Protein AF-0000000074579024 (afdb_homodimer)

Structure (mmCIF, N/CA/C/O backbone):
data_AF-0000000074579024-model_v1
#
loop_
_entity.id
_entity.type
_entity.pdbx_description
1 polymer 'Glycosyl transferase, family 2'
#
loop_
_atom_site.group_PDB
_atom_site.id
_atom_site.type_symbol
_atom_site.label_atom_id
_atom_site.label_alt_id
_atom_site.label_comp_id
_atom_site.label_asym_id
_atom_site.label_entity_id
_atom_site.label_seq_id
_atom_site.pdbx_PDB_ins_code
_atom_site.Cartn_x
_atom_site.Cartn_y
_atom_site.Cartn_z
_atom_site.occupancy
_atom_site.B_iso_or_equiv
_atom_site.auth_seq_id
_atom_site.auth_comp_id
_atom_site.auth_asym_id
_atom_site.auth_atom_id
_atom_site.pdbx_PDB_model_num
ATOM 1 N N . MET A 1 1 ? -1.251 11.359 26.109 1 90.12 1 MET A N 1
ATOM 2 C CA . MET A 1 1 ? -1.852 12.156 25.031 1 90.12 1 MET A CA 1
ATOM 3 C C . MET A 1 1 ? -2.359 11.266 23.906 1 90.12 1 MET A C 1
ATOM 5 O O . MET A 1 1 ? -1.653 10.359 23.469 1 90.12 1 MET A O 1
ATOM 9 N N . LYS A 1 2 ? -3.617 11.445 23.562 1 97.19 2 LYS A N 1
ATOM 10 C CA . LYS A 1 2 ? -4.238 10.672 22.5 1 97.19 2 LYS A CA 1
ATOM 11 C C . LYS A 1 2 ? -3.996 11.312 21.141 1 97.19 2 LYS A C 1
ATOM 13 O O . LYS A 1 2 ? -4.281 12.492 20.938 1 97.19 2 LYS A O 1
ATOM 18 N N . THR A 1 3 ? -3.424 10.516 20.203 1 98.62 3 THR A N 1
ATOM 19 C CA . THR A 1 3 ? -3.078 11.016 18.891 1 98.62 3 THR A CA 1
ATOM 20 C C . THR A 1 3 ? -3.979 10.398 17.812 1 98.62 3 THR A C 1
ATOM 22 O O . THR A 1 3 ? -4.215 9.188 17.828 1 98.62 3 THR A O 1
ATOM 25 N N . LEU A 1 4 ? -4.52 11.25 16.984 1 98.88 4 LEU A N 1
ATOM 26 C CA . LEU A 1 4 ? -5.262 10.82 15.797 1 98.88 4 LEU A CA 1
ATOM 27 C C . LEU A 1 4 ? -4.484 11.133 14.523 1 98.88 4 LEU A C 1
ATOM 29 O O . LEU A 1 4 ? -3.994 12.25 14.344 1 98.88 4 LEU A O 1
ATOM 33 N N . ILE A 1 5 ? -4.324 10.156 13.734 1 98.94 5 ILE A N 1
ATOM 34 C CA . ILE A 1 5 ? -3.709 10.336 12.422 1 98.94 5 ILE A CA 1
ATOM 35 C C . ILE A 1 5 ? -4.789 10.352 11.344 1 98.94 5 ILE A C 1
ATOM 37 O O . ILE A 1 5 ? -5.484 9.352 11.141 1 98.94 5 ILE A O 1
ATOM 41 N N . ILE A 1 6 ? -4.914 11.5 10.68 1 98.81 6 ILE A N 1
ATOM 42 C CA . ILE A 1 6 ? -5.887 11.672 9.602 1 98.81 6 ILE A CA 1
ATOM 43 C C . ILE A 1 6 ? -5.207 11.469 8.25 1 98.81 6 ILE A C 1
ATOM 45 O O . ILE A 1 6 ? -4.188 12.102 7.961 1 98.81 6 ILE A O 1
ATOM 49 N N . ILE A 1 7 ? -5.777 10.594 7.465 1 98.81 7 ILE A N 1
ATOM 50 C CA . ILE A 1 7 ? -5.305 10.352 6.105 1 98.81 7 ILE A CA 1
ATOM 51 C C . ILE A 1 7 ? -6.41 10.672 5.105 1 98.81 7 ILE A C 1
ATOM 53 O O . ILE A 1 7 ? -7.305 9.859 4.875 1 98.81 7 ILE A O 1
ATOM 57 N N . PRO A 1 8 ? -6.363 11.859 4.555 1 98.12 8 PRO A N 1
ATOM 58 C CA . PRO A 1 8 ? -7.262 12.102 3.42 1 98.12 8 PRO A CA 1
ATOM 59 C C . PRO A 1 8 ? -6.883 11.281 2.188 1 98.12 8 PRO A C 1
ATOM 61 O O . PRO A 1 8 ? -5.699 11.156 1.866 1 98.12 8 PRO A O 1
ATOM 64 N N . ALA A 1 9 ? -7.887 10.711 1.608 1 98.06 9 ALA A N 1
ATOM 65 C CA . ALA A 1 9 ? -7.566 9.82 0.498 1 98.06 9 ALA A CA 1
ATOM 66 C C . ALA A 1 9 ? -8.57 9.969 -0.637 1 98.06 9 ALA A C 1
ATOM 68 O O . ALA A 1 9 ? -9.773 10.109 -0.394 1 98.06 9 ALA A O 1
ATOM 69 N N . TYR A 1 10 ? -8.102 10.016 -1.863 1 97.44 10 TYR A N 1
ATOM 70 C CA . TYR A 1 10 ? -8.875 9.953 -3.1 1 97.44 10 TYR A CA 1
ATOM 71 C C . TYR A 1 10 ? -8.141 9.141 -4.16 1 97.44 10 TYR A C 1
ATOM 73 O O . TYR A 1 10 ? -7.137 9.594 -4.719 1 97.44 10 TYR A O 1
ATOM 81 N N . ASN A 1 11 ? -8.625 7.961 -4.469 1 96.88 11 ASN A N 1
ATOM 82 C CA . ASN A 1 11 ? -8.078 7.047 -5.465 1 96.88 11 ASN A CA 1
ATOM 83 C C . ASN A 1 11 ? -6.617 6.727 -5.191 1 96.88 11 ASN A C 1
ATOM 85 O O . ASN A 1 11 ? -5.758 6.93 -6.055 1 96.88 11 ASN A O 1
ATOM 89 N N . GLU A 1 12 ? -6.367 6.172 -4.004 1 97.56 12 GLU A N 1
ATOM 90 C CA . GLU A 1 12 ? -5.039 5.789 -3.535 1 97.56 12 GLU A CA 1
ATOM 91 C C . GLU A 1 12 ? -4.984 4.305 -3.174 1 97.56 12 GLU A C 1
ATOM 93 O O . GLU A 1 12 ? -4.406 3.93 -2.152 1 97.56 12 GLU A O 1
ATOM 98 N N . GLU A 1 13 ? -5.621 3.52 -3.959 1 98.06 13 GLU A N 1
ATOM 99 C CA . GLU A 1 13 ? -5.785 2.109 -3.615 1 98.06 13 GLU A CA 1
ATOM 100 C C . GLU A 1 13 ? -4.43 1.412 -3.494 1 98.06 13 GLU A C 1
ATOM 102 O O . GLU A 1 13 ? -4.289 0.45 -2.736 1 98.06 13 GLU A O 1
ATOM 107 N N . LEU A 1 14 ? -3.375 1.891 -4.16 1 97.31 14 LEU A N 1
ATOM 108 C CA . LEU A 1 14 ? -2.09 1.2 -4.176 1 97.31 14 LEU A CA 1
ATOM 109 C C . LEU A 1 14 ? -1.336 1.431 -2.869 1 97.31 14 LEU A C 1
ATOM 111 O O . LEU A 1 14 ? -0.632 0.54 -2.389 1 97.31 14 LEU A O 1
ATOM 115 N N . THR A 1 15 ? -1.55 2.584 -2.26 1 98.12 15 THR A N 1
ATOM 116 C CA . THR A 1 15 ? -0.66 2.971 -1.17 1 98.12 15 THR A CA 1
ATOM 117 C C . THR A 1 15 ? -1.41 2.992 0.159 1 98.12 15 THR A C 1
ATOM 119 O O . THR A 1 15 ? -0.798 2.889 1.225 1 98.12 15 THR A O 1
ATOM 122 N N . ILE A 1 16 ? -2.721 3.066 0.2 1 98.69 16 ILE A N 1
ATOM 123 C CA . ILE A 1 16 ? -3.502 3.387 1.389 1 98.69 16 ILE A CA 1
ATOM 124 C C . ILE A 1 16 ? -3.297 2.307 2.449 1 98.69 16 ILE A C 1
ATOM 126 O O . ILE A 1 16 ? -3.207 2.607 3.641 1 98.69 16 ILE A O 1
ATOM 130 N N . GLY A 1 17 ? -3.213 1.029 2.039 1 98.75 17 GLY A N 1
ATOM 131 C CA . GLY A 1 17 ? -3.01 -0.04 3.004 1 98.75 17 GLY A CA 1
ATOM 132 C C . GLY A 1 17 ? -1.7 0.08 3.762 1 98.75 17 GLY A C 1
ATOM 133 O O . GLY A 1 17 ? -1.673 -0.045 4.988 1 98.75 17 GLY A O 1
ATOM 134 N N . SER A 1 18 ? -0.636 0.311 3.023 1 98.62 18 SER A N 1
ATOM 135 C CA . SER A 1 18 ? 0.674 0.448 3.652 1 98.62 18 SER A CA 1
ATOM 136 C C . SER A 1 18 ? 0.726 1.671 4.562 1 98.62 18 SER A C 1
ATOM 138 O O . SER A 1 18 ? 1.279 1.61 5.66 1 98.62 18 SER A O 1
ATOM 140 N N . MET A 1 19 ? 0.132 2.717 4.07 1 98.62 19 MET A N 1
ATOM 141 C CA . MET A 1 19 ? 0.112 3.947 4.859 1 98.62 19 MET A CA 1
ATOM 142 C C . MET A 1 19 ? -0.593 3.727 6.195 1 98.62 19 MET A C 1
ATOM 144 O O . MET A 1 19 ? -0.098 4.152 7.238 1 98.62 19 MET A O 1
ATOM 148 N N . ILE A 1 20 ? -1.728 3.064 6.176 1 98.88 20 ILE A N 1
ATOM 149 C CA . ILE A 1 20 ? -2.514 2.824 7.383 1 98.88 20 ILE A CA 1
ATOM 150 C C . ILE A 1 20 ? -1.729 1.931 8.336 1 98.88 20 ILE A C 1
ATOM 152 O O . ILE A 1 20 ? -1.612 2.234 9.531 1 98.88 20 ILE A O 1
ATOM 156 N N . LEU A 1 21 ? -1.174 0.851 7.812 1 98.75 21 LEU A N 1
ATOM 157 C CA . LEU A 1 21 ? -0.508 -0.137 8.656 1 98.75 21 LEU A CA 1
ATOM 158 C C . LEU A 1 21 ? 0.717 0.466 9.336 1 98.75 21 LEU A C 1
ATOM 160 O O . LEU A 1 21 ? 1.016 0.139 10.484 1 98.75 21 LEU A O 1
ATOM 164 N N . LEU A 1 22 ? 1.411 1.325 8.672 1 98.62 22 LEU A N 1
ATOM 165 C CA . LEU A 1 22 ? 2.553 1.997 9.281 1 98.62 22 LEU A CA 1
ATOM 166 C C . LEU A 1 22 ? 2.092 3.035 10.297 1 98.62 22 LEU A C 1
ATOM 168 O O . LEU A 1 22 ? 2.65 3.125 11.398 1 98.62 22 LEU A O 1
ATOM 172 N N . ALA A 1 23 ? 1.068 3.789 9.977 1 98.75 23 ALA A N 1
ATOM 173 C CA . ALA A 1 23 ? 0.613 4.906 10.797 1 98.75 23 ALA A CA 1
ATOM 174 C C . ALA A 1 23 ? 0.017 4.41 12.109 1 98.75 23 ALA A C 1
ATOM 176 O O . ALA A 1 23 ? 0.106 5.09 13.141 1 98.75 23 ALA A O 1
ATOM 177 N N . LYS A 1 24 ? -0.515 3.264 12.117 1 98.56 24 LYS A N 1
ATOM 178 C CA . LYS A 1 24 ? -1.208 2.719 13.273 1 98.56 24 LYS A CA 1
ATOM 179 C C . LYS A 1 24 ? -0.253 2.547 14.453 1 98.56 24 LYS A C 1
ATOM 181 O O . LYS A 1 24 ? -0.688 2.441 15.602 1 98.56 24 LYS A O 1
ATOM 186 N N . GLU A 1 25 ? 0.965 2.502 14.195 1 97.81 25 GLU A N 1
ATOM 187 C CA . GLU A 1 25 ? 1.962 2.361 15.25 1 97.81 25 GLU A CA 1
ATOM 188 C C . GLU A 1 25 ? 2.031 3.617 16.125 1 97.81 25 GLU A C 1
ATOM 190 O O . GLU A 1 25 ? 2.531 3.574 17.25 1 97.81 25 GLU A O 1
ATOM 195 N N . TYR A 1 26 ? 1.424 4.691 15.648 1 98.5 26 TYR A N 1
ATOM 196 C CA . TYR A 1 26 ? 1.72 5.965 16.297 1 98.5 26 TYR A CA 1
ATOM 197 C C . TYR A 1 26 ? 0.444 6.633 16.797 1 98.5 26 TYR A C 1
ATOM 199 O O . TYR A 1 26 ? 0.482 7.754 17.297 1 98.5 26 TYR A O 1
ATOM 207 N N . GLY A 1 27 ? -0.722 5.938 16.609 1 98.5 27 GLY A N 1
ATOM 208 C CA . GLY A 1 27 ? -1.993 6.473 17.062 1 98.5 27 GLY A CA 1
ATOM 209 C C . GLY A 1 27 ? -3.189 5.852 16.375 1 98.5 27 GLY A C 1
ATOM 210 O O . GLY A 1 27 ? -3.047 4.883 15.617 1 98.5 27 GLY A O 1
ATOM 211 N N . ASP A 1 28 ? -4.352 6.355 16.703 1 98.75 28 ASP A N 1
ATOM 212 C CA . ASP A 1 28 ? -5.559 5.961 15.984 1 98.75 28 ASP A CA 1
ATOM 213 C C . ASP A 1 28 ? -5.566 6.535 14.57 1 98.75 28 ASP A C 1
ATOM 215 O O . ASP A 1 28 ? -5.176 7.688 14.359 1 98.75 28 ASP A O 1
ATOM 219 N N . VAL A 1 29 ? -5.973 5.723 13.648 1 98.88 29 VAL A N 1
ATOM 220 C CA . VAL A 1 29 ? -5.973 6.168 12.266 1 98.88 29 VAL A CA 1
ATOM 221 C C . VAL A 1 29 ? -7.41 6.375 11.789 1 98.88 29 VAL A C 1
ATOM 223 O O . VAL A 1 29 ? -8.273 5.523 12.016 1 98.88 29 VAL A O 1
ATOM 226 N N . LEU A 1 30 ? -7.652 7.516 11.227 1 98.94 30 LEU A N 1
ATOM 227 C CA . LEU A 1 30 ? -8.906 7.848 10.547 1 98.94 30 LEU A CA 1
ATOM 228 C C . LEU A 1 30 ? -8.656 8.219 9.094 1 98.94 30 LEU A C 1
ATOM 230 O O . LEU A 1 30 ? -7.949 9.188 8.805 1 98.94 30 LEU A O 1
ATOM 234 N N . VAL A 1 31 ? -9.211 7.418 8.227 1 98.94 31 VAL A N 1
ATOM 235 C CA . VAL A 1 31 ? -9.141 7.727 6.805 1 98.94 31 VAL A CA 1
ATOM 236 C C . VAL A 1 31 ? -10.398 8.484 6.379 1 98.94 31 VAL A C 1
ATOM 238 O O . VAL A 1 31 ? -11.516 8.102 6.738 1 98.94 31 VAL A O 1
ATOM 241 N N . ILE A 1 32 ? -10.211 9.594 5.742 1 98.81 32 ILE A N 1
ATOM 242 C CA . ILE A 1 32 ? -11.312 10.273 5.082 1 98.81 32 ILE A CA 1
ATOM 243 C C . ILE A 1 32 ? -11.281 9.984 3.582 1 98.81 32 ILE A C 1
ATOM 245 O O . ILE A 1 32 ? -10.469 10.555 2.852 1 98.81 32 ILE A O 1
ATOM 249 N N . ASP A 1 33 ? -12.148 9.125 3.186 1 98.75 33 ASP A N 1
ATOM 250 C CA . ASP A 1 33 ? -12.258 8.828 1.76 1 98.75 33 ASP A CA 1
ATOM 251 C C . ASP A 1 33 ? -13.133 9.867 1.054 1 98.75 33 ASP A C 1
ATOM 253 O O . ASP A 1 33 ? -14.352 9.891 1.248 1 98.75 33 ASP A O 1
ATOM 257 N N . ASP A 1 34 ? -12.57 10.641 0.251 1 97.19 34 ASP A N 1
ATOM 258 C CA . ASP A 1 34 ? -13.273 11.734 -0.411 1 97.19 34 ASP A CA 1
ATOM 259 C C . ASP A 1 34 ? -13.93 11.266 -1.704 1 97.19 34 ASP A C 1
ATOM 261 O O . ASP A 1 34 ? -13.703 11.836 -2.771 1 97.19 34 ASP A O 1
ATOM 265 N N . CYS A 1 35 ? -14.703 10.211 -1.585 1 98.06 35 CYS A N 1
ATOM 266 C CA . CYS A 1 35 ? -15.516 9.664 -2.666 1 98.06 35 CYS A CA 1
ATOM 267 C C . CYS A 1 35 ? -14.641 9.023 -3.734 1 98.06 35 CYS A C 1
ATOM 269 O O . CYS A 1 35 ? -14.766 9.336 -4.918 1 98.06 35 CYS A O 1
ATOM 271 N N . SER A 1 36 ? -13.734 8.156 -3.322 1 97.94 36 SER A N 1
ATOM 272 C CA . SER A 1 36 ? -12.898 7.414 -4.262 1 97.94 36 SER A CA 1
ATOM 273 C C . SER A 1 36 ? -13.75 6.523 -5.168 1 97.94 36 SER A C 1
ATOM 275 O O . SER A 1 36 ? -14.812 6.055 -4.766 1 97.94 36 SER A O 1
ATOM 277 N N . THR A 1 37 ? -13.258 6.312 -6.363 1 97.25 37 THR A N 1
ATOM 278 C CA . THR A 1 37 ? -13.93 5.441 -7.324 1 97.25 37 THR A CA 1
ATOM 279 C C . THR A 1 37 ? -13.18 4.121 -7.473 1 97.25 37 THR A C 1
ATOM 281 O O . THR A 1 37 ? -13.672 3.197 -8.133 1 97.25 37 THR A O 1
ATOM 284 N N . ASP A 1 38 ? -12.102 4.012 -6.898 1 96.81 38 ASP A N 1
ATOM 285 C CA . ASP A 1 38 ? -11.328 2.771 -6.914 1 96.81 38 ASP A CA 1
ATOM 286 C C . ASP A 1 38 ? -11.469 2.02 -5.594 1 96.81 38 ASP A C 1
ATOM 288 O O . ASP A 1 38 ? -12.477 2.168 -4.895 1 96.81 38 ASP A O 1
ATOM 292 N N . LYS A 1 39 ? -10.453 1.169 -5.211 1 98 39 LYS A N 1
ATOM 293 C CA . LYS A 1 39 ? -10.625 0.297 -4.055 1 98 39 LYS A CA 1
ATOM 294 C C . LYS A 1 39 ? -10.117 0.966 -2.781 1 98 39 LYS A C 1
ATOM 296 O O . LYS A 1 39 ? -9.93 0.306 -1.758 1 98 39 LYS A O 1
ATOM 301 N N . THR A 1 40 ? -9.906 2.207 -2.828 1 98.56 40 THR A N 1
ATOM 302 C CA . THR A 1 40 ? -9.367 2.934 -1.685 1 98.56 40 THR A CA 1
ATOM 303 C C . THR A 1 40 ? -10.234 2.719 -0.448 1 98.56 40 THR A C 1
ATOM 305 O O . THR A 1 40 ? -9.734 2.338 0.611 1 98.56 40 THR A O 1
ATOM 308 N N . PHE A 1 41 ? -11.531 2.867 -0.653 1 98.69 41 PHE A N 1
ATOM 309 C CA . PHE A 1 41 ? -12.438 2.723 0.478 1 98.69 41 PHE A CA 1
ATOM 310 C C . PHE A 1 41 ? -12.422 1.296 1.011 1 98.69 41 PHE A C 1
ATOM 312 O O . PHE A 1 41 ? -12.273 1.079 2.215 1 98.69 41 PHE A O 1
ATOM 319 N N . GLU A 1 42 ? -12.5 0.395 0.145 1 98.31 42 GLU A N 1
ATOM 320 C CA . GLU A 1 42 ? -12.547 -1.019 0.509 1 98.31 42 GLU A CA 1
ATOM 321 C C . GLU A 1 42 ? -11.297 -1.428 1.288 1 98.31 42 GLU A C 1
ATOM 323 O O . GLU A 1 42 ? -11.391 -2.117 2.305 1 98.31 42 GLU A O 1
ATOM 328 N N . ILE A 1 43 ? -10.188 -1.042 0.866 1 98.69 43 ILE A N 1
ATOM 329 C CA . ILE A 1 43 ? -8.914 -1.387 1.491 1 98.69 43 ILE A CA 1
ATOM 330 C C . ILE A 1 43 ? -8.812 -0.709 2.855 1 98.69 43 ILE A C 1
ATOM 332 O O . ILE A 1 43 ? -8.461 -1.351 3.85 1 98.69 43 ILE A O 1
ATOM 336 N N . ALA A 1 44 ? -9.102 0.569 2.893 1 98.81 44 ALA A N 1
ATOM 337 C CA . ALA A 1 44 ? -8.969 1.348 4.121 1 98.81 44 ALA A CA 1
ATOM 338 C C . ALA A 1 44 ? -9.852 0.776 5.23 1 98.81 44 ALA A C 1
ATOM 340 O O . ALA A 1 44 ? -9.43 0.682 6.383 1 98.81 44 ALA A O 1
ATOM 341 N N . GLU A 1 45 ? -10.992 0.374 4.848 1 98.31 45 GLU A N 1
ATOM 342 C CA . GLU A 1 45 ? -11.961 -0.087 5.84 1 98.31 45 GLU A CA 1
ATOM 343 C C . GLU A 1 45 ? -11.5 -1.378 6.508 1 98.31 45 GLU A C 1
ATOM 345 O O . GLU A 1 45 ? -11.945 -1.71 7.605 1 98.31 45 GLU A O 1
ATOM 350 N N . LYS A 1 46 ? -10.672 -2.041 5.906 1 97.5 46 LYS A N 1
ATOM 351 C CA . LYS A 1 46 ? -10.203 -3.318 6.438 1 97.5 46 LYS A CA 1
ATOM 352 C C . LYS A 1 46 ? -9.242 -3.107 7.605 1 97.5 46 LYS A C 1
ATOM 354 O O . LYS A 1 46 ? -8.977 -4.035 8.375 1 97.5 46 LYS A O 1
ATOM 359 N N . SER A 1 47 ? -8.703 -1.897 7.734 1 97.31 47 SER A N 1
ATOM 360 C CA . SER A 1 47 ? -7.645 -1.778 8.734 1 97.31 47 SER A CA 1
ATOM 361 C C . SER A 1 47 ? -7.754 -0.465 9.5 1 97.31 47 SER A C 1
ATOM 363 O O . SER A 1 47 ? -6.949 -0.192 10.391 1 97.31 47 SER A O 1
ATOM 365 N N . ALA A 1 48 ? -8.688 0.357 9.195 1 98.5 48 ALA A N 1
ATOM 366 C CA . ALA A 1 48 ? -8.836 1.633 9.883 1 98.5 48 ALA A CA 1
ATOM 367 C C . ALA A 1 48 ? -10.297 2.082 9.891 1 98.5 48 ALA A C 1
ATOM 369 O O . ALA A 1 48 ? -11.117 1.549 9.148 1 98.5 48 ALA A O 1
ATOM 370 N N . LYS A 1 49 ? -10.594 3.018 10.82 1 98.69 49 LYS A N 1
ATOM 371 C CA . LYS A 1 49 ? -11.859 3.74 10.711 1 98.69 49 LYS A CA 1
ATOM 372 C C . LYS A 1 49 ? -11.875 4.621 9.461 1 98.69 49 LYS A C 1
ATOM 374 O O . LYS A 1 49 ? -10.875 5.273 9.141 1 98.69 49 LYS A O 1
ATOM 379 N N . VAL A 1 50 ? -13.039 4.59 8.781 1 98.88 50 VAL A N 1
ATOM 380 C CA . VAL A 1 50 ? -13.141 5.371 7.555 1 98.88 50 VAL A CA 1
ATOM 381 C C . VAL A 1 50 ? -14.422 6.203 7.574 1 98.88 50 VAL A C 1
ATOM 383 O O . VAL A 1 50 ? -15.484 5.711 7.973 1 98.88 50 VAL A O 1
ATOM 386 N N . ILE A 1 51 ? -14.328 7.434 7.301 1 98.75 51 ILE A N 1
ATOM 387 C CA . ILE A 1 51 ? -15.461 8.266 6.934 1 98.75 51 ILE A CA 1
ATOM 388 C C . ILE A 1 51 ? -15.461 8.516 5.43 1 98.75 51 ILE A C 1
ATOM 390 O O . ILE A 1 51 ? -14.477 9.023 4.879 1 98.75 51 ILE A O 1
ATOM 394 N N . LYS A 1 52 ? -16.484 8.156 4.805 1 98.25 52 LYS A N 1
ATOM 395 C CA . LYS A 1 52 ? -16.578 8.297 3.354 1 98.25 52 LYS A CA 1
ATOM 396 C C . LYS A 1 52 ? -17.484 9.461 2.967 1 98.25 52 LYS A C 1
ATOM 398 O O . LYS A 1 52 ? -18.641 9.523 3.402 1 98.25 52 LYS A O 1
ATOM 403 N N . HIS A 1 53 ? -16.969 10.367 2.215 1 97.56 53 HIS A N 1
ATOM 404 C CA . HIS A 1 53 ? -17.797 11.414 1.629 1 97.56 53 HIS A CA 1
ATOM 405 C C . HIS A 1 53 ? -18.625 10.883 0.468 1 97.56 53 HIS A C 1
ATOM 407 O O . HIS A 1 53 ? -18.188 10 -0.265 1 97.56 53 HIS A O 1
ATOM 413 N N . THR A 1 54 ? -19.766 11.469 0.217 1 97.06 54 THR A N 1
ATOM 414 C CA . THR A 1 54 ? -20.656 11.023 -0.851 1 97.06 54 THR A CA 1
ATOM 415 C C . THR A 1 54 ? -20.297 11.711 -2.166 1 97.06 54 THR A C 1
ATOM 417 O O . THR A 1 54 ? -20.688 11.242 -3.24 1 97.06 54 THR A O 1
ATOM 420 N N . ILE A 1 55 ? -19.688 12.82 -2.072 1 96.56 55 ILE A N 1
ATOM 421 C CA . ILE A 1 55 ? -19.172 13.523 -3.242 1 96.56 55 ILE A CA 1
ATOM 422 C C . ILE A 1 55 ? -17.734 13.961 -2.994 1 96.56 55 ILE A C 1
ATOM 424 O O . ILE A 1 55 ? -17.297 14.078 -1.845 1 96.56 55 ILE A O 1
ATOM 428 N N . ASN A 1 56 ? -17.016 14.117 -4.086 1 94.06 56 ASN A N 1
ATOM 429 C CA . ASN A 1 56 ? -15.672 14.648 -3.965 1 94.06 56 ASN A CA 1
ATOM 430 C C . ASN A 1 56 ? -15.68 16.141 -3.643 1 94.06 56 ASN A C 1
ATOM 432 O O . ASN A 1 56 ? -16.062 16.953 -4.48 1 94.06 56 ASN A O 1
ATOM 436 N N . LYS A 1 57 ? -15.273 16.516 -2.482 1 90.5 57 LYS A N 1
ATOM 437 C CA . LYS A 1 57 ? -15.328 17.906 -2.031 1 90.5 57 LYS A CA 1
ATOM 438 C C . LYS A 1 57 ? -13.93 18.516 -1.981 1 90.5 57 LYS A C 1
ATOM 440 O O . LYS A 1 57 ? -13.789 19.719 -1.763 1 90.5 57 LYS A O 1
ATOM 445 N N . GLY A 1 58 ? -12.891 17.672 -2.111 1 89.81 58 GLY A N 1
ATOM 446 C CA . GLY A 1 58 ? -11.523 18.156 -2.082 1 89.81 58 GLY A CA 1
ATOM 447 C C . GLY A 1 58 ? -10.82 17.891 -0.764 1 89.81 58 GLY A C 1
ATOM 448 O O . GLY A 1 58 ? -11.469 17.609 0.246 1 89.81 58 GLY A O 1
ATOM 449 N N . LYS A 1 59 ? -9.523 18.047 -0.773 1 90.44 59 LYS A N 1
ATOM 450 C CA . LYS A 1 59 ? -8.68 17.734 0.372 1 90.44 59 LYS A CA 1
ATOM 451 C C . LYS A 1 59 ? -9.016 18.609 1.573 1 90.44 59 LYS A C 1
ATOM 453 O O . LYS A 1 59 ? -9 18.141 2.715 1 90.44 59 LYS A O 1
ATOM 458 N N . GLY A 1 60 ? -9.305 19.891 1.339 1 88.94 60 GLY A N 1
ATOM 459 C CA . GLY A 1 60 ? -9.672 20.781 2.424 1 88.94 60 GLY A CA 1
ATOM 460 C C . GLY A 1 60 ? -10.875 20.312 3.211 1 88.94 60 GLY A C 1
ATOM 461 O O . GLY A 1 60 ? -10.867 20.328 4.441 1 88.94 60 GLY A O 1
ATOM 462 N N . HIS A 1 61 ? -11.875 19.891 2.506 1 90.69 61 HIS A N 1
ATOM 463 C CA . HIS A 1 61 ? -13.078 19.391 3.164 1 90.69 61 HIS A CA 1
ATOM 464 C C . HIS A 1 61 ? -12.82 18.078 3.893 1 90.69 61 HIS A C 1
ATOM 466 O O . HIS A 1 61 ? -13.383 17.844 4.961 1 90.69 61 HIS A O 1
ATOM 472 N N . ALA A 1 62 ? -12 17.25 3.287 1 93.88 62 ALA A N 1
ATOM 473 C CA . ALA A 1 62 ? -11.625 16 3.953 1 93.88 62 ALA A CA 1
ATOM 474 C C . ALA A 1 62 ? -10.945 16.281 5.289 1 93.88 62 ALA A C 1
ATOM 476 O O . ALA A 1 62 ? -11.273 15.656 6.301 1 93.88 62 ALA A O 1
ATOM 477 N N . LEU A 1 63 ? -10.039 17.203 5.281 1 93.81 63 LEU A N 1
ATOM 478 C CA . LEU A 1 63 ? -9.336 17.547 6.512 1 93.81 63 LEU A CA 1
ATOM 479 C C . LEU A 1 63 ? -10.297 18.156 7.535 1 93.81 63 LEU A C 1
ATOM 481 O O . LEU A 1 63 ? -10.219 17.828 8.727 1 93.81 63 LEU A O 1
ATOM 485 N N . LYS A 1 64 ? -11.18 18.984 7.082 1 92.31 64 LYS A N 1
ATOM 486 C CA . LYS A 1 64 ? -12.172 19.562 7.988 1 92.31 64 LYS A CA 1
ATOM 487 C C . LYS A 1 64 ? -12.969 18.469 8.688 1 92.31 64 LYS A C 1
ATOM 489 O O . LYS A 1 64 ? -13.156 18.5 9.906 1 92.31 64 LYS A O 1
ATOM 494 N N . THR A 1 65 ? -13.445 17.516 7.895 1 95.19 65 THR A N 1
ATOM 495 C CA . THR A 1 65 ? -14.18 16.391 8.453 1 95.19 65 THR A CA 1
ATOM 496 C C . THR A 1 65 ? -13.344 15.672 9.516 1 95.19 65 THR A C 1
ATOM 498 O O . THR A 1 65 ? -13.844 15.352 10.594 1 95.19 65 THR A O 1
ATOM 501 N N . GLY A 1 66 ? -12.086 15.438 9.211 1 96.88 66 GLY A N 1
ATOM 502 C CA . GLY A 1 66 ? -11.188 14.797 10.164 1 96.88 66 GLY A CA 1
ATOM 503 C C . GLY A 1 66 ? -10.984 15.602 11.43 1 96.88 66 GLY A C 1
ATOM 504 O O . GLY A 1 66 ? -10.992 15.055 12.531 1 96.88 66 GLY A O 1
ATOM 505 N N . PHE A 1 67 ? -10.805 16.906 11.289 1 95.5 67 PHE A N 1
ATOM 506 C CA . PHE A 1 67 ? -10.602 17.797 12.43 1 95.5 67 PHE A CA 1
ATOM 507 C C . PHE A 1 67 ? -11.828 17.812 13.328 1 95.5 67 PHE A C 1
ATOM 509 O O . PHE A 1 67 ? -11.711 17.766 14.555 1 95.5 67 PHE A O 1
ATOM 516 N N . GLU A 1 68 ? -12.969 17.891 12.719 1 95.25 68 GLU A N 1
ATOM 517 C CA . GLU A 1 68 ? -14.203 17.875 13.492 1 95.25 68 GLU A CA 1
ATOM 518 C C . GLU A 1 68 ? -14.328 16.578 14.289 1 95.25 68 GLU A C 1
ATOM 520 O O . GLU A 1 68 ? -14.719 16.594 15.461 1 95.25 68 GLU A O 1
ATOM 525 N N . TYR A 1 69 ? -14.047 15.492 13.664 1 97.69 69 TYR A N 1
ATOM 526 C CA . TYR A 1 69 ? -14.062 14.211 14.359 1 97.69 69 TYR A CA 1
ATOM 527 C C . TYR A 1 69 ? -13.109 14.227 15.547 1 97.69 69 TYR A C 1
ATOM 529 O O . TYR A 1 69 ? -13.453 13.766 16.641 1 97.69 69 TYR A O 1
ATOM 537 N N . ALA A 1 70 ? -11.914 14.727 15.336 1 97.44 70 ALA A N 1
ATOM 538 C CA . ALA A 1 70 ? -10.898 14.766 16.391 1 97.44 70 ALA A CA 1
ATOM 539 C C . ALA A 1 70 ? -11.391 15.57 17.578 1 97.44 70 ALA A C 1
ATOM 541 O O . ALA A 1 70 ? -11.234 15.141 18.734 1 97.44 70 ALA A O 1
ATOM 542 N N . LEU A 1 71 ? -11.93 16.75 17.312 1 95 71 LEU A N 1
ATOM 543 C CA . LEU A 1 71 ? -12.414 17.625 18.375 1 95 71 LEU A CA 1
ATOM 544 C C . LEU A 1 71 ? -13.539 16.969 19.156 1 95 71 LEU A C 1
ATOM 546 O O . LEU A 1 71 ? -13.57 17.031 20.391 1 95 71 LEU A O 1
ATOM 550 N N . ASN A 1 72 ? -14.406 16.266 18.453 1 96.62 72 ASN A N 1
ATOM 551 C CA . ASN A 1 72 ? -15.555 15.625 19.078 1 96.62 72 ASN A CA 1
ATOM 552 C C . ASN A 1 72 ? -15.156 14.367 19.844 1 96.62 72 ASN A C 1
ATOM 554 O O . ASN A 1 72 ? -15.914 13.891 20.703 1 96.62 72 ASN A O 1
ATOM 558 N N . SER A 1 73 ? -14.016 13.812 19.578 1 97.38 73 SER A N 1
ATOM 559 C CA . SER A 1 73 ? -13.586 12.57 20.203 1 97.38 73 SER A CA 1
ATOM 560 C C . SER A 1 73 ? -12.461 12.812 21.203 1 97.38 73 SER A C 1
ATOM 562 O O . SER A 1 73 ? -11.828 11.859 21.672 1 97.38 73 SER A O 1
ATOM 564 N N . ASN A 1 74 ? -12.109 14.031 21.469 1 95 74 ASN A N 1
ATOM 565 C CA . ASN A 1 74 ? -11.211 14.5 22.516 1 95 74 ASN A CA 1
ATOM 566 C C . ASN A 1 74 ? -9.781 14.023 22.281 1 95 74 ASN A C 1
ATOM 568 O O . ASN A 1 74 ? -9.141 13.484 23.188 1 95 74 ASN A O 1
ATOM 572 N N . TYR A 1 75 ? -9.281 14.031 21.094 1 98.12 75 TYR A N 1
ATOM 573 C CA . TYR A 1 75 ? -7.871 13.805 20.797 1 98.12 75 TYR A CA 1
ATOM 574 C C . TYR A 1 75 ? -7.027 15.016 21.172 1 98.12 75 TYR A C 1
ATOM 576 O O . TYR A 1 75 ? -7.465 16.156 21.031 1 98.12 75 TYR A O 1
ATOM 584 N N . ASP A 1 76 ? -5.828 14.781 21.625 1 98 76 ASP A N 1
ATOM 585 C CA . ASP A 1 76 ? -4.922 15.844 22.047 1 98 76 ASP A CA 1
ATOM 586 C C . ASP A 1 76 ? -4.066 16.328 20.875 1 98 76 ASP A C 1
ATOM 588 O O . ASP A 1 76 ? -3.697 17.5 20.812 1 98 76 ASP A O 1
ATOM 592 N N . ILE A 1 77 ? -3.678 15.414 20 1 98.56 77 ILE A N 1
ATOM 593 C CA . ILE A 1 77 ? -2.828 15.688 18.859 1 98.56 77 ILE A CA 1
ATOM 594 C C . ILE A 1 77 ? -3.459 15.102 17.594 1 98.56 77 ILE A C 1
ATOM 596 O O . ILE A 1 77 ? -3.969 13.977 17.609 1 98.56 77 ILE A O 1
ATOM 600 N N . VAL A 1 78 ? -3.428 15.898 16.562 1 98.31 78 VAL A N 1
ATOM 601 C CA . VAL A 1 78 ? -3.906 15.43 15.258 1 98.31 78 VAL A CA 1
ATOM 602 C C . VAL A 1 78 ? -2.789 15.547 14.227 1 98.31 78 VAL A C 1
ATOM 604 O O . VAL A 1 78 ? -2.201 16.625 14.055 1 98.31 78 VAL A O 1
ATOM 607 N N . VAL A 1 79 ? -2.477 14.461 13.617 1 98.75 79 VAL A N 1
ATOM 608 C CA . VAL A 1 79 ? -1.486 14.43 12.547 1 98.75 79 VAL A CA 1
ATOM 609 C C . VAL A 1 79 ? -2.186 14.227 11.203 1 98.75 79 VAL A C 1
ATOM 611 O O . VAL A 1 79 ? -3.102 13.406 11.094 1 98.75 79 VAL A O 1
ATOM 614 N N . CYS A 1 80 ? -1.813 15.031 10.219 1 98.06 80 CYS A N 1
ATOM 615 C CA . CYS A 1 80 ? -2.27 14.844 8.844 1 98.06 80 CYS A CA 1
ATOM 616 C C . CYS A 1 80 ? -1.14 14.336 7.961 1 98.06 80 CYS A C 1
ATOM 618 O O . CYS A 1 80 ? -0.033 14.883 7.984 1 98.06 80 CYS A O 1
ATOM 620 N N . ILE A 1 81 ? -1.43 13.297 7.25 1 98.31 81 ILE A N 1
ATOM 621 C CA . ILE A 1 81 ? -0.454 12.734 6.32 1 98.31 81 ILE A CA 1
ATOM 622 C C . ILE A 1 81 ? -1.165 12.242 5.062 1 98.31 81 ILE A C 1
ATOM 624 O O . ILE A 1 81 ? -2.188 11.555 5.148 1 98.31 81 ILE A O 1
ATOM 628 N N . ASP A 1 82 ? -0.609 12.633 3.906 1 96.31 82 ASP A N 1
ATOM 629 C CA . ASP A 1 82 ? -1.235 12.25 2.645 1 96.31 82 ASP A CA 1
ATOM 630 C C . ASP A 1 82 ? -1.139 10.75 2.414 1 96.31 82 ASP A C 1
ATOM 632 O O . ASP A 1 82 ? -0.195 10.102 2.877 1 96.31 82 ASP A O 1
ATOM 636 N N . ALA A 1 83 ? -2.049 10.25 1.641 1 97.5 83 ALA A N 1
ATOM 637 C CA . ALA A 1 83 ? -2.186 8.805 1.44 1 97.5 83 ALA A CA 1
ATOM 638 C C . ALA A 1 83 ? -1.253 8.32 0.336 1 97.5 83 ALA A C 1
ATOM 640 O O . ALA A 1 83 ? -1.082 7.109 0.151 1 97.5 83 ALA A O 1
ATOM 641 N N . ASP A 1 84 ? -0.544 9.148 -0.351 1 94.44 84 ASP A N 1
ATOM 642 C CA . ASP A 1 84 ? 0.101 8.805 -1.614 1 94.44 84 ASP A CA 1
ATOM 643 C C . ASP A 1 84 ? 1.468 8.164 -1.377 1 94.44 84 ASP A C 1
ATOM 645 O O . ASP A 1 84 ? 2.143 7.762 -2.326 1 94.44 84 ASP A O 1
ATOM 649 N N . GLY A 1 85 ? 1.913 8.078 -0.236 1 95.62 85 GLY A N 1
ATOM 650 C CA . GLY A 1 85 ? 3.156 7.402 0.101 1 95.62 85 GLY A CA 1
ATOM 651 C C . GLY A 1 85 ? 4.367 8.312 0.034 1 95.62 85 GLY A C 1
ATOM 652 O O . GLY A 1 85 ? 5.492 7.879 0.292 1 95.62 85 GLY A O 1
ATOM 653 N N . GLN A 1 86 ? 4.18 9.594 -0.272 1 94.06 86 GLN A N 1
ATOM 654 C CA . GLN A 1 86 ? 5.301 10.516 -0.388 1 94.06 86 GLN A CA 1
ATOM 655 C C . GLN A 1 86 ? 5.969 10.75 0.965 1 94.06 86 GLN A C 1
ATOM 657 O O . GLN A 1 86 ? 7.184 10.945 1.039 1 94.06 86 GLN A O 1
ATOM 662 N N . HIS A 1 87 ? 5.16 10.758 2.008 1 96.56 87 HIS A N 1
ATOM 663 C CA . HIS A 1 87 ? 5.672 10.969 3.357 1 96.56 87 HIS A CA 1
ATOM 664 C C . HIS A 1 87 ? 5.75 9.656 4.129 1 96.56 87 HIS A C 1
ATOM 666 O O . HIS A 1 87 ? 4.98 8.727 3.867 1 96.56 87 HIS A O 1
ATOM 672 N N . ASP A 1 88 ? 6.684 9.609 5.035 1 97.25 88 ASP A N 1
ATOM 673 C CA . ASP A 1 88 ? 6.941 8.398 5.816 1 97.25 88 ASP A CA 1
ATOM 674 C C . ASP A 1 88 ? 6.262 8.477 7.184 1 97.25 88 ASP A C 1
ATOM 676 O O . ASP A 1 88 ? 6.664 9.266 8.039 1 97.25 88 ASP A O 1
ATOM 680 N N . PRO A 1 89 ? 5.277 7.578 7.449 1 98.56 89 PRO A N 1
ATOM 681 C CA . PRO A 1 89 ? 4.605 7.598 8.75 1 98.56 89 PRO A CA 1
ATOM 682 C C . PRO A 1 89 ? 5.574 7.395 9.914 1 98.56 89 PRO A C 1
ATOM 684 O O . PRO A 1 89 ? 5.277 7.801 11.047 1 98.56 89 PRO A O 1
ATOM 687 N N . LYS A 1 90 ? 6.699 6.832 9.703 1 97.94 90 LYS A N 1
ATOM 688 C CA . LYS A 1 90 ? 7.664 6.602 10.773 1 97.94 90 LYS A CA 1
ATOM 689 C C . LYS A 1 90 ? 8.172 7.926 11.344 1 97.94 90 LYS A C 1
ATOM 691 O O . LYS A 1 90 ? 8.766 7.953 12.422 1 97.94 90 LYS A O 1
ATOM 696 N N . GLU A 1 91 ? 7.953 8.969 10.586 1 98.25 91 GLU A N 1
ATOM 697 C CA . GLU A 1 91 ? 8.438 10.273 11.039 1 98.25 91 GLU A CA 1
ATOM 698 C C . GLU A 1 91 ? 7.363 11.016 11.828 1 98.25 91 GLU A C 1
ATOM 700 O O . GLU A 1 91 ? 7.598 12.125 12.305 1 98.25 91 GLU A O 1
ATOM 705 N N . ILE A 1 92 ? 6.223 10.43 12.078 1 98.75 92 ILE A N 1
ATOM 706 C CA . ILE A 1 92 ? 5.113 11.031 12.812 1 98.75 92 ILE A CA 1
ATOM 707 C C . ILE A 1 92 ? 5.59 11.461 14.203 1 98.75 92 ILE A C 1
ATOM 709 O O . ILE A 1 92 ? 5.285 12.57 14.648 1 98.75 92 ILE A O 1
ATOM 713 N N . PRO A 1 93 ? 6.398 10.711 14.906 1 98.75 93 PRO A N 1
ATOM 714 C CA . PRO A 1 93 ? 6.844 11.141 16.234 1 98.75 93 PRO A CA 1
ATOM 715 C C . PRO A 1 93 ? 7.629 12.445 16.203 1 98.75 93 PRO A C 1
ATOM 717 O O . PRO A 1 93 ? 7.566 13.234 17.141 1 98.75 93 PRO A O 1
ATOM 720 N N . LYS A 1 94 ? 8.344 12.656 15.109 1 98.12 94 LYS A N 1
ATOM 721 C CA . LYS A 1 94 ? 9.094 13.898 14.961 1 98.12 94 LYS A CA 1
ATOM 722 C C . LYS A 1 94 ? 8.172 15.117 15 1 98.12 94 LYS A C 1
ATOM 724 O O . LYS A 1 94 ? 8.523 16.156 15.562 1 98.12 94 LYS A O 1
ATOM 729 N N . LEU A 1 95 ? 7.051 14.969 14.422 1 98.56 95 LEU A N 1
ATOM 730 C CA . LEU A 1 95 ? 6.102 16.078 14.375 1 98.56 95 LEU A CA 1
ATOM 731 C C . LEU A 1 95 ? 5.355 16.203 15.703 1 98.56 95 LEU A C 1
ATOM 733 O O . LEU A 1 95 ? 4.992 17.312 16.109 1 98.56 95 LEU A O 1
ATOM 737 N N . CYS A 1 96 ? 5.16 15.094 16.422 1 98.69 96 CYS A N 1
ATOM 738 C CA . CYS A 1 96 ? 4.379 15.078 17.641 1 98.69 96 CYS A CA 1
ATOM 739 C C . CYS A 1 96 ? 5.195 15.609 18.812 1 98.69 96 CYS A C 1
ATOM 741 O O . CYS A 1 96 ? 4.641 16.203 19.75 1 98.69 96 CYS A O 1
ATOM 743 N N . SER A 1 97 ? 6.461 15.453 18.812 1 98.31 97 SER A N 1
ATOM 744 C CA . SER A 1 97 ? 7.32 15.734 19.953 1 98.31 97 SER A CA 1
ATOM 745 C C . SER A 1 97 ? 7.211 17.188 20.391 1 98.31 97 SER A C 1
ATOM 747 O O . SER A 1 97 ? 6.969 17.484 21.562 1 98.31 97 SER A O 1
ATOM 749 N N . PRO A 1 98 ? 7.332 18.188 19.453 1 97.06 98 PRO A N 1
ATOM 750 C CA . PRO A 1 98 ? 7.215 19.578 19.891 1 97.06 98 PRO A CA 1
ATOM 751 C C . PRO A 1 98 ? 5.859 19.891 20.516 1 97.06 98 PRO A C 1
ATOM 753 O O . PRO A 1 98 ? 5.758 20.781 21.375 1 97.06 98 PRO A O 1
ATOM 756 N N . LEU A 1 99 ? 4.809 19.203 20.109 1 97.69 99 LEU A N 1
ATOM 757 C CA . LEU A 1 99 ? 3.486 19.406 20.688 1 97.69 99 LEU A CA 1
ATOM 758 C C . LEU A 1 99 ? 3.414 18.797 22.094 1 97.69 99 LEU A C 1
ATOM 760 O O . LEU A 1 99 ? 2.887 19.422 23.016 1 97.69 99 LEU A O 1
ATOM 764 N N . LYS A 1 100 ? 3.957 17.656 22.234 1 97.5 100 LYS A N 1
ATOM 765 C CA . LYS A 1 100 ? 3.951 16.969 23.516 1 97.5 100 LYS A CA 1
ATOM 766 C C . LYS A 1 100 ? 4.75 17.75 24.562 1 97.5 100 LYS A C 1
ATOM 768 O O . LYS A 1 100 ? 4.395 17.75 25.75 1 97.5 100 LYS A O 1
ATOM 773 N N . ASN A 1 101 ? 5.746 18.406 24.109 1 96.5 101 ASN A N 1
ATOM 774 C CA . ASN A 1 101 ? 6.602 19.188 24.984 1 96.5 101 ASN A CA 1
ATOM 775 C C . ASN A 1 101 ? 6.074 20.609 25.156 1 96.5 101 ASN A C 1
ATOM 777 O O . ASN A 1 101 ? 6.734 21.453 25.766 1 96.5 101 ASN A O 1
ATOM 781 N N . LYS A 1 102 ? 4.988 20.922 24.562 1 94.44 102 LYS A N 1
ATOM 782 C CA . LYS A 1 102 ? 4.324 22.219 24.656 1 94.44 102 LYS A CA 1
ATOM 783 C C . LYS A 1 102 ? 5.203 23.328 24.078 1 94.44 102 LYS A C 1
ATOM 785 O O . LYS A 1 102 ? 5.23 24.438 24.609 1 94.44 102 LYS A O 1
ATOM 790 N N . GLU A 1 103 ? 5.906 22.953 23 1 94.25 103 GLU A N 1
ATOM 791 C CA . GLU A 1 103 ? 6.793 23.906 22.344 1 94.25 103 GLU A CA 1
ATOM 792 C C . GLU A 1 103 ? 6.133 24.5 21.094 1 94.25 103 GLU 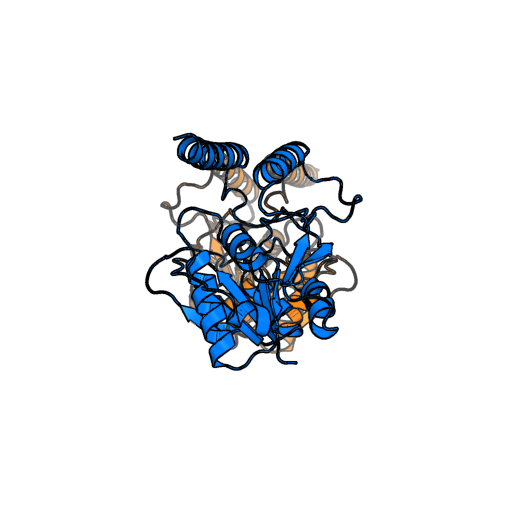A C 1
ATOM 794 O O . GLU A 1 103 ? 6.637 25.469 20.531 1 94.25 103 GLU A O 1
ATOM 799 N N . ALA A 1 104 ? 5.098 23.906 20.703 1 93.44 104 ALA A N 1
ATOM 800 C CA . ALA A 1 104 ? 4.41 24.344 19.484 1 93.44 104 ALA A CA 1
ATOM 801 C C . ALA A 1 104 ? 2.924 24 19.547 1 93.44 104 ALA A C 1
ATOM 803 O O . ALA A 1 104 ? 2.508 23.141 20.328 1 93.44 104 ALA A O 1
ATOM 804 N N . ASP A 1 105 ? 2.189 24.703 18.75 1 93.56 105 ASP A N 1
ATOM 805 C CA . ASP A 1 105 ? 0.771 24.406 18.547 1 93.56 105 ASP A CA 1
ATOM 806 C C . ASP A 1 105 ? 0.521 23.766 17.188 1 93.56 105 ASP A C 1
ATOM 808 O O . ASP A 1 105 ? -0.478 23.078 17 1 93.56 105 ASP A O 1
ATOM 812 N N . LEU A 1 106 ? 1.359 24.078 16.25 1 93.75 106 LEU A N 1
ATOM 813 C CA . LEU A 1 106 ? 1.383 23.531 14.898 1 93.75 106 LEU A CA 1
ATOM 814 C C . LEU A 1 106 ? 2.805 23.172 14.484 1 93.75 106 LEU A C 1
ATOM 816 O O . LEU A 1 106 ? 3.734 23.953 14.688 1 93.75 106 LEU A O 1
ATOM 820 N N . VAL A 1 107 ? 2.98 21.938 14.008 1 95.69 107 VAL A N 1
ATOM 821 C CA . VAL A 1 107 ? 4.273 21.5 13.492 1 95.69 107 VAL A CA 1
ATOM 822 C C . VAL A 1 107 ? 4.133 21.109 12.016 1 95.69 107 VAL A C 1
ATOM 824 O O . VAL A 1 107 ? 3.217 20.375 11.656 1 95.69 107 VAL A O 1
ATOM 827 N N . ILE A 1 108 ? 5 21.656 11.203 1 94.25 108 ILE A N 1
ATOM 828 C CA . ILE A 1 108 ? 5.016 21.359 9.773 1 94.25 108 ILE A CA 1
ATOM 829 C C . ILE A 1 108 ? 6.258 20.547 9.422 1 94.25 108 ILE A C 1
ATOM 831 O O . ILE A 1 108 ? 7.375 20.922 9.781 1 94.25 108 ILE A O 1
ATOM 835 N N . GLY A 1 109 ? 6.043 19.359 8.828 1 95.75 109 GLY A N 1
ATOM 836 C CA . GLY A 1 109 ? 7.18 18.672 8.242 1 95.75 109 GLY A CA 1
ATOM 837 C C . GLY A 1 109 ? 7.715 19.344 6.996 1 95.75 109 GLY A C 1
ATOM 838 O O . GLY A 1 109 ? 7.039 19.391 5.969 1 95.75 109 GLY A O 1
ATOM 839 N N . SER A 1 110 ? 8.93 19.812 7.117 1 92.5 110 SER A N 1
ATOM 840 C CA . SER A 1 110 ? 9.5 20.578 6.008 1 92.5 110 SER A CA 1
ATOM 841 C C . SER A 1 110 ? 10.484 19.734 5.207 1 92.5 110 SER A C 1
ATOM 843 O O . SER A 1 110 ? 11.352 19.078 5.777 1 92.5 110 SER A O 1
ATOM 845 N N . ARG A 1 111 ? 10.359 19.75 3.865 1 89 111 ARG A N 1
ATOM 846 C CA . ARG A 1 111 ? 11.266 19.062 2.955 1 89 111 ARG A CA 1
ATOM 847 C C . ARG A 1 111 ? 12.555 19.844 2.756 1 89 111 ARG A C 1
ATOM 849 O O . ARG A 1 111 ? 13.492 19.359 2.117 1 89 111 ARG A O 1
ATOM 856 N N . TYR A 1 112 ? 12.617 21.016 3.379 1 81.94 112 TYR A N 1
ATOM 857 C CA . TYR A 1 112 ? 13.68 21.938 2.967 1 81.94 112 TYR A CA 1
ATOM 858 C C . TYR A 1 112 ? 14.633 22.219 4.117 1 81.94 112 TYR A C 1
ATOM 860 O O . TYR A 1 112 ? 15.609 22.953 3.955 1 81.94 112 TYR A O 1
ATOM 868 N N . LEU A 1 113 ? 14.359 21.781 5.215 1 80 113 LEU A N 1
ATOM 869 C CA . LEU A 1 113 ? 15.203 22.094 6.359 1 80 113 LEU A CA 1
ATOM 870 C C . LEU A 1 113 ? 16.531 21.344 6.285 1 80 113 LEU A C 1
ATOM 872 O O . LEU A 1 113 ? 17.547 21.828 6.773 1 80 113 LEU A O 1
ATOM 876 N N . ASN A 1 114 ? 16.516 20.078 5.922 1 66.19 114 ASN A N 1
ATOM 877 C CA . ASN A 1 114 ? 17.781 19.359 5.883 1 66.19 114 ASN A CA 1
ATOM 878 C C . ASN A 1 114 ? 18.5 19.578 4.562 1 66.19 114 ASN A C 1
ATOM 880 O O . ASN A 1 114 ? 17.906 19.469 3.49 1 66.19 114 ASN A O 1
ATOM 884 N N . LYS A 1 115 ? 19.516 20.484 4.488 1 55.31 115 LYS A N 1
ATOM 885 C CA . LYS A 1 115 ? 20.422 20.781 3.379 1 55.31 115 LYS A CA 1
ATOM 886 C C . LYS A 1 115 ? 20.859 19.516 2.664 1 55.31 115 LYS A C 1
ATOM 888 O O . LYS A 1 115 ? 21.391 19.562 1.552 1 55.31 115 LYS A O 1
ATOM 893 N N . THR A 1 116 ? 20.891 18.547 3.264 1 45.88 116 THR A N 1
ATOM 894 C CA . THR A 1 116 ? 21.547 17.422 2.602 1 45.88 116 THR A CA 1
ATOM 895 C C . THR A 1 116 ? 20.672 16.859 1.481 1 45.88 116 THR A C 1
ATOM 897 O O . THR A 1 116 ? 21.141 16.078 0.656 1 45.88 116 THR A O 1
ATOM 900 N N . HIS A 1 117 ? 19.453 16.859 1.663 1 47.44 117 HIS A N 1
ATOM 901 C CA . HIS A 1 117 ? 18.734 16.156 0.605 1 47.44 117 HIS A CA 1
ATOM 902 C C . HIS A 1 117 ? 18.562 17.031 -0.626 1 47.44 117 HIS A C 1
ATOM 904 O O . HIS A 1 117 ? 17.609 17.828 -0.707 1 47.44 117 HIS A O 1
ATOM 910 N N . ARG A 1 118 ? 19.578 17.469 -1.178 1 43.12 118 ARG A N 1
ATOM 911 C CA . ARG A 1 118 ? 19.906 18.219 -2.387 1 43.12 118 ARG A CA 1
ATOM 912 C C . ARG A 1 118 ? 19.016 17.781 -3.553 1 43.12 118 ARG A C 1
ATOM 914 O O . ARG A 1 118 ? 19.125 18.328 -4.652 1 43.12 118 ARG A O 1
ATOM 921 N N . LYS A 1 119 ? 18.453 16.703 -3.477 1 47.66 119 LYS A N 1
ATOM 922 C CA . LYS A 1 119 ? 17.922 16.391 -4.801 1 47.66 119 LYS A CA 1
ATOM 923 C C . LYS A 1 119 ? 16.578 17.078 -5.027 1 47.66 119 LYS A C 1
ATOM 925 O O . LYS A 1 119 ? 15.672 16.5 -5.633 1 47.66 119 LYS A O 1
ATOM 930 N N . ILE A 1 120 ? 16.328 18.156 -4.332 1 48 120 ILE A N 1
ATOM 931 C CA . ILE A 1 120 ? 15.125 18.828 -4.781 1 48 120 ILE A CA 1
ATOM 932 C C . ILE A 1 120 ? 15.352 19.453 -6.156 1 48 120 ILE A C 1
ATOM 934 O O . ILE A 1 120 ? 16.312 20.203 -6.348 1 48 120 ILE A O 1
ATOM 938 N N . PRO A 1 121 ? 14.734 19.047 -7.148 1 46.81 121 PRO A N 1
ATOM 939 C CA . PRO A 1 121 ? 15.008 19.703 -8.422 1 46.81 121 PRO A CA 1
ATOM 940 C C . PRO A 1 121 ? 14.984 21.234 -8.305 1 46.81 121 PRO A C 1
ATOM 942 O O . PRO A 1 121 ? 14.203 21.781 -7.527 1 46.81 121 PRO A O 1
ATOM 945 N N . ALA A 1 122 ? 16.016 21.844 -8.758 1 47.66 122 ALA A N 1
ATOM 946 C CA . ALA A 1 122 ? 16.297 23.266 -8.734 1 47.66 122 ALA A CA 1
ATOM 947 C C . ALA A 1 122 ? 15.023 24.078 -9.016 1 47.66 122 ALA A C 1
ATOM 949 O O . ALA A 1 122 ? 14.82 25.141 -8.445 1 47.66 122 ALA A O 1
ATOM 950 N N . TYR A 1 123 ? 14.227 23.562 -9.836 1 44.81 123 TYR A N 1
ATOM 951 C CA . TYR A 1 123 ? 13.07 24.359 -10.242 1 44.81 123 TYR A CA 1
ATOM 952 C C . TYR A 1 123 ? 12.062 24.484 -9.109 1 44.81 123 TYR A C 1
ATOM 954 O O . TYR A 1 123 ? 11.266 25.422 -9.078 1 44.81 123 TYR A O 1
ATOM 962 N N . ARG A 1 124 ? 12.125 23.547 -8.281 1 46.78 124 ARG A N 1
ATOM 963 C CA . ARG A 1 124 ? 11.195 23.656 -7.164 1 46.78 124 ARG A CA 1
ATOM 964 C C . ARG A 1 124 ? 11.711 24.625 -6.109 1 46.78 124 ARG A C 1
ATOM 966 O O . ARG A 1 124 ? 10.93 25.281 -5.418 1 46.78 124 ARG A O 1
ATOM 973 N N . LYS A 1 125 ? 12.992 24.781 -6.141 1 45 125 LYS A N 1
ATOM 974 C CA . LYS A 1 125 ? 13.562 25.766 -5.23 1 45 125 LYS A CA 1
ATOM 975 C C . LYS A 1 125 ? 13.078 27.172 -5.566 1 45 125 LYS A C 1
ATOM 977 O O . LYS A 1 125 ? 12.789 27.969 -4.672 1 45 125 LYS A O 1
ATOM 982 N N . LEU A 1 126 ? 13.094 27.391 -6.82 1 42.56 126 LEU A N 1
ATOM 983 C CA . LEU A 1 126 ? 12.75 28.75 -7.227 1 42.56 126 LEU A CA 1
ATOM 984 C C . LEU A 1 126 ? 11.289 29.062 -6.906 1 42.56 126 LEU A C 1
ATOM 986 O O . LEU A 1 126 ? 10.961 30.172 -6.5 1 42.56 126 LEU A O 1
ATOM 990 N N . GLY A 1 127 ? 10.414 28.062 -7.156 1 41.59 127 GLY A N 1
ATOM 991 C CA . GLY A 1 127 ? 9.016 28.281 -6.852 1 41.59 127 GLY A CA 1
ATOM 992 C C . GLY A 1 127 ? 8.75 28.516 -5.375 1 41.59 127 GLY A C 1
ATOM 993 O O . GLY A 1 127 ? 7.918 29.359 -5.012 1 41.59 127 GLY A O 1
ATOM 994 N N . LEU A 1 128 ? 9.516 27.781 -4.629 1 41.25 128 LEU A N 1
ATOM 995 C CA . LEU A 1 128 ? 9.422 27.969 -3.186 1 41.25 128 LEU A CA 1
ATOM 996 C C . LEU A 1 128 ? 9.898 29.359 -2.789 1 41.25 128 LEU A C 1
ATOM 998 O O . LEU A 1 128 ? 9.32 29.984 -1.895 1 41.25 128 LEU A O 1
ATOM 1002 N N . TYR A 1 129 ? 10.891 29.828 -3.49 1 40.38 129 TYR A N 1
ATOM 1003 C CA . TYR A 1 129 ? 11.383 31.172 -3.203 1 40.38 129 TYR A CA 1
ATOM 1004 C C . TYR A 1 129 ? 10.297 32.219 -3.471 1 40.38 129 TYR A C 1
ATOM 1006 O O . TYR A 1 129 ? 10.109 33.156 -2.68 1 40.38 129 TYR A O 1
ATOM 1014 N N . ILE A 1 130 ? 9.641 32.031 -4.512 1 38.62 130 ILE A N 1
ATOM 1015 C CA . ILE A 1 130 ? 8.68 33.031 -4.898 1 38.62 130 ILE A CA 1
ATOM 1016 C C . ILE A 1 130 ? 7.48 33 -3.953 1 38.62 130 ILE A C 1
ATOM 1018 O O . ILE A 1 130 ? 6.996 34.062 -3.521 1 38.62 130 ILE A O 1
ATOM 1022 N N . LEU A 1 131 ? 7.02 31.797 -3.713 1 39.5 131 LEU A N 1
ATOM 1023 C CA . LEU A 1 131 ? 5.887 31.719 -2.797 1 39.5 131 LEU A CA 1
ATOM 1024 C C . LEU A 1 131 ? 6.277 32.219 -1.41 1 39.5 131 LEU A C 1
ATOM 1026 O O . LEU A 1 131 ? 5.484 32.875 -0.737 1 39.5 131 LEU A O 1
ATOM 1030 N N . ASN A 1 132 ? 7.484 31.969 -1.085 1 38.72 132 ASN A N 1
ATOM 1031 C CA . ASN A 1 132 ? 7.926 32.562 0.176 1 38.72 132 ASN A CA 1
ATOM 1032 C C . ASN A 1 132 ? 7.977 34.094 0.1 1 38.72 132 ASN A C 1
ATOM 1034 O O . ASN A 1 132 ? 7.664 34.781 1.075 1 38.72 132 ASN A O 1
ATOM 1038 N N . LYS A 1 133 ? 8.344 34.625 -0.978 1 39.09 133 LYS A N 1
ATOM 1039 C CA . LYS A 1 133 ? 8.414 36.094 -1.005 1 39.09 133 LYS A CA 1
ATOM 1040 C C . LYS A 1 133 ? 7.02 36.719 -0.997 1 39.09 133 LYS A C 1
ATOM 1042 O O . LYS A 1 133 ? 6.809 37.75 -0.393 1 39.09 133 LYS A O 1
ATOM 1047 N N . SER A 1 134 ? 6.121 36.219 -1.762 1 39.12 134 SER A N 1
ATOM 1048 C CA . SER A 1 134 ? 4.828 36.875 -1.765 1 39.12 134 SER A CA 1
ATOM 1049 C C . SER A 1 134 ? 4.086 36.656 -0.45 1 39.12 134 SER A C 1
ATOM 1051 O O . SER A 1 134 ? 3.166 37.406 -0.118 1 39.12 134 SER A O 1
ATOM 1053 N N . THR A 1 135 ? 3.99 35.406 0.06 1 39.25 135 THR A N 1
ATOM 1054 C CA . THR A 1 135 ? 3.521 35.281 1.434 1 39.25 135 THR A CA 1
ATOM 1055 C C . THR A 1 135 ? 4.398 36.094 2.391 1 39.25 135 THR A C 1
ATOM 1057 O O . THR A 1 135 ? 4.457 35.781 3.586 1 39.25 135 THR A O 1
ATOM 1060 N N . ASN A 1 136 ? 5.047 36.969 1.974 1 36.88 136 ASN A N 1
ATOM 1061 C CA . ASN A 1 136 ? 5.719 37.906 2.885 1 36.88 136 ASN A CA 1
ATOM 1062 C C . ASN A 1 136 ? 4.773 38.406 3.971 1 36.88 136 ASN A C 1
ATOM 1064 O O . ASN A 1 136 ? 5.219 38.844 5.027 1 36.88 136 ASN A O 1
ATOM 1068 N N . LEU A 1 137 ? 3.531 38.75 3.646 1 34.97 137 LEU A N 1
ATOM 1069 C CA . LEU A 1 137 ? 2.748 39.219 4.781 1 34.97 137 LEU A CA 1
ATOM 1070 C C . LEU A 1 137 ? 2.439 38.094 5.742 1 34.97 137 LEU A C 1
ATOM 1072 O O . LEU A 1 137 ? 1.754 38.281 6.75 1 34.97 137 LEU A O 1
ATOM 1076 N N . VAL A 1 138 ? 2.016 36.938 5.305 1 39.22 138 VAL A N 1
ATOM 1077 C CA . VAL A 1 138 ? 2.07 35.938 6.363 1 39.22 138 VAL A CA 1
ATOM 1078 C C . VAL A 1 138 ? 3.369 36.094 7.152 1 39.22 138 VAL A C 1
ATOM 1080 O O . VAL A 1 138 ? 4.457 35.844 6.617 1 39.22 138 VAL A O 1
ATOM 1083 N N . SER A 1 139 ? 3.449 36.938 8.18 1 40 139 SER A N 1
ATOM 1084 C CA . SER A 1 139 ? 4.34 37.875 8.852 1 40 139 SER A CA 1
ATOM 1085 C C . SER A 1 139 ? 5.734 37.281 9.023 1 40 139 SER A C 1
ATOM 1087 O O . SER A 1 139 ? 6.148 36.438 8.25 1 40 139 SER A O 1
ATOM 1089 N N . LYS A 1 140 ? 6.43 37.438 10.32 1 42.09 140 LYS A N 1
ATOM 1090 C CA . LYS A 1 140 ? 7.688 37.188 11.016 1 42.09 140 LYS A CA 1
ATOM 1091 C C . LYS A 1 140 ? 8.062 35.719 10.945 1 42.09 140 LYS A C 1
ATOM 1093 O O . LYS A 1 140 ? 9.094 35.312 11.484 1 42.09 140 LYS A O 1
ATOM 1098 N N . SER A 1 141 ? 7.156 34.75 10.664 1 52.09 141 SER A N 1
ATOM 1099 C CA . SER A 1 141 ? 7.559 33.375 10.891 1 52.09 141 SER A CA 1
ATOM 1100 C C . SER A 1 141 ? 8.227 32.781 9.656 1 52.09 141 SER A C 1
ATOM 1102 O O . SER A 1 141 ? 7.777 33 8.531 1 52.09 141 SER A O 1
ATOM 1104 N N . ASN A 1 142 ? 9.547 32.594 9.477 1 68.88 142 ASN A N 1
ATOM 1105 C CA . ASN A 1 142 ? 10.492 31.906 8.586 1 68.88 142 ASN A CA 1
ATOM 1106 C C . ASN A 1 142 ? 10.086 30.469 8.328 1 68.88 142 ASN A C 1
ATOM 1108 O O . ASN A 1 142 ? 10.766 29.531 8.773 1 68.88 142 ASN A O 1
ATOM 1112 N N . ILE A 1 143 ? 8.766 30.328 7.738 1 79.19 143 ILE A N 1
ATOM 1113 C CA . ILE A 1 143 ? 8.344 28.969 7.43 1 79.19 143 ILE A CA 1
ATOM 1114 C C . ILE A 1 143 ? 8.898 28.547 6.07 1 79.19 143 ILE A C 1
ATOM 1116 O O . ILE A 1 143 ? 8.641 29.203 5.062 1 79.19 143 ILE A O 1
ATOM 1120 N N . SER A 1 144 ? 9.586 27.453 5.945 1 80 144 SER A N 1
ATOM 1121 C CA . SER A 1 144 ? 10.297 27.031 4.746 1 80 144 SER A CA 1
ATOM 1122 C C . SER A 1 144 ? 9.391 26.219 3.824 1 80 144 SER A C 1
ATOM 1124 O O . SER A 1 144 ? 9.586 26.203 2.607 1 80 144 SER A O 1
ATOM 1126 N N . ASP A 1 145 ? 8.367 25.484 4.273 1 84.31 145 ASP A N 1
ATOM 1127 C CA . ASP A 1 145 ? 7.512 24.609 3.477 1 84.31 145 ASP A CA 1
ATOM 1128 C C . ASP A 1 145 ? 6.043 24.766 3.865 1 84.31 145 ASP A C 1
ATOM 1130 O O . ASP A 1 145 ? 5.453 23.859 4.457 1 84.31 145 ASP A O 1
ATOM 1134 N N . SER A 1 146 ? 5.434 25.797 3.436 1 80.75 146 SER A N 1
ATOM 1135 C CA . SER A 1 146 ? 4.062 26.125 3.809 1 80.75 146 SER A CA 1
ATOM 1136 C C . SER A 1 146 ? 3.062 25.188 3.137 1 80.75 146 SER A C 1
ATOM 1138 O O . SER A 1 146 ? 1.895 25.141 3.525 1 80.75 146 SER A O 1
ATOM 1140 N N . GLN A 1 147 ? 3.508 24.391 2.174 1 80.25 147 GLN A N 1
ATOM 1141 C CA . GLN A 1 147 ? 2.584 23.578 1.379 1 80.25 147 GLN A CA 1
ATOM 1142 C C . GLN A 1 147 ? 2.633 22.109 1.792 1 80.25 147 GLN A C 1
ATOM 1144 O O . GLN A 1 147 ? 1.883 21.281 1.265 1 80.25 147 GLN A O 1
ATOM 1149 N N . SER A 1 148 ? 3.5 21.844 2.744 1 90.19 148 SER A N 1
ATOM 1150 C CA . SER A 1 148 ? 3.594 20.453 3.188 1 90.19 148 SER A CA 1
ATOM 1151 C C . SER A 1 148 ? 2.285 19.984 3.812 1 90.19 148 SER A C 1
ATOM 1153 O O . SER A 1 148 ? 1.725 20.656 4.676 1 90.19 148 SER A O 1
ATOM 1155 N N . GLY A 1 149 ? 1.814 18.844 3.336 1 92.38 149 GLY A N 1
ATOM 1156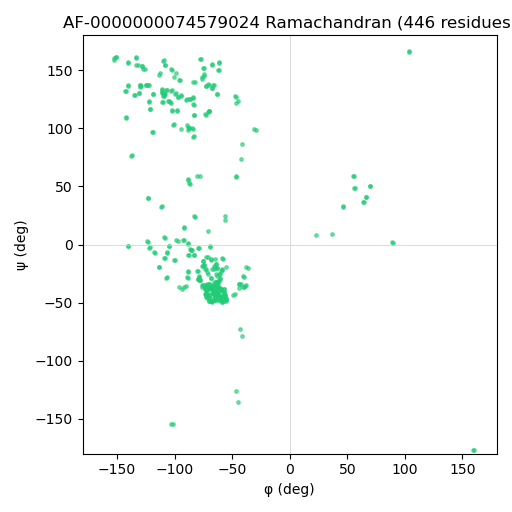 C CA . GLY A 1 149 ? 0.621 18.234 3.908 1 92.38 149 GLY A CA 1
ATOM 1157 C C . GLY A 1 149 ? 0.906 17.406 5.145 1 92.38 149 GLY A C 1
ATOM 1158 O O . GLY A 1 149 ? -0.02 16.969 5.824 1 92.38 149 GLY A O 1
ATOM 1159 N N . PHE A 1 150 ? 2.195 17.203 5.414 1 97.19 150 PHE A N 1
ATOM 1160 C CA . PHE A 1 150 ? 2.58 16.469 6.613 1 97.19 150 PHE A CA 1
ATOM 1161 C C . PHE A 1 150 ? 2.711 17.406 7.805 1 97.19 150 PHE A C 1
ATOM 1163 O O . PHE A 1 150 ? 3.727 18.094 7.953 1 97.19 150 PHE A O 1
ATOM 1170 N N . ARG A 1 151 ? 1.614 17.406 8.672 1 97 151 ARG A N 1
ATOM 1171 C CA . ARG A 1 151 ? 1.484 18.375 9.75 1 97 151 ARG A CA 1
ATOM 1172 C C . ARG A 1 151 ? 0.915 17.734 11.008 1 97 151 ARG A C 1
ATOM 1174 O O . ARG A 1 151 ? 0.225 16.719 10.93 1 97 151 ARG A O 1
ATOM 1181 N N . ALA A 1 152 ? 1.215 18.375 12.109 1 98.06 152 ALA A N 1
ATOM 1182 C CA . ALA A 1 152 ? 0.627 18 13.391 1 98.06 152 ALA A CA 1
ATOM 1183 C C . ALA A 1 152 ? 0.043 19.203 14.109 1 98.06 152 ALA A C 1
ATOM 1185 O O . ALA A 1 152 ? 0.659 20.281 14.133 1 98.06 152 ALA A O 1
ATOM 1186 N N . TYR A 1 153 ? -1.107 19.031 14.672 1 96.25 153 TYR A N 1
ATOM 1187 C CA . TYR A 1 153 ? -1.861 20.094 15.336 1 96.25 153 TYR A CA 1
ATOM 1188 C C . TYR A 1 153 ? -2.148 19.719 16.781 1 96.25 153 TYR A C 1
ATOM 1190 O O . TYR A 1 153 ? -2.512 18.578 17.078 1 96.25 153 TYR A O 1
ATOM 1198 N N . SER A 1 154 ? -1.983 20.703 17.656 1 96.12 154 SER A N 1
ATOM 1199 C CA . SER A 1 154 ? -2.506 20.531 19 1 96.12 154 SER A CA 1
ATOM 1200 C C . SER A 1 154 ? -4.012 20.75 19.047 1 96.12 154 SER A C 1
ATOM 1202 O O . SER A 1 154 ? -4.578 21.391 18.156 1 96.12 154 SER A O 1
ATOM 1204 N N . LYS A 1 155 ? -4.602 20.219 20.078 1 95.25 155 LYS A N 1
ATOM 1205 C CA . LYS A 1 155 ? -6.023 20.469 20.281 1 95.25 155 LYS A CA 1
ATOM 1206 C C . LYS A 1 155 ? -6.32 21.969 20.359 1 95.25 155 LYS A C 1
ATOM 1208 O O . LYS A 1 155 ? -7.297 22.438 19.781 1 95.25 155 LYS A O 1
ATOM 1213 N N . LYS A 1 156 ? -5.512 22.688 21.047 1 91.5 156 LYS A N 1
ATOM 1214 C CA . LYS A 1 156 ? -5.648 24.141 21.172 1 91.5 156 LYS A CA 1
ATOM 1215 C C . LYS A 1 156 ? -5.66 24.812 19.797 1 91.5 156 LYS A C 1
ATOM 1217 O O . LYS A 1 156 ? -6.48 25.688 19.531 1 91.5 156 LYS A O 1
ATOM 1222 N N . CYS A 1 157 ? -4.773 24.359 18.938 1 90.75 157 CYS A N 1
ATOM 1223 C CA . CYS A 1 157 ? -4.68 24.906 17.594 1 90.75 157 CYS A CA 1
ATOM 1224 C C . CYS A 1 157 ? -5.98 24.688 16.812 1 90.75 157 CYS A C 1
ATOM 1226 O O . CYS A 1 157 ? -6.492 25.609 16.188 1 90.75 157 CYS A O 1
ATOM 1228 N N . LEU A 1 158 ? -6.516 23.531 16.906 1 90.5 158 LEU A N 1
ATOM 1229 C CA . LEU A 1 158 ? -7.727 23.188 16.156 1 90.5 158 LEU A CA 1
ATOM 1230 C C . LEU A 1 158 ? -8.93 23.938 16.703 1 90.5 158 LEU A C 1
ATOM 1232 O O . LEU A 1 158 ? -9.805 24.359 15.938 1 90.5 158 LEU A O 1
ATOM 1236 N N . LEU A 1 159 ? -9.008 24.109 17.938 1 88.31 159 LEU A N 1
ATOM 1237 C CA . LEU A 1 159 ? -10.109 24.828 18.578 1 88.31 159 LEU A CA 1
ATOM 1238 C C . LEU A 1 159 ? -10.133 26.281 18.141 1 88.31 159 LEU A C 1
ATOM 1240 O O . LEU A 1 159 ? -11.195 26.906 18.078 1 88.31 159 LEU A O 1
ATOM 1244 N N . ASN A 1 160 ? -9.023 26.781 17.781 1 82.31 160 ASN A N 1
ATOM 1245 C CA . ASN A 1 160 ? -8.906 28.188 17.391 1 82.31 160 ASN A CA 1
ATOM 1246 C C . ASN A 1 160 ? -8.969 28.359 15.875 1 82.31 160 ASN A C 1
ATOM 1248 O O . ASN A 1 160 ? -8.734 29.453 15.359 1 82.31 160 ASN A O 1
ATOM 1252 N N . SER A 1 161 ? -9.172 27.297 15.195 1 79.69 161 SER A N 1
ATOM 1253 C CA . SER A 1 161 ? -9.227 27.375 13.742 1 79.69 161 SER A CA 1
ATOM 1254 C C . SER A 1 161 ? -10.672 27.391 13.242 1 79.69 161 SER A C 1
ATOM 1256 O O . SER A 1 161 ? -11.547 26.75 13.828 1 79.69 161 SER A O 1
ATOM 1258 N N . ASP A 1 162 ? -11.062 28.344 12.367 1 73.69 162 ASP A N 1
ATOM 1259 C CA . ASP A 1 162 ? -12.398 28.391 11.773 1 73.69 162 ASP A CA 1
ATOM 1260 C C . ASP A 1 162 ? -12.609 27.234 10.797 1 73.69 162 ASP A C 1
ATOM 1262 O O . ASP A 1 162 ? -13.742 26.828 10.547 1 73.69 162 ASP A O 1
ATOM 1266 N N . LEU A 1 163 ? -11.703 26.422 10.578 1 70.62 163 LEU A N 1
ATOM 1267 C CA . LEU A 1 163 ? -11.656 25.234 9.734 1 70.62 163 LEU A CA 1
ATOM 1268 C C . LEU A 1 163 ? -12.453 25.453 8.445 1 70.62 163 LEU A C 1
ATOM 1270 O O . LEU A 1 163 ? -12.875 24.5 7.805 1 70.62 163 LEU A O 1
ATOM 1274 N N . ASN A 1 164 ? -12.93 26.656 8.109 1 67.06 164 ASN A N 1
ATOM 1275 C CA . ASN A 1 164 ? -13.617 26.969 6.859 1 67.06 164 ASN A CA 1
ATOM 1276 C C . ASN A 1 164 ? -12.625 27.266 5.738 1 67.06 164 ASN A C 1
ATOM 1278 O O . ASN A 1 164 ? -12.078 28.375 5.668 1 67.06 164 ASN A O 1
ATOM 1282 N N . PHE A 1 165 ? -12.352 26.203 5.055 1 64.19 165 PHE A N 1
ATOM 1283 C CA . PHE A 1 165 ? -11.344 26.328 4.008 1 64.19 165 PHE A CA 1
ATOM 1284 C C . PHE A 1 165 ? -11.984 26.719 2.684 1 64.19 165 PHE A C 1
ATOM 1286 O O . PHE A 1 165 ? -13.102 26.297 2.377 1 64.19 165 PHE A O 1
ATOM 1293 N N . SER A 1 166 ? -11.469 27.844 2.129 1 58.09 166 SER A N 1
ATOM 1294 C CA . SER A 1 166 ? -11.945 28.266 0.817 1 58.09 166 SER A CA 1
ATOM 1295 C C . SER A 1 166 ? -11.344 27.422 -0.292 1 58.09 166 SER A C 1
ATOM 1297 O O . SER A 1 166 ? -10.281 26.812 -0.111 1 58.09 166 SER A O 1
ATOM 1299 N N . SER A 1 167 ? -12.102 27.078 -1.359 1 53.72 167 SER A N 1
ATOM 1300 C CA . SER A 1 167 ? -11.75 26.234 -2.502 1 53.72 167 SER A CA 1
ATOM 1301 C C . SER A 1 167 ? -10.531 26.781 -3.234 1 53.72 167 SER A C 1
ATOM 1303 O O . SER A 1 167 ? -9.898 26.078 -4.016 1 53.72 167 SER A O 1
ATOM 1305 N N . GLY A 1 168 ? -10.164 27.984 -2.924 1 49.28 168 GLY A N 1
ATOM 1306 C CA . GLY A 1 168 ? -9.234 28.594 -3.863 1 49.28 168 GLY A CA 1
ATOM 1307 C C . GLY A 1 168 ? -7.781 28.406 -3.471 1 49.28 168 GLY A C 1
ATOM 1308 O O . GLY A 1 168 ? -6.895 28.406 -4.328 1 49.28 168 GLY A O 1
ATOM 1309 N N . TYR A 1 169 ? -7.473 28.469 -2.203 1 51.53 169 TYR A N 1
ATOM 1310 C CA . TYR A 1 169 ? -6.074 28.328 -1.807 1 51.53 169 TYR A CA 1
ATOM 1311 C C . TYR A 1 169 ? -5.785 26.906 -1.33 1 51.53 169 TYR A C 1
ATOM 1313 O O . TYR A 1 169 ? -6.703 26.156 -0.98 1 51.53 169 TYR A O 1
ATOM 1321 N N . GLY A 1 170 ? -4.535 26.453 -1.592 1 65.31 170 GLY A N 1
ATOM 1322 C CA . GLY A 1 170 ? -4.168 25.188 -0.978 1 65.31 170 GLY A CA 1
ATOM 1323 C C . GLY A 1 170 ? -4.531 25.109 0.493 1 65.31 170 GLY A C 1
ATOM 1324 O O . GLY A 1 170 ? -4.34 26.062 1.238 1 65.31 170 GLY A O 1
ATOM 1325 N N . VAL A 1 171 ? -5.305 24.203 0.948 1 73.88 171 VAL A N 1
ATOM 1326 C CA . VAL A 1 171 ? -5.855 23.984 2.281 1 73.88 171 VAL A CA 1
ATOM 1327 C C . VAL A 1 171 ? -4.773 24.219 3.334 1 73.88 171 VAL A C 1
ATOM 1329 O O . VAL A 1 171 ? -5.031 24.844 4.371 1 73.88 171 VAL A O 1
ATOM 1332 N N . GLU A 1 172 ? -3.605 23.891 2.977 1 76.88 172 GLU A N 1
ATOM 1333 C CA . GLU A 1 172 ? -2.514 24.016 3.936 1 76.88 172 GLU A CA 1
ATOM 1334 C C . GLU A 1 172 ? -2.141 25.484 4.152 1 76.88 172 GLU A C 1
ATOM 1336 O O . GLU A 1 172 ? -1.916 25.906 5.285 1 76.88 172 GLU A O 1
ATOM 1341 N N . SER A 1 173 ? -2.176 26.219 3.09 1 73.12 173 SER A N 1
ATOM 1342 C CA . SER A 1 173 ? -1.839 27.641 3.176 1 73.12 173 SER A CA 1
ATOM 1343 C C . SER A 1 173 ? -2.93 28.422 3.895 1 73.12 173 SER A C 1
ATOM 1345 O O . SER A 1 173 ? -2.637 29.328 4.676 1 73.12 173 SER A O 1
ATOM 1347 N N . GLU A 1 174 ? -4.09 28.109 3.682 1 73.31 174 GLU A N 1
ATOM 1348 C CA . GLU A 1 174 ? -5.215 28.781 4.324 1 73.31 174 GLU A CA 1
ATOM 1349 C C . GLU A 1 174 ? -5.219 28.531 5.832 1 73.31 174 GLU A C 1
ATOM 1351 O O . GLU A 1 174 ? -5.441 29.453 6.617 1 73.31 174 GLU A O 1
ATOM 1356 N N . LEU A 1 175 ? -4.914 27.328 6.125 1 74.81 175 LEU A N 1
ATOM 1357 C CA . LEU A 1 175 ? -4.855 26.984 7.543 1 74.81 175 LEU A CA 1
ATOM 1358 C C . LEU A 1 175 ? -3.715 27.719 8.234 1 74.81 175 LEU A C 1
ATOM 1360 O O . LEU A 1 175 ? -3.879 28.219 9.352 1 74.81 175 LEU A O 1
ATOM 1364 N N . LEU A 1 176 ? -2.686 27.766 7.508 1 75.56 176 LEU A N 1
ATOM 1365 C CA . LEU A 1 176 ? -1.523 28.453 8.062 1 75.56 176 LEU A CA 1
ATOM 1366 C C . LEU A 1 176 ? -1.806 29.938 8.242 1 75.56 176 LEU A C 1
ATOM 1368 O O . LEU A 1 176 ? -1.441 30.516 9.258 1 75.56 176 LEU A O 1
ATOM 1372 N N . HIS A 1 177 ? -2.418 30.547 7.289 1 74.12 177 HIS A N 1
ATOM 1373 C CA . HIS A 1 177 ? -2.756 31.969 7.34 1 74.12 177 HIS A CA 1
ATOM 1374 C C . HIS A 1 177 ? -3.715 32.281 8.484 1 74.12 177 HIS A C 1
ATOM 1376 O O . HIS A 1 177 ? -3.52 33.219 9.234 1 74.12 177 HIS A O 1
ATOM 1382 N N . GLU A 1 178 ? -4.629 31.469 8.617 1 73.56 178 GLU A N 1
ATOM 1383 C CA . GLU A 1 178 ? -5.609 31.641 9.688 1 73.56 178 GLU A CA 1
ATOM 1384 C C . GLU A 1 178 ? -4.957 31.516 11.055 1 73.56 178 GLU A C 1
ATOM 1386 O O . GLU A 1 178 ? -5.242 32.312 11.961 1 73.56 178 GLU A O 1
ATOM 1391 N N . LEU A 1 179 ? -4.062 30.609 11.156 1 75.25 179 LEU A N 1
ATOM 1392 C CA . LEU A 1 179 ? -3.453 30.312 12.445 1 75.25 179 LEU A CA 1
ATOM 1393 C C . LEU A 1 179 ? -2.383 31.328 12.805 1 75.25 179 LEU A C 1
ATOM 1395 O O . LEU A 1 179 ? -2.115 31.578 13.977 1 75.25 179 LEU A O 1
ATOM 1399 N N . SER A 1 180 ? -1.832 31.875 11.828 1 71.5 180 SER A N 1
ATOM 1400 C CA . SER A 1 180 ? -0.798 32.875 12.055 1 71.5 180 SER A CA 1
ATOM 1401 C C . SER A 1 180 ? -1.371 34.125 12.734 1 71.5 180 SER A C 1
ATOM 1403 O O . SER A 1 180 ? -0.643 34.875 13.391 1 71.5 180 SER A O 1
ATOM 1405 N N . LYS A 1 181 ? -2.639 34.25 12.648 1 71 181 LYS A N 1
ATOM 1406 C CA . LYS A 1 181 ? -3.293 35.438 13.227 1 71 181 LYS A CA 1
ATOM 1407 C C . LYS A 1 181 ? -3.643 35.188 14.695 1 71 181 LYS A C 1
ATOM 1409 O O . LYS A 1 181 ? -4.016 36.125 15.406 1 71 181 LYS A O 1
ATOM 1414 N N . LYS A 1 182 ? -3.52 34.031 15.211 1 76.38 182 LYS A N 1
ATOM 1415 C CA . LYS A 1 182 ? -4.027 33.656 16.531 1 76.38 182 LYS A CA 1
ATOM 1416 C C . LYS A 1 182 ? -2.887 33.406 17.5 1 76.38 182 LYS A C 1
ATOM 1418 O O . LYS A 1 182 ? -3.09 32.781 18.547 1 76.38 182 LYS A O 1
ATOM 1423 N N . LYS A 1 183 ? -1.713 34.031 17.516 1 76.38 183 LYS A N 1
ATOM 1424 C CA . LYS A 1 183 ? -0.564 33.875 18.406 1 76.38 183 LYS A CA 1
ATOM 1425 C C . LYS A 1 183 ? -0.221 32.406 18.609 1 76.38 183 LYS A C 1
ATOM 1427 O O . LYS A 1 183 ? -0.014 31.969 19.75 1 76.38 183 LYS A O 1
ATOM 1432 N N . LEU A 1 184 ? -0.384 31.609 17.766 1 83.44 184 LEU A N 1
ATOM 1433 C CA . LEU A 1 184 ? -0.013 30.203 17.859 1 83.44 184 LEU A CA 1
ATOM 1434 C C . LEU A 1 184 ? 1.459 30 17.5 1 83.44 184 LEU A C 1
ATOM 1436 O O . LEU A 1 184 ? 2.002 30.719 16.656 1 83.44 184 LEU A O 1
ATOM 1440 N N . HIS A 1 185 ? 2.109 29.125 18.25 1 87.56 185 HIS A N 1
ATOM 1441 C CA . HIS A 1 185 ? 3.512 28.797 18.016 1 87.56 185 HIS A CA 1
ATOM 1442 C C . HIS A 1 185 ? 3.656 27.734 16.922 1 87.56 185 HIS A C 1
ATOM 1444 O O . HIS A 1 185 ? 3.135 26.625 17.062 1 87.56 185 HIS A O 1
ATOM 1450 N N . ILE A 1 186 ? 4.371 28.109 15.852 1 89.88 186 ILE A N 1
ATOM 1451 C CA . ILE A 1 186 ? 4.574 27.203 14.727 1 89.88 186 ILE A CA 1
ATOM 1452 C C . ILE A 1 186 ? 6.035 26.766 14.672 1 89.88 186 ILE A C 1
ATOM 1454 O O . ILE A 1 186 ? 6.945 27.578 14.844 1 89.88 186 ILE A O 1
ATOM 1458 N N . LYS A 1 187 ? 6.285 25.484 14.5 1 92.31 187 LYS A N 1
ATOM 1459 C CA . LYS A 1 187 ? 7.625 24.938 14.297 1 92.31 187 LYS A CA 1
ATOM 1460 C C . LYS A 1 187 ? 7.676 24.047 13.062 1 92.31 187 LYS A C 1
ATOM 1462 O O . LYS A 1 187 ? 6.648 23.531 12.617 1 92.31 187 LYS A O 1
ATOM 1467 N N . GLU A 1 188 ? 8.828 23.969 12.531 1 94.44 188 GLU A N 1
ATOM 1468 C CA . GLU A 1 188 ? 9.086 23.016 11.461 1 94.44 188 GLU A CA 1
ATOM 1469 C C . GLU A 1 188 ? 10.062 21.938 11.922 1 94.44 188 GLU A C 1
ATOM 1471 O O . GLU A 1 188 ? 10.914 22.172 12.773 1 94.44 188 GLU A O 1
ATOM 1476 N N . VAL A 1 189 ? 9.852 20.797 11.422 1 95.5 189 VAL A N 1
ATOM 1477 C CA . VAL A 1 189 ? 10.82 19.719 11.586 1 95.5 189 VAL A CA 1
ATOM 1478 C C . VAL A 1 189 ? 11.195 19.156 10.219 1 95.5 189 VAL A C 1
ATOM 1480 O O . VAL A 1 189 ? 10.414 19.219 9.266 1 95.5 189 VAL A O 1
ATOM 1483 N N . ASP A 1 190 ? 12.406 18.641 10.109 1 94.5 190 ASP A N 1
ATOM 1484 C CA . ASP A 1 190 ? 12.852 18.047 8.852 1 94.5 190 ASP A CA 1
ATOM 1485 C C . ASP A 1 190 ? 12.164 16.703 8.602 1 94.5 190 ASP A C 1
ATOM 1487 O O . ASP A 1 190 ? 11.984 15.914 9.523 1 94.5 190 ASP A O 1
ATOM 1491 N N . ILE A 1 191 ? 11.742 16.547 7.355 1 95.31 191 ILE A N 1
ATOM 1492 C CA . ILE A 1 191 ? 11.188 15.258 6.965 1 95.31 191 ILE A CA 1
ATOM 1493 C C . ILE A 1 191 ? 11.797 14.82 5.633 1 95.31 191 ILE A C 1
ATOM 1495 O O . ILE A 1 191 ? 12.359 15.633 4.898 1 95.31 191 ILE A O 1
ATOM 1499 N N . ASN A 1 192 ? 11.688 13.531 5.371 1 90.62 192 ASN A N 1
ATOM 1500 C CA . ASN A 1 192 ? 12.062 12.977 4.074 1 90.62 192 ASN A CA 1
ATOM 1501 C C . ASN A 1 192 ? 10.852 12.836 3.156 1 90.62 192 ASN A C 1
ATOM 1503 O O . ASN A 1 192 ? 9.742 12.562 3.619 1 90.62 192 ASN A O 1
ATOM 1507 N N . VAL A 1 193 ? 11.109 13.141 1.876 1 90.38 193 VAL A N 1
ATOM 1508 C CA . VAL A 1 193 ? 10.047 12.945 0.892 1 90.38 193 VAL A CA 1
ATOM 1509 C C . VAL A 1 193 ? 10.547 12.047 -0.234 1 90.38 193 VAL A C 1
ATOM 1511 O O . VAL A 1 193 ? 11.68 12.18 -0.691 1 90.38 193 VAL A O 1
ATOM 1514 N N . ARG A 1 194 ? 9.664 11.148 -0.589 1 88.75 194 ARG A N 1
ATOM 1515 C CA . ARG A 1 194 ? 9.984 10.344 -1.763 1 88.75 194 ARG A CA 1
ATOM 1516 C C . ARG A 1 194 ? 9.109 10.734 -2.947 1 88.75 194 ARG A C 1
ATOM 1518 O O . ARG A 1 194 ? 7.953 11.125 -2.77 1 88.75 194 ARG A O 1
ATOM 1525 N N . TYR A 1 195 ? 9.68 10.469 -4.188 1 82.75 195 TYR A N 1
ATOM 1526 C CA . TYR A 1 195 ? 8.938 10.906 -5.367 1 82.75 195 TYR A CA 1
ATOM 1527 C C . TYR A 1 195 ? 8.625 9.727 -6.281 1 82.75 195 TYR A C 1
ATOM 1529 O O . TYR A 1 195 ? 7.895 9.875 -7.262 1 82.75 195 TYR A O 1
ATOM 1537 N N . ASP A 1 196 ? 9.07 8.594 -5.941 1 82.75 196 ASP A N 1
ATOM 1538 C CA . ASP A 1 196 ? 8.758 7.379 -6.691 1 82.75 196 ASP A CA 1
ATOM 1539 C C . ASP A 1 196 ? 7.469 6.738 -6.191 1 82.75 196 ASP A C 1
ATOM 1541 O O . ASP A 1 196 ? 7.477 5.602 -5.719 1 82.75 196 ASP A O 1
ATOM 1545 N N . VAL A 1 197 ? 6.406 7.477 -6.195 1 89.19 197 VAL A N 1
ATOM 1546 C CA . VAL A 1 197 ? 5.082 7.039 -5.766 1 89.19 197 VAL A CA 1
ATOM 1547 C C . VAL A 1 197 ? 4.16 6.906 -6.973 1 89.19 197 VAL A C 1
ATOM 1549 O O . VAL A 1 197 ? 4.453 7.438 -8.047 1 89.19 197 VAL A O 1
ATOM 1552 N N . PRO A 1 198 ? 3.148 6.137 -6.77 1 81.88 198 PRO A N 1
ATOM 1553 C CA . PRO A 1 198 ? 2.207 6.039 -7.887 1 81.88 198 PRO A CA 1
ATOM 1554 C C . PRO A 1 198 ? 1.566 7.379 -8.234 1 81.88 198 PRO A C 1
ATOM 1556 O O . PRO A 1 198 ? 1.436 8.25 -7.371 1 81.88 198 PRO A O 1
ATOM 1559 N N . HIS A 1 199 ? 1.044 7.594 -9.57 1 64.5 199 HIS A N 1
ATOM 1560 C CA . HIS A 1 199 ? 0.31 8.742 -10.094 1 64.5 199 HIS A CA 1
ATOM 1561 C C . HIS A 1 199 ? 1.098 10.031 -9.898 1 64.5 199 HIS A C 1
ATOM 1563 O O . HIS A 1 199 ? 0.603 10.984 -9.289 1 64.5 199 HIS A O 1
ATOM 1569 N N . LYS A 1 200 ? 2.424 9.961 -10.305 1 57.56 200 LYS A N 1
ATOM 1570 C CA . LYS A 1 200 ? 3.285 11.125 -10.125 1 57.56 200 LYS A CA 1
ATOM 1571 C C . LYS A 1 200 ? 2.568 12.406 -10.539 1 57.56 200 LYS A C 1
ATOM 1573 O O . LYS A 1 200 ? 3.014 13.508 -10.211 1 57.56 200 LYS A O 1
ATOM 1578 N N . HIS A 1 201 ? 1.693 12.266 -11.734 1 44.44 201 HIS A N 1
ATOM 1579 C CA . HIS A 1 201 ? 1.358 13.484 -12.461 1 44.44 201 HIS A CA 1
ATOM 1580 C C . HIS A 1 201 ? 0.432 14.383 -11.641 1 44.44 201 HIS A C 1
ATOM 1582 O O . HIS A 1 201 ? -0.202 15.289 -12.18 1 44.44 201 HIS A O 1
ATOM 1588 N N . LYS A 1 202 ? 0.043 14.016 -10.523 1 42.03 202 LYS A N 1
ATOM 1589 C CA . LYS A 1 202 ? -1.129 14.875 -10.391 1 42.03 202 LYS A CA 1
ATOM 1590 C C . LYS A 1 202 ? -0.819 16.297 -10.852 1 42.03 202 LYS A C 1
ATOM 1592 O O . LYS A 1 202 ? -1.678 16.969 -11.422 1 42.03 202 LYS A O 1
ATOM 1597 N N . LYS A 1 203 ? -0.079 17.141 -10.195 1 39.91 203 LYS A N 1
ATOM 1598 C CA . LYS A 1 203 ? 0.05 18.5 -10.703 1 39.91 203 LYS A CA 1
ATOM 1599 C C . LYS A 1 203 ? 1.29 18.641 -11.578 1 39.91 203 LYS A C 1
ATOM 1601 O O . LYS A 1 203 ? 2.377 18.188 -11.203 1 39.91 203 LYS A O 1
ATOM 1606 N N . ASN A 1 204 ? 1.173 18.594 -12.891 1 36.47 204 ASN A N 1
ATOM 1607 C CA . ASN A 1 204 ? 2.256 18.984 -13.789 1 36.47 204 ASN A CA 1
ATOM 1608 C C . ASN A 1 204 ? 3.129 20.078 -13.18 1 36.47 204 ASN A C 1
ATOM 1610 O O . ASN A 1 204 ? 2.646 21.172 -12.891 1 36.47 204 ASN A O 1
ATOM 1614 N N . PRO A 1 205 ? 4.191 19.734 -12.656 1 39.47 205 PRO A N 1
ATOM 1615 C CA . PRO A 1 205 ? 4.988 20.766 -11.992 1 39.47 205 PRO A CA 1
ATOM 1616 C C . PRO A 1 205 ? 5.012 22.078 -12.773 1 39.47 205 PRO A C 1
ATOM 1618 O O . PRO A 1 205 ? 5.055 23.156 -12.172 1 39.47 205 PRO A O 1
ATOM 1621 N N . VAL A 1 206 ? 5.031 21.891 -14.094 1 39.69 206 VAL A N 1
ATOM 1622 C CA . VAL A 1 206 ? 5.105 23.125 -14.867 1 39.69 206 VAL A CA 1
ATOM 1623 C C . VAL A 1 206 ? 3.805 23.922 -14.719 1 39.69 206 VAL A C 1
ATOM 1625 O O . VAL A 1 206 ? 3.828 25.125 -14.5 1 39.69 206 VAL A O 1
ATOM 1628 N N . LEU A 1 207 ? 2.812 23.234 -14.906 1 39.81 207 LEU A N 1
ATOM 1629 C CA . LEU A 1 207 ? 1.536 23.938 -14.906 1 39.81 207 LEU A CA 1
ATOM 1630 C C . LEU A 1 207 ? 1.156 24.375 -13.492 1 39.81 207 LEU A C 1
ATOM 1632 O O . LEU A 1 207 ? 0.543 25.422 -13.305 1 39.81 207 LEU A O 1
ATOM 1636 N N . HIS A 1 208 ? 1.463 23.625 -12.578 1 42.97 208 HIS A N 1
ATOM 1637 C CA . HIS A 1 208 ? 1.225 23.984 -11.18 1 42.97 208 HIS A CA 1
ATOM 1638 C C . HIS A 1 208 ? 2.053 25.203 -10.773 1 42.97 208 HIS A C 1
ATOM 1640 O O . HIS A 1 208 ? 1.552 26.094 -10.086 1 42.97 208 HIS A O 1
ATOM 1646 N N . GLY A 1 209 ? 3.219 25.219 -11.172 1 40.09 209 GLY A N 1
ATOM 1647 C CA . GLY A 1 209 ? 3.994 26.422 -10.961 1 40.09 209 GLY A CA 1
ATOM 1648 C C . GLY A 1 209 ? 3.348 27.656 -11.57 1 40.09 209 GLY A C 1
ATOM 1649 O O . GLY A 1 209 ? 3.262 28.703 -10.914 1 40.09 209 GLY A O 1
ATOM 1650 N N . LEU A 1 210 ? 2.799 27.406 -12.703 1 45.59 210 LEU A N 1
ATOM 1651 C CA . LEU A 1 210 ? 2.152 28.531 -13.367 1 45.59 210 LEU A CA 1
ATOM 1652 C C . LEU A 1 210 ? 0.833 28.891 -12.695 1 45.59 210 LEU A C 1
ATOM 1654 O O . LEU A 1 210 ? 0.497 30.062 -12.555 1 45.59 210 LEU A O 1
ATOM 1658 N N . GLY A 1 211 ? 0.153 27.938 -12.234 1 42.38 211 GLY A N 1
ATOM 1659 C CA . GLY A 1 211 ? -1.112 28.172 -11.562 1 42.38 211 GLY A CA 1
ATOM 1660 C C . GLY A 1 211 ? -0.951 28.859 -10.219 1 42.38 211 GLY A C 1
ATOM 1661 O O . GLY A 1 211 ? -1.715 29.766 -9.883 1 42.38 211 GLY A O 1
ATOM 1662 N N . VAL A 1 212 ? -0.012 28.391 -9.57 1 45.09 212 VAL A N 1
ATOM 1663 C CA . VAL A 1 212 ? 0.302 29.062 -8.312 1 45.09 212 VAL A CA 1
ATOM 1664 C C . VAL A 1 212 ? 0.713 30.5 -8.586 1 45.09 212 VAL A C 1
ATOM 1666 O O . VAL A 1 212 ? 0.271 31.422 -7.891 1 45.09 212 VAL A O 1
ATOM 1669 N N . LEU A 1 213 ? 1.429 30.703 -9.656 1 44.62 213 LEU A N 1
ATOM 1670 C CA . LEU A 1 213 ? 1.815 32.062 -10.055 1 44.62 213 LEU A CA 1
ATOM 1671 C C . LEU A 1 213 ? 0.592 32.875 -10.445 1 44.62 213 LEU A C 1
ATOM 1673 O O . LEU A 1 213 ? 0.487 34.062 -10.086 1 44.62 213 LEU A O 1
ATOM 1677 N N . TYR A 1 214 ? -0.248 32.281 -11.117 1 46.28 214 TYR A N 1
ATOM 1678 C CA . TYR A 1 214 ? -1.445 32.969 -11.562 1 46.28 214 TYR A CA 1
ATOM 1679 C C . TYR A 1 214 ? -2.322 33.375 -10.383 1 46.28 214 TYR A C 1
ATOM 1681 O O . TYR A 1 214 ? -2.812 34.5 -10.312 1 46.28 214 TYR A O 1
ATOM 1689 N N . ASN A 1 215 ? -2.48 32.5 -9.453 1 42.06 215 ASN A N 1
ATOM 1690 C CA . ASN A 1 215 ? -3.332 32.812 -8.312 1 42.06 215 ASN A CA 1
ATOM 1691 C C . ASN A 1 215 ? -2.707 33.875 -7.41 1 42.06 215 ASN A C 1
ATOM 1693 O O . ASN A 1 215 ? -3.412 34.719 -6.855 1 42.06 215 ASN A O 1
ATOM 1697 N N . ILE A 1 216 ? -1.528 33.875 -7.305 1 43.44 216 ILE A N 1
ATOM 1698 C CA . ILE A 1 216 ? -0.791 34.906 -6.609 1 43.44 216 ILE A CA 1
ATOM 1699 C C . ILE A 1 216 ? -0.979 36.25 -7.332 1 43.44 216 ILE A C 1
ATOM 1701 O O . ILE A 1 216 ? -1.22 37.281 -6.699 1 43.44 216 ILE A O 1
ATOM 1705 N N . PHE A 1 217 ? -0.929 36.188 -8.656 1 45.47 217 PHE A N 1
ATOM 1706 C CA . PHE A 1 217 ? -1.132 37.375 -9.453 1 45.47 217 PHE A CA 1
ATOM 1707 C C . PHE A 1 217 ? -2.533 37.938 -9.242 1 45.47 217 PHE A C 1
ATOM 1709 O O . PHE A 1 217 ? -2.709 39.156 -9.125 1 45.47 217 PHE A O 1
ATOM 1716 N N . LEU A 1 218 ? -3.426 37.062 -9.117 1 45.25 218 LEU A N 1
ATOM 1717 C CA . LEU A 1 218 ? -4.797 37.531 -8.953 1 45.25 218 LEU A CA 1
ATOM 1718 C C . LEU A 1 218 ? -5.008 38.125 -7.559 1 45.25 218 LEU A C 1
ATOM 1720 O O . LEU A 1 218 ? -5.746 39.094 -7.398 1 45.25 218 LEU A O 1
ATOM 1724 N N . MET A 1 219 ? -4.398 37.531 -6.645 1 42.16 219 MET A N 1
ATOM 1725 C CA . MET A 1 219 ? -4.508 38.031 -5.273 1 42.16 219 MET A CA 1
ATOM 1726 C C . MET A 1 219 ? -3.857 39.406 -5.133 1 42.16 219 MET A C 1
ATOM 1728 O O . MET A 1 219 ? -4.379 40.281 -4.438 1 42.16 219 MET A O 1
ATOM 1732 N N . PHE A 1 220 ? -2.797 39.594 -5.805 1 42.56 220 PHE A N 1
ATOM 1733 C CA . PHE A 1 220 ? -2.146 40.906 -5.785 1 42.56 220 PHE A CA 1
ATOM 1734 C C . PHE A 1 220 ? -2.904 41.906 -6.652 1 42.56 220 PHE A C 1
ATOM 1736 O O . PHE A 1 220 ? -2.924 43.094 -6.359 1 42.56 220 PHE A O 1
ATOM 1743 N N . GLY A 1 221 ? -3.473 41.5 -7.793 1 41.22 221 GLY A N 1
ATOM 1744 C CA . GLY A 1 221 ? -4.258 42.406 -8.594 1 41.22 221 GLY A CA 1
ATOM 1745 C C . GLY A 1 221 ? -5.496 42.938 -7.875 1 41.22 221 GLY A C 1
ATOM 1746 O O . GLY A 1 221 ? -6.008 44 -8.195 1 41.22 221 GLY A O 1
ATOM 1747 N N . LYS A 1 222 ? -6.012 42.094 -7.117 1 43.72 222 LYS A N 1
ATOM 1748 C CA . LYS A 1 222 ? -7.172 42.594 -6.395 1 43.72 222 LYS A CA 1
ATOM 1749 C C . LYS A 1 222 ? -6.754 43.594 -5.312 1 43.72 222 LYS A C 1
ATOM 1751 O O . LYS A 1 222 ? -7.57 44.375 -4.836 1 43.72 222 LYS A O 1
ATOM 1756 N N . LYS A 1 223 ? -5.656 43.469 -4.676 1 41.44 223 LYS A N 1
ATOM 1757 C CA . LYS A 1 223 ? -5.336 44.469 -3.658 1 41.44 223 LYS A CA 1
ATOM 1758 C C . LYS A 1 223 ? -4.93 45.781 -4.293 1 41.44 223 LYS A C 1
ATOM 1760 O O . LYS A 1 223 ? -4.746 46.781 -3.596 1 41.44 223 LYS A O 1
ATOM 1765 N N . ALA A 1 224 ? -4.527 45.812 -5.465 1 37.5 224 ALA A N 1
ATOM 1766 C CA . ALA A 1 224 ? -4.191 47.125 -6.031 1 37.5 224 ALA A CA 1
ATOM 1767 C C . ALA A 1 224 ? -5.449 47.906 -6.375 1 37.5 224 ALA A C 1
ATOM 1769 O O . ALA A 1 224 ? -5.387 49.125 -6.602 1 37.5 224 ALA A O 1
ATOM 1770 N N . TYR A 1 225 ? -6.598 47.312 -6.414 1 30.77 225 TYR A N 1
ATOM 1771 C CA . TYR A 1 225 ? -7.676 48.281 -6.574 1 30.77 225 TYR A CA 1
ATOM 1772 C C . TYR A 1 225 ? -8.312 48.594 -5.23 1 30.77 225 TYR A C 1
ATOM 1774 O O . TYR A 1 225 ? -8.398 47.75 -4.348 1 30.77 225 TYR A O 1
ATOM 1782 N N . MET B 1 1 ? -12.164 -26.172 0.653 1 90 1 MET B N 1
ATOM 1783 C CA . MET B 1 1 ? -10.797 -26.109 0.14 1 90 1 MET B CA 1
ATOM 1784 C C . MET B 1 1 ? -10.039 -24.938 0.745 1 90 1 MET B C 1
ATOM 1786 O O . MET B 1 1 ? -10.562 -23.812 0.811 1 90 1 MET B O 1
ATOM 1790 N N . LYS B 1 2 ? -8.891 -25.234 1.306 1 97.12 2 LYS B N 1
ATOM 1791 C CA . LYS B 1 2 ? -8.047 -24.203 1.921 1 97.12 2 LYS B CA 1
ATOM 1792 C C . LYS B 1 2 ? -7.125 -23.562 0.892 1 97.12 2 LYS B C 1
ATOM 1794 O O . LYS B 1 2 ? -6.398 -24.25 0.178 1 97.12 2 LYS B O 1
ATOM 1799 N N . THR B 1 3 ? -7.203 -22.203 0.809 1 98.62 3 THR B N 1
ATOM 1800 C CA . THR B 1 3 ? -6.426 -21.469 -0.179 1 98.62 3 THR B CA 1
ATOM 1801 C C . THR B 1 3 ? -5.336 -20.641 0.5 1 98.62 3 THR B C 1
ATOM 1803 O O . THR B 1 3 ? -5.594 -19.969 1.502 1 98.62 3 THR B O 1
ATOM 1806 N N . LEU B 1 4 ? -4.137 -20.766 -0.021 1 98.88 4 LEU B N 1
ATOM 1807 C CA . LEU B 1 4 ? -3.02 -19.922 0.389 1 98.88 4 LEU B CA 1
ATOM 1808 C C . LEU B 1 4 ? -2.633 -18.953 -0.724 1 98.88 4 LEU B C 1
ATOM 1810 O O . LEU B 1 4 ? -2.475 -19.359 -1.878 1 98.88 4 LEU B O 1
ATOM 1814 N N . ILE B 1 5 ? -2.568 -17.734 -0.379 1 98.94 5 ILE B N 1
ATOM 1815 C CA . ILE B 1 5 ? -2.094 -16.703 -1.307 1 98.94 5 ILE B CA 1
ATOM 1816 C C . ILE B 1 5 ? -0.655 -16.328 -0.966 1 98.94 5 ILE B C 1
ATOM 1818 O O . ILE B 1 5 ? -0.386 -15.797 0.115 1 98.94 5 ILE B O 1
ATOM 1822 N N . ILE B 1 6 ? 0.248 -16.625 -1.903 1 98.81 6 ILE B N 1
ATOM 1823 C CA . ILE B 1 6 ? 1.664 -16.312 -1.74 1 98.81 6 ILE B CA 1
ATOM 1824 C C . ILE B 1 6 ? 1.989 -14.992 -2.453 1 98.81 6 ILE B C 1
ATOM 1826 O O . ILE B 1 6 ? 1.689 -14.836 -3.639 1 98.81 6 ILE B O 1
ATOM 1830 N N . ILE B 1 7 ? 2.588 -14.094 -1.714 1 98.81 7 ILE B N 1
ATOM 1831 C CA . ILE B 1 7 ? 3.041 -12.828 -2.266 1 98.81 7 ILE B CA 1
ATOM 1832 C C . ILE B 1 7 ? 4.555 -12.703 -2.102 1 98.81 7 ILE B C 1
ATOM 1834 O O . ILE B 1 7 ? 5.039 -12.328 -1.03 1 98.81 7 ILE B O 1
ATOM 1838 N N . PRO B 1 8 ? 5.285 -13.039 -3.131 1 98.06 8 PRO B N 1
ATOM 1839 C CA . PRO B 1 8 ? 6.707 -12.695 -3.08 1 98.06 8 PRO B CA 1
ATOM 1840 C C . PRO B 1 8 ? 6.953 -11.188 -3.127 1 98.06 8 PRO B C 1
ATOM 1842 O O . PRO B 1 8 ? 6.293 -10.477 -3.889 1 98.06 8 PRO B O 1
ATOM 1845 N N . ALA B 1 9 ? 7.82 -10.773 -2.27 1 98.12 9 ALA B N 1
ATOM 1846 C CA . ALA B 1 9 ? 8 -9.328 -2.191 1 98.12 9 ALA B CA 1
ATOM 1847 C C . ALA B 1 9 ? 9.469 -8.969 -2.004 1 98.12 9 ALA B C 1
ATOM 1849 O O . ALA B 1 9 ? 10.195 -9.633 -1.258 1 98.12 9 ALA B O 1
ATOM 1850 N N . TYR B 1 10 ? 9.945 -7.965 -2.711 1 97.44 10 TYR B N 1
ATOM 1851 C CA . TYR B 1 10 ? 11.242 -7.32 -2.557 1 97.44 10 TYR B CA 1
ATOM 1852 C C . TYR B 1 10 ? 11.133 -5.816 -2.779 1 97.44 10 TYR B C 1
ATOM 1854 O O . TYR B 1 10 ? 10.953 -5.359 -3.912 1 97.44 10 TYR B O 1
ATOM 1862 N N . ASN B 1 11 ? 11.273 -5.039 -1.739 1 96.88 11 ASN B N 1
ATOM 1863 C CA . ASN B 1 11 ? 11.219 -3.582 -1.755 1 96.88 11 ASN B CA 1
ATOM 1864 C C . ASN B 1 11 ? 9.922 -3.074 -2.381 1 96.88 11 ASN B C 1
ATOM 1866 O O . ASN B 1 11 ? 9.953 -2.293 -3.334 1 96.88 11 ASN B O 1
ATOM 1870 N N . GLU B 1 12 ? 8.805 -3.48 -1.781 1 97.56 12 GLU B N 1
ATOM 1871 C CA . GLU B 1 12 ? 7.461 -3.119 -2.217 1 97.56 12 GLU B CA 1
ATOM 1872 C C . GLU B 1 12 ? 6.684 -2.432 -1.098 1 97.56 12 GLU B C 1
ATOM 1874 O O . GLU B 1 12 ? 5.504 -2.715 -0.89 1 97.56 12 GLU B O 1
ATOM 1879 N N . GLU B 1 13 ? 7.352 -1.601 -0.377 1 98.06 13 GLU B N 1
ATOM 1880 C CA . GLU B 1 13 ? 6.762 -1.021 0.824 1 98.06 13 GLU B CA 1
ATOM 1881 C C . GLU B 1 13 ? 5.516 -0.206 0.487 1 98.06 13 GLU B C 1
ATOM 1883 O O . GLU B 1 13 ? 4.602 -0.094 1.306 1 98.06 13 GLU B O 1
ATOM 1888 N N . LEU B 1 14 ? 5.375 0.331 -0.738 1 97.31 14 LEU B N 1
ATOM 1889 C CA . LEU B 1 14 ? 4.262 1.21 -1.079 1 97.31 14 LEU B CA 1
ATOM 1890 C C . LEU B 1 14 ? 2.99 0.406 -1.32 1 97.31 14 LEU B C 1
ATOM 1892 O O . LEU B 1 14 ? 1.892 0.862 -0.995 1 97.31 14 LEU B O 1
ATOM 1896 N N . THR B 1 15 ? 3.143 -0.814 -1.803 1 98.19 15 THR B N 1
ATOM 1897 C CA . THR B 1 15 ? 1.968 -1.519 -2.307 1 98.19 15 THR B CA 1
ATOM 1898 C C . THR B 1 15 ? 1.641 -2.723 -1.428 1 98.19 15 THR B C 1
ATOM 1900 O O . THR B 1 15 ? 0.503 -3.195 -1.413 1 98.19 15 THR B O 1
ATOM 1903 N N . ILE B 1 16 ? 2.539 -3.244 -0.625 1 98.69 16 ILE B N 1
ATOM 1904 C CA . ILE B 1 16 ? 2.426 -4.547 0.017 1 98.69 16 ILE B CA 1
ATOM 1905 C C . ILE B 1 16 ? 1.236 -4.551 0.976 1 98.69 16 ILE B C 1
ATOM 1907 O O . ILE B 1 16 ? 0.514 -5.543 1.077 1 98.69 16 ILE B O 1
ATOM 1911 N N . GLY B 1 17 ? 1.01 -3.443 1.692 1 98.81 17 GLY B N 1
ATOM 1912 C CA . GLY B 1 17 ? -0.113 -3.385 2.615 1 98.81 17 GLY B CA 1
ATOM 1913 C C . GLY B 1 17 ? -1.457 -3.543 1.931 1 98.81 17 GLY B C 1
ATOM 1914 O O . GLY B 1 17 ? -2.303 -4.316 2.383 1 98.81 17 GLY B O 1
ATOM 1915 N N . SER B 1 18 ? -1.642 -2.797 0.859 1 98.69 18 SER B N 1
ATOM 1916 C CA . SER B 1 18 ? -2.898 -2.875 0.122 1 98.69 18 SER B CA 1
ATOM 1917 C C . SER B 1 18 ? -3.096 -4.258 -0.488 1 98.69 18 SER B C 1
ATOM 1919 O O . SER B 1 18 ? -4.199 -4.805 -0.457 1 98.69 18 SER B O 1
ATOM 1921 N N . MET B 1 19 ? -2.018 -4.773 -1 1 98.62 19 MET B N 1
ATOM 1922 C CA . MET B 1 19 ? -2.088 -6.102 -1.607 1 98.62 19 MET B CA 1
ATOM 1923 C C . MET B 1 19 ? -2.529 -7.145 -0.587 1 98.62 19 MET B C 1
ATOM 1925 O O . MET B 1 19 ? -3.393 -7.977 -0.876 1 98.62 19 MET B O 1
ATOM 1929 N N . ILE B 1 20 ? -1.956 -7.105 0.596 1 98.88 20 ILE B N 1
ATOM 1930 C CA . ILE B 1 20 ? -2.268 -8.078 1.642 1 98.88 20 ILE B CA 1
A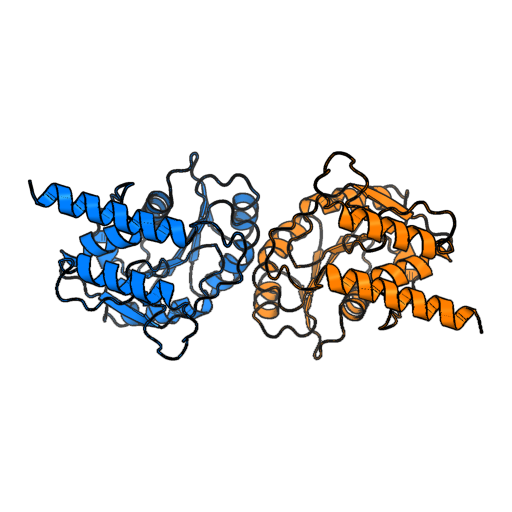TOM 1931 C C . ILE B 1 20 ? -3.725 -7.922 2.068 1 98.88 20 ILE B C 1
ATOM 1933 O O . ILE B 1 20 ? -4.461 -8.914 2.15 1 98.88 20 ILE B O 1
ATOM 1937 N N . LEU B 1 21 ? -4.148 -6.691 2.314 1 98.75 21 LEU B N 1
ATOM 1938 C CA . LEU B 1 21 ? -5.484 -6.441 2.844 1 98.75 21 LEU B CA 1
ATOM 1939 C C . LEU B 1 21 ? -6.555 -6.879 1.848 1 98.75 21 LEU B C 1
ATOM 1941 O O . LEU B 1 21 ? -7.605 -7.387 2.242 1 98.75 21 LEU B O 1
ATOM 1945 N N . LEU B 1 22 ? -6.312 -6.695 0.595 1 98.62 22 LEU B N 1
ATOM 1946 C CA . LEU B 1 22 ? -7.258 -7.152 -0.419 1 98.62 22 LEU B CA 1
ATOM 1947 C C . LEU B 1 22 ? -7.234 -8.672 -0.541 1 98.62 22 LEU B C 1
ATOM 1949 O O . LEU B 1 22 ? -8.289 -9.305 -0.62 1 98.62 22 LEU B O 1
ATOM 1953 N N . ALA B 1 23 ? -6.066 -9.266 -0.522 1 98.75 23 ALA B N 1
ATOM 1954 C CA . ALA B 1 23 ? -5.898 -10.695 -0.761 1 98.75 23 ALA B CA 1
ATOM 1955 C C . ALA B 1 23 ? -6.496 -11.516 0.377 1 98.75 23 ALA B C 1
ATOM 1957 O O . ALA B 1 23 ? -6.98 -12.633 0.16 1 98.75 23 ALA B O 1
ATOM 1958 N N . LYS B 1 24 ? -6.516 -10.992 1.525 1 98.56 24 LYS B N 1
ATOM 1959 C CA . LYS B 1 24 ? -6.965 -11.711 2.715 1 98.56 24 LYS B CA 1
ATOM 1960 C C . LYS B 1 24 ? -8.438 -12.102 2.592 1 98.56 24 LYS B C 1
ATOM 1962 O O . LYS B 1 24 ? -8.906 -12.992 3.305 1 98.56 24 LYS B O 1
ATOM 1967 N N . GLU B 1 25 ? -9.133 -11.477 1.763 1 97.81 25 GLU B N 1
ATOM 1968 C CA . GLU B 1 25 ? -10.539 -11.797 1.553 1 97.81 25 GLU B CA 1
ATOM 1969 C C . GLU B 1 25 ? -10.711 -13.156 0.892 1 97.81 25 GLU B C 1
ATOM 1971 O O . GLU B 1 25 ? -11.789 -13.75 0.949 1 97.81 25 GLU B O 1
ATOM 1976 N N . TYR B 1 26 ? -9.625 -13.703 0.38 1 98.5 26 TYR B N 1
ATOM 1977 C CA . TYR B 1 26 ? -9.805 -14.852 -0.505 1 98.5 26 TYR B CA 1
ATOM 1978 C C . TYR B 1 26 ? -9.008 -16.047 -0.007 1 98.5 26 TYR B C 1
ATOM 1980 O O . TYR B 1 26 ? -8.969 -17.094 -0.666 1 98.5 26 TYR B O 1
ATOM 1988 N N . GLY B 1 27 ? -8.328 -15.898 1.163 1 98.5 27 GLY B N 1
ATOM 1989 C CA . GLY B 1 27 ? -7.559 -16.984 1.743 1 98.5 27 GLY B CA 1
ATOM 1990 C C . GLY B 1 27 ? -6.508 -16.531 2.73 1 98.5 27 GLY B C 1
ATOM 1991 O O . GLY B 1 27 ? -6.465 -15.344 3.088 1 98.5 27 GLY B O 1
ATOM 1992 N N . ASP B 1 28 ? -5.75 -17.469 3.221 1 98.75 28 ASP B N 1
ATOM 1993 C CA . ASP B 1 28 ? -4.594 -17.141 4.047 1 98.75 28 ASP B CA 1
ATOM 1994 C C . ASP B 1 28 ? -3.486 -16.5 3.211 1 98.75 28 ASP B C 1
ATOM 1996 O O . ASP B 1 28 ? -3.227 -16.938 2.086 1 98.75 28 ASP B O 1
ATOM 2000 N N . VAL B 1 29 ? -2.902 -15.477 3.762 1 98.88 29 VAL B N 1
ATOM 2001 C CA . VAL B 1 29 ? -1.859 -14.781 3.018 1 98.88 29 VAL B CA 1
ATOM 2002 C C . VAL B 1 29 ? -0.497 -15.062 3.645 1 98.88 29 VAL B C 1
ATOM 20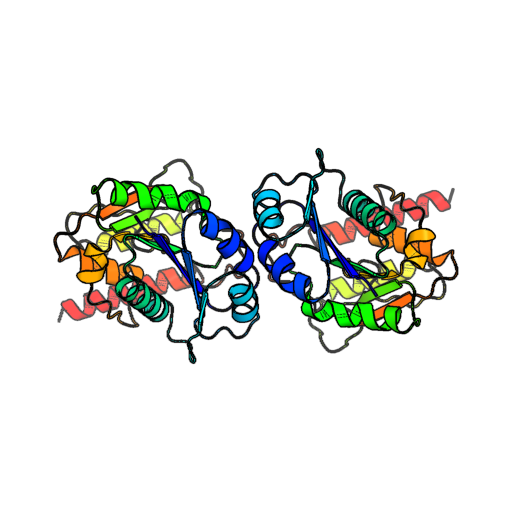04 O O . VAL B 1 29 ? -0.341 -15 4.867 1 98.88 29 VAL B O 1
ATOM 2007 N N . LEU B 1 30 ? 0.418 -15.453 2.814 1 98.94 30 LEU B N 1
ATOM 2008 C CA . LEU B 1 30 ? 1.823 -15.617 3.172 1 98.94 30 LEU B CA 1
ATOM 2009 C C . LEU B 1 30 ? 2.711 -14.734 2.301 1 98.94 30 LEU B C 1
ATOM 2011 O O . LEU B 1 30 ? 2.742 -14.898 1.078 1 98.94 30 LEU B O 1
ATOM 2015 N N . VAL B 1 31 ? 3.367 -13.828 2.957 1 98.94 31 VAL B N 1
ATOM 2016 C CA . VAL B 1 31 ? 4.336 -12.992 2.252 1 98.94 31 VAL B CA 1
ATOM 2017 C C . VAL B 1 31 ? 5.734 -13.594 2.391 1 98.94 31 VAL B C 1
ATOM 2019 O O . VAL B 1 31 ? 6.137 -13.992 3.486 1 98.94 31 VAL B O 1
ATOM 2022 N N . ILE B 1 32 ? 6.395 -13.766 1.294 1 98.81 32 ILE B N 1
ATOM 2023 C CA . ILE B 1 32 ? 7.812 -14.109 1.312 1 98.81 32 ILE B CA 1
ATOM 2024 C C . ILE B 1 32 ? 8.648 -12.867 1.03 1 98.81 32 ILE B C 1
ATOM 2026 O O . ILE B 1 32 ? 8.75 -12.43 -0.118 1 98.81 32 ILE B O 1
ATOM 2030 N N . ASP B 1 33 ? 9.203 -12.352 2.055 1 98.75 33 ASP B N 1
ATOM 2031 C CA . ASP B 1 33 ? 10.094 -11.203 1.892 1 98.75 33 ASP B CA 1
ATOM 2032 C C . ASP B 1 33 ? 11.5 -11.648 1.508 1 98.75 33 ASP B C 1
ATOM 2034 O O . ASP B 1 33 ? 12.219 -12.227 2.328 1 98.75 33 ASP B O 1
ATOM 2038 N N . ASP B 1 34 ? 11.891 -11.375 0.358 1 97.12 34 ASP B N 1
ATOM 2039 C CA . ASP B 1 34 ? 13.18 -11.828 -0.165 1 97.12 34 ASP B CA 1
ATOM 2040 C C . ASP B 1 34 ? 14.297 -10.852 0.19 1 97.12 34 ASP B C 1
ATOM 2042 O O . ASP B 1 34 ? 15.016 -10.383 -0.691 1 97.12 34 ASP B O 1
ATOM 2046 N N . CYS B 1 35 ? 14.375 -10.555 1.459 1 98 35 CYS B N 1
ATOM 2047 C CA . CYS B 1 35 ? 15.43 -9.727 2.031 1 98 35 CYS B CA 1
ATOM 2048 C C . CYS B 1 35 ? 15.297 -8.273 1.586 1 98 35 CYS B C 1
ATOM 2050 O O . CYS B 1 35 ? 16.25 -7.684 1.081 1 98 35 CYS B O 1
ATOM 2052 N N . SER B 1 36 ? 14.125 -7.719 1.735 1 97.94 36 SER B N 1
ATOM 2053 C CA . SER B 1 36 ? 13.898 -6.309 1.431 1 97.94 36 SER B CA 1
ATOM 2054 C C . SER B 1 36 ? 14.75 -5.406 2.318 1 97.94 36 SER B C 1
ATOM 2056 O O . SER B 1 36 ? 15.055 -5.762 3.459 1 97.94 36 SER B O 1
ATOM 2058 N N . THR B 1 37 ? 15.102 -4.262 1.795 1 97.25 37 THR B N 1
ATOM 2059 C CA . THR B 1 37 ? 15.883 -3.277 2.543 1 97.25 37 THR B CA 1
ATOM 2060 C C . THR B 1 37 ? 15.008 -2.096 2.951 1 97.25 37 THR B C 1
ATOM 2062 O O . THR B 1 37 ? 15.445 -1.231 3.715 1 97.25 37 THR B O 1
ATOM 2065 N N . ASP B 1 38 ? 13.859 -2.055 2.498 1 96.75 38 ASP B N 1
ATOM 2066 C CA . ASP B 1 38 ? 12.914 -1.012 2.877 1 96.75 38 ASP B CA 1
ATOM 2067 C C . ASP B 1 38 ? 11.914 -1.527 3.906 1 96.75 38 ASP B C 1
ATOM 2069 O O . ASP B 1 38 ? 12.211 -2.457 4.66 1 96.75 38 ASP B O 1
ATOM 2073 N N . LYS B 1 39 ? 10.68 -0.915 3.979 1 98 39 LYS B N 1
ATOM 2074 C CA . LYS B 1 39 ? 9.758 -1.25 5.059 1 98 39 LYS B CA 1
ATOM 2075 C C . LYS B 1 39 ? 8.82 -2.385 4.652 1 98 39 LYS B C 1
ATOM 2077 O O . LYS B 1 39 ? 7.805 -2.625 5.312 1 98 39 LYS B O 1
ATOM 2082 N N . THR B 1 40 ? 9.133 -3.051 3.639 1 98.56 40 THR B N 1
ATOM 2083 C CA . THR B 1 40 ? 8.281 -4.121 3.135 1 98.56 40 THR B CA 1
ATOM 2084 C C . THR B 1 40 ? 8.008 -5.156 4.223 1 98.56 40 THR B C 1
ATOM 2086 O O . THR B 1 40 ? 6.855 -5.488 4.496 1 98.56 40 THR B O 1
ATOM 2089 N N . PHE B 1 41 ? 9.086 -5.551 4.871 1 98.69 41 PHE B N 1
ATOM 2090 C CA . PHE B 1 41 ? 8.938 -6.57 5.906 1 98.69 41 PHE B CA 1
ATOM 2091 C C . PHE B 1 41 ? 8.094 -6.047 7.062 1 98.69 41 PHE B C 1
ATOM 2093 O O . PHE B 1 41 ? 7.148 -6.711 7.496 1 98.69 41 PHE B O 1
ATOM 2100 N N . GLU B 1 42 ? 8.398 -4.902 7.488 1 98.38 42 GLU B N 1
ATOM 2101 C CA . GLU B 1 42 ? 7.715 -4.297 8.625 1 98.38 42 GLU B CA 1
ATOM 2102 C C . GLU B 1 42 ? 6.219 -4.156 8.359 1 98.38 42 GLU B C 1
ATOM 2104 O O . GLU B 1 42 ? 5.395 -4.477 9.219 1 98.38 42 GLU B O 1
ATOM 2109 N N . ILE B 1 43 ? 5.848 -3.717 7.242 1 98.69 43 ILE B N 1
ATOM 2110 C CA . ILE B 1 43 ? 4.457 -3.504 6.867 1 98.69 43 ILE B CA 1
ATOM 2111 C C . ILE B 1 43 ? 3.742 -4.848 6.746 1 98.69 43 ILE B C 1
ATOM 2113 O O . ILE B 1 43 ? 2.646 -5.027 7.285 1 98.69 43 ILE B O 1
ATOM 2117 N N . ALA B 1 44 ? 4.352 -5.766 6.047 1 98.81 44 ALA B N 1
ATOM 2118 C CA . ALA B 1 44 ? 3.74 -7.07 5.801 1 98.81 44 ALA B CA 1
ATOM 2119 C C . ALA B 1 44 ? 3.445 -7.797 7.109 1 98.81 44 ALA B C 1
ATOM 2121 O O . ALA B 1 44 ? 2.383 -8.406 7.266 1 98.81 44 ALA B O 1
ATOM 2122 N N . GLU B 1 45 ? 4.348 -7.676 8 1 98.31 45 GLU B N 1
ATOM 2123 C CA . GLU B 1 45 ? 4.227 -8.414 9.25 1 98.31 45 GLU B CA 1
ATOM 2124 C C . GLU B 1 45 ? 3.035 -7.926 10.07 1 98.31 45 GLU B C 1
ATOM 2126 O O . GLU B 1 45 ? 2.527 -8.641 10.93 1 98.31 45 GLU B O 1
ATOM 2131 N N . LYS B 1 46 ? 2.615 -6.801 9.82 1 97.5 46 LYS B N 1
ATOM 2132 C CA . LYS B 1 46 ? 1.513 -6.223 10.578 1 97.5 46 LYS B CA 1
ATOM 2133 C C . LYS B 1 46 ? 0.179 -6.848 10.18 1 97.5 46 LYS B C 1
ATOM 2135 O O . LYS B 1 46 ? -0.811 -6.723 10.906 1 97.5 46 LYS B O 1
ATOM 2140 N N . SER B 1 47 ? 0.143 -7.5 9.031 1 97.31 47 SER B N 1
ATOM 2141 C CA . SER B 1 47 ? -1.182 -7.918 8.586 1 97.31 47 SER B CA 1
ATOM 2142 C C . SER B 1 47 ? -1.143 -9.312 7.969 1 97.31 47 SER B C 1
ATOM 2144 O O . SER B 1 47 ? -2.174 -9.836 7.543 1 97.31 47 SER B O 1
ATOM 2146 N N . ALA B 1 48 ? -0.024 -9.922 7.887 1 98.5 48 ALA B N 1
ATOM 2147 C CA . ALA B 1 48 ? 0.076 -11.258 7.301 1 98.5 48 ALA B CA 1
ATOM 2148 C C . ALA B 1 48 ? 1.23 -12.047 7.918 1 98.5 48 ALA B C 1
ATOM 2150 O O . ALA B 1 48 ? 2.092 -11.469 8.586 1 98.5 48 ALA B O 1
ATOM 2151 N N . LYS B 1 49 ? 1.157 -13.383 7.734 1 98.69 49 LYS B N 1
ATOM 2152 C CA . LYS B 1 49 ? 2.348 -14.188 8 1 98.69 49 LYS B CA 1
ATOM 2153 C C . LYS B 1 49 ? 3.459 -13.867 7.004 1 98.69 49 LYS B C 1
ATOM 2155 O O . LYS B 1 49 ? 3.201 -13.703 5.809 1 98.69 49 LYS B O 1
ATOM 2160 N N . VAL B 1 50 ? 4.68 -13.773 7.562 1 98.88 50 VAL B N 1
ATOM 2161 C CA . VAL B 1 50 ? 5.805 -13.43 6.699 1 98.88 50 VAL B CA 1
ATOM 2162 C C . VAL B 1 50 ? 6.957 -14.398 6.941 1 98.88 50 VAL B C 1
ATOM 2164 O O . VAL B 1 50 ? 7.266 -14.734 8.086 1 98.88 50 VAL B O 1
ATOM 2167 N N . ILE B 1 51 ? 7.484 -14.93 5.93 1 98.75 51 ILE B N 1
ATOM 2168 C CA . ILE B 1 51 ? 8.789 -15.578 5.957 1 98.75 51 ILE B CA 1
ATOM 2169 C C . ILE B 1 51 ? 9.828 -14.672 5.312 1 98.75 51 ILE B C 1
ATOM 2171 O O . ILE B 1 51 ? 9.68 -14.266 4.156 1 98.75 51 ILE B O 1
ATOM 2175 N N . LYS B 1 52 ? 10.812 -14.367 6.027 1 98.25 52 LYS B N 1
ATOM 2176 C CA . LYS B 1 52 ? 11.844 -13.461 5.539 1 98.25 52 LYS B CA 1
ATOM 2177 C C . LYS B 1 52 ? 13.117 -14.219 5.184 1 98.25 52 LYS B C 1
ATOM 2179 O O . LYS B 1 52 ? 13.656 -14.961 6.012 1 98.25 52 LYS B O 1
ATOM 2184 N N . HIS B 1 53 ? 13.562 -14.086 3.99 1 97.56 53 HIS B N 1
ATOM 2185 C CA . HIS B 1 53 ? 14.867 -14.617 3.594 1 97.56 53 HIS B CA 1
ATOM 2186 C C . HIS B 1 53 ? 16 -13.758 4.141 1 97.56 53 HIS B C 1
ATOM 2188 O O . HIS B 1 53 ? 15.859 -12.531 4.25 1 97.56 53 HIS B O 1
ATOM 2194 N N . THR B 1 54 ? 17.141 -14.336 4.379 1 97.06 54 THR B N 1
ATOM 2195 C CA . THR B 1 54 ? 18.281 -13.617 4.926 1 97.06 54 THR B CA 1
ATOM 2196 C C . THR B 1 54 ? 19.109 -13 3.811 1 97.06 54 THR B C 1
ATOM 2198 O O . THR B 1 54 ? 19.906 -12.086 4.055 1 97.06 54 THR B O 1
ATOM 2201 N N . ILE B 1 55 ? 19 -13.523 2.66 1 96.5 55 ILE B N 1
ATOM 2202 C CA . ILE B 1 55 ? 19.641 -12.969 1.474 1 96.5 55 ILE B CA 1
ATOM 2203 C C . ILE B 1 55 ? 18.641 -12.922 0.321 1 96.5 55 ILE B C 1
ATOM 2205 O O . ILE B 1 55 ? 17.656 -13.656 0.32 1 96.5 55 ILE B O 1
ATOM 2209 N N . ASN B 1 56 ? 18.906 -12.008 -0.58 1 94.06 56 ASN B N 1
ATOM 2210 C CA . ASN B 1 56 ? 18.078 -11.961 -1.784 1 94.06 56 ASN B CA 1
ATOM 2211 C C . ASN B 1 56 ? 18.406 -13.117 -2.727 1 94.06 56 ASN B C 1
ATOM 2213 O O . ASN B 1 56 ? 19.484 -13.172 -3.311 1 94.06 56 ASN B O 1
ATOM 2217 N N . LYS B 1 57 ? 17.5 -14.016 -2.895 1 90.38 57 LYS B N 1
ATOM 2218 C CA . LYS B 1 57 ? 17.734 -15.211 -3.697 1 90.38 57 LYS B CA 1
ATOM 2219 C C . LYS B 1 57 ? 16.953 -15.156 -5.008 1 90.38 57 LYS B C 1
ATOM 2221 O O . LYS B 1 57 ? 17.125 -16 -5.879 1 90.38 57 LYS B O 1
ATOM 2226 N N . GLY B 1 58 ? 16.031 -14.195 -5.121 1 89.69 58 GLY B N 1
ATOM 2227 C CA . GLY B 1 58 ? 15.242 -14.055 -6.332 1 89.69 58 GLY B CA 1
ATOM 2228 C C . GLY B 1 58 ? 13.82 -14.578 -6.18 1 89.69 58 GLY B C 1
ATOM 2229 O O . GLY B 1 58 ? 13.531 -15.336 -5.258 1 89.69 58 GLY B O 1
ATOM 2230 N N . LYS B 1 59 ? 12.992 -14.219 -7.121 1 90.19 59 LYS B N 1
ATOM 2231 C CA . LYS B 1 59 ? 11.562 -14.531 -7.078 1 90.19 59 LYS B CA 1
ATOM 2232 C C . LYS B 1 59 ? 11.336 -16.047 -7.102 1 90.19 59 LYS B C 1
ATOM 2234 O O . LYS B 1 59 ? 10.438 -16.547 -6.426 1 90.19 59 LYS B O 1
ATOM 2239 N N . GLY B 1 60 ? 12.125 -16.781 -7.891 1 88.88 60 GLY B N 1
ATOM 2240 C CA . GLY B 1 60 ? 11.992 -18.219 -7.949 1 88.88 60 GLY B CA 1
ATOM 2241 C C . GLY B 1 60 ? 12.156 -18.891 -6.598 1 88.88 60 GLY B C 1
ATOM 2242 O O . GLY B 1 60 ? 11.367 -19.766 -6.23 1 88.88 60 GLY B O 1
ATOM 2243 N N . HIS B 1 61 ? 13.141 -18.469 -5.883 1 90.69 61 HIS B N 1
ATOM 2244 C CA . HIS B 1 61 ? 13.383 -19.047 -4.562 1 90.69 61 HIS B CA 1
ATOM 2245 C C . HIS B 1 61 ? 12.289 -18.656 -3.582 1 90.69 61 HIS B C 1
ATOM 2247 O O . HIS B 1 61 ? 11.906 -19.438 -2.719 1 90.69 61 HIS B O 1
ATOM 2253 N N . ALA B 1 62 ? 11.828 -17.422 -3.707 1 93.81 62 ALA B N 1
ATOM 2254 C CA . ALA B 1 62 ? 10.719 -16.984 -2.861 1 93.81 62 ALA B CA 1
ATOM 2255 C C . ALA B 1 62 ? 9.492 -17.859 -3.078 1 93.81 62 ALA B C 1
ATOM 2257 O O . ALA B 1 62 ? 8.852 -18.297 -2.115 1 93.81 62 ALA B O 1
ATOM 2258 N N . LEU B 1 63 ? 9.188 -18.125 -4.305 1 93.81 63 LEU B N 1
ATOM 2259 C CA . LEU B 1 63 ? 8.039 -18.969 -4.625 1 93.81 63 LEU B CA 1
ATOM 2260 C C . LEU B 1 63 ? 8.25 -20.391 -4.109 1 93.81 63 LEU B C 1
ATOM 2262 O O . LEU B 1 63 ? 7.332 -21 -3.561 1 93.81 63 LEU B O 1
ATOM 2266 N N . LYS B 1 64 ? 9.438 -20.906 -4.277 1 92.25 64 LYS B N 1
ATOM 2267 C CA . LYS B 1 64 ? 9.742 -22.234 -3.758 1 92.25 64 LYS B CA 1
ATOM 2268 C C . LYS B 1 64 ? 9.461 -22.312 -2.258 1 92.25 64 LYS B C 1
ATOM 2270 O O . LYS B 1 64 ? 8.828 -23.266 -1.79 1 92.25 64 LYS B O 1
ATOM 2275 N N . THR B 1 65 ? 9.969 -21.328 -1.532 1 95.19 65 THR B N 1
ATOM 2276 C CA . THR B 1 65 ? 9.727 -21.266 -0.095 1 95.19 65 THR B CA 1
ATOM 2277 C C . THR B 1 65 ? 8.227 -21.281 0.203 1 95.19 65 THR B C 1
ATOM 2279 O O . THR B 1 65 ? 7.777 -22.016 1.086 1 95.19 65 THR B O 1
ATOM 2282 N N . GLY B 1 66 ? 7.48 -20.484 -0.525 1 96.88 66 GLY B N 1
ATOM 2283 C CA . GLY B 1 66 ? 6.035 -20.453 -0.355 1 96.88 66 GLY B CA 1
ATOM 2284 C C . GLY B 1 66 ? 5.363 -21.781 -0.662 1 96.88 66 GLY B C 1
ATOM 2285 O O . GLY B 1 66 ? 4.473 -22.219 0.071 1 96.88 66 GLY B O 1
ATOM 2286 N N . PHE B 1 67 ? 5.781 -22.438 -1.734 1 95.44 67 PHE B N 1
ATOM 2287 C CA . PHE B 1 67 ? 5.215 -23.719 -2.133 1 95.44 67 PHE B CA 1
ATOM 2288 C C . PHE B 1 67 ? 5.492 -24.781 -1.078 1 95.44 67 PHE B C 1
ATOM 2290 O O . PHE B 1 67 ? 4.609 -25.578 -0.748 1 95.44 67 PHE B O 1
ATOM 2297 N N . GLU B 1 68 ? 6.695 -24.797 -0.609 1 95.12 68 GLU B N 1
ATOM 2298 C CA . GLU B 1 68 ? 7.039 -25.75 0.44 1 95.12 68 GLU B CA 1
ATOM 2299 C C . GLU B 1 68 ? 6.172 -25.547 1.68 1 95.12 68 GLU B C 1
ATOM 2301 O O . GLU B 1 68 ? 5.699 -26.516 2.281 1 95.12 68 GLU B O 1
ATOM 2306 N N . TYR B 1 69 ? 6.012 -24.344 2.068 1 97.69 69 TYR B N 1
ATOM 2307 C CA . TYR B 1 69 ? 5.137 -24.031 3.193 1 97.69 69 TYR B CA 1
ATOM 2308 C C . TYR B 1 69 ? 3.725 -24.547 2.943 1 97.69 69 TYR B C 1
ATOM 2310 O O . TYR B 1 69 ? 3.111 -25.156 3.828 1 97.69 69 TYR B O 1
ATOM 2318 N N . ALA B 1 70 ? 3.211 -24.297 1.765 1 97.38 70 ALA B N 1
ATOM 2319 C CA . ALA B 1 70 ? 1.856 -24.719 1.414 1 97.38 70 ALA B CA 1
ATOM 2320 C C . ALA B 1 70 ? 1.699 -26.219 1.53 1 97.38 70 ALA B C 1
ATOM 2322 O O . ALA B 1 70 ? 0.714 -26.719 2.09 1 97.38 70 ALA B O 1
ATOM 2323 N N . LEU B 1 71 ? 2.639 -26.969 0.966 1 94.88 71 LEU B N 1
ATOM 2324 C CA . LEU B 1 71 ? 2.596 -28.422 0.987 1 94.88 71 LEU B CA 1
ATOM 2325 C C . LEU B 1 71 ? 2.648 -28.953 2.418 1 94.88 71 LEU B C 1
ATOM 2327 O O . LEU B 1 71 ? 1.912 -29.875 2.773 1 94.88 71 LEU B O 1
ATOM 2331 N N . ASN B 1 72 ? 3.449 -28.297 3.244 1 96.62 72 ASN B N 1
ATOM 2332 C CA . ASN B 1 72 ? 3.627 -28.734 4.625 1 96.62 72 ASN B CA 1
ATOM 2333 C C . ASN B 1 72 ? 2.426 -28.359 5.488 1 96.62 72 ASN B C 1
ATOM 2335 O O . ASN B 1 72 ? 2.238 -28.922 6.574 1 96.62 72 ASN B O 1
ATOM 2339 N N . SER B 1 73 ? 1.625 -27.438 5.059 1 97.31 73 SER B N 1
ATOM 2340 C CA . SER B 1 73 ? 0.5 -26.953 5.855 1 97.31 73 SER B CA 1
ATOM 2341 C C . SER B 1 73 ? -0.83 -27.422 5.27 1 97.31 73 SER B C 1
ATOM 2343 O O . SER B 1 73 ? -1.893 -26.953 5.684 1 97.31 73 SER B O 1
ATOM 2345 N N . ASN B 1 74 ? -0.818 -28.266 4.262 1 94.75 74 ASN B N 1
ATOM 2346 C CA . ASN B 1 74 ? -1.948 -28.984 3.686 1 94.75 74 ASN B CA 1
ATOM 2347 C C . ASN B 1 74 ? -2.943 -28.031 3.027 1 94.75 74 ASN B C 1
ATOM 2349 O O . ASN B 1 74 ? -4.148 -28.125 3.275 1 94.75 74 ASN B O 1
ATOM 2353 N N . TYR B 1 75 ? -2.525 -27.047 2.342 1 98.06 75 TYR B N 1
ATOM 2354 C CA . TYR B 1 75 ? -3.381 -26.203 1.51 1 98.06 75 TYR B CA 1
ATOM 2355 C C . TYR B 1 75 ? -3.787 -26.938 0.235 1 98.06 75 TYR B C 1
ATOM 2357 O O . TYR B 1 75 ? -2.996 -27.688 -0.334 1 98.06 75 TYR B O 1
ATOM 2365 N N . ASP B 1 76 ? -4.973 -26.672 -0.237 1 97.94 76 ASP B N 1
ATOM 2366 C CA . ASP B 1 76 ? -5.504 -27.328 -1.434 1 97.94 76 ASP B CA 1
ATOM 2367 C C . ASP B 1 76 ? -5.176 -26.516 -2.686 1 97.94 76 ASP B C 1
ATOM 2369 O O . ASP B 1 76 ? -4.984 -27.078 -3.764 1 97.94 76 ASP B O 1
ATOM 2373 N N . ILE B 1 77 ? -5.211 -25.203 -2.543 1 98.5 77 ILE B N 1
ATOM 2374 C CA . ILE B 1 77 ? -4.965 -24.266 -3.641 1 98.5 77 ILE B CA 1
ATOM 2375 C C . ILE B 1 77 ? -3.926 -23.234 -3.215 1 98.5 77 ILE B C 1
ATOM 2377 O O . ILE B 1 77 ? -3.973 -22.719 -2.094 1 98.5 77 ILE B O 1
ATOM 2381 N N . VAL B 1 78 ? -3.018 -22.984 -4.109 1 98.31 78 VAL B N 1
ATOM 2382 C CA . VAL B 1 78 ? -2.018 -21.953 -3.883 1 98.31 78 VAL B CA 1
ATOM 2383 C C . VAL B 1 78 ? -2.088 -20.906 -5 1 98.31 78 VAL B C 1
ATOM 2385 O O . VAL B 1 78 ? -2.016 -21.25 -6.18 1 98.31 78 VAL B O 1
ATOM 2388 N N . VAL B 1 79 ? -2.291 -19.703 -4.625 1 98.81 79 VAL B N 1
ATOM 2389 C CA . VAL B 1 79 ? -2.297 -18.578 -5.57 1 98.81 79 VAL B CA 1
ATOM 2390 C C . VAL B 1 79 ? -1.027 -17.75 -5.398 1 98.81 79 VAL B C 1
ATOM 2392 O O . VAL B 1 79 ? -0.605 -17.484 -4.273 1 98.81 79 VAL B O 1
ATOM 2395 N N . CYS B 1 80 ? -0.384 -17.422 -6.508 1 98.06 80 CYS B N 1
ATOM 2396 C CA . CYS B 1 80 ? 0.745 -16.5 -6.512 1 98.06 80 CYS B CA 1
ATOM 2397 C C . CYS B 1 80 ? 0.36 -15.18 -7.152 1 98.06 80 CYS B C 1
ATOM 2399 O O . CYS B 1 80 ? -0.234 -15.156 -8.234 1 98.06 80 CYS B O 1
ATOM 2401 N N . ILE B 1 81 ? 0.65 -14.125 -6.457 1 98.31 81 ILE B N 1
ATOM 2402 C CA . ILE B 1 81 ? 0.379 -12.789 -6.977 1 98.31 81 ILE B CA 1
ATOM 2403 C C . ILE B 1 81 ? 1.502 -11.844 -6.566 1 98.31 81 ILE B C 1
ATOM 2405 O O . ILE B 1 81 ? 1.916 -11.828 -5.406 1 98.31 81 ILE B O 1
ATOM 2409 N N . ASP B 1 82 ? 1.992 -11.086 -7.551 1 96.31 82 ASP B N 1
ATOM 2410 C CA . ASP B 1 82 ? 3.1 -10.172 -7.277 1 96.31 82 ASP B CA 1
ATOM 2411 C C . ASP B 1 82 ? 2.666 -9.039 -6.348 1 96.31 82 ASP B C 1
ATOM 2413 O O . ASP B 1 82 ? 1.501 -8.641 -6.355 1 96.31 82 ASP B O 1
ATOM 2417 N N . ALA B 1 83 ? 3.617 -8.508 -5.66 1 97.5 83 ALA B N 1
ATOM 2418 C CA . ALA B 1 83 ? 3.346 -7.516 -4.621 1 97.5 83 ALA B CA 1
ATOM 2419 C C . ALA B 1 83 ? 3.244 -6.113 -5.211 1 97.5 83 ALA B C 1
ATOM 2421 O O . ALA B 1 83 ? 2.842 -5.172 -4.523 1 97.5 83 ALA B O 1
ATOM 2422 N N . ASP B 1 84 ? 3.473 -5.898 -6.465 1 94.44 84 ASP B N 1
ATOM 2423 C CA . ASP B 1 84 ? 3.723 -4.574 -7.023 1 94.44 84 ASP B CA 1
ATOM 2424 C C . ASP B 1 84 ? 2.412 -3.873 -7.375 1 94.44 84 ASP B C 1
ATOM 2426 O O . ASP B 1 84 ? 2.418 -2.719 -7.809 1 94.44 84 ASP B O 1
ATOM 2430 N N . GLY B 1 85 ? 1.348 -4.469 -7.246 1 95.75 85 GLY B N 1
ATOM 2431 C CA . GLY B 1 85 ? 0.046 -3.857 -7.457 1 95.75 85 GLY B CA 1
ATOM 2432 C C . GLY B 1 85 ? -0.434 -3.963 -8.891 1 95.75 85 GLY B C 1
ATOM 2433 O O . GLY B 1 85 ? -1.525 -3.496 -9.227 1 95.75 85 GLY B O 1
ATOM 2434 N N . GLN B 1 86 ? 0.325 -4.605 -9.781 1 94.19 86 GLN B N 1
ATOM 2435 C CA . GLN B 1 86 ? -0.057 -4.711 -11.18 1 94.19 86 GLN B CA 1
ATOM 2436 C C . GLN B 1 86 ? -1.302 -5.578 -11.352 1 94.19 86 GLN B C 1
ATOM 2438 O O . GLN B 1 86 ? -2.117 -5.34 -12.242 1 94.19 86 GLN B O 1
ATOM 2443 N N . HIS B 1 87 ? -1.398 -6.598 -10.516 1 96.56 87 HIS B N 1
ATOM 2444 C CA . HIS B 1 87 ? -2.539 -7.508 -10.57 1 96.56 87 HIS B CA 1
ATOM 2445 C C . HIS B 1 87 ? -3.539 -7.203 -9.461 1 96.56 87 HIS B C 1
ATOM 2447 O O . HIS B 1 87 ? -3.162 -6.711 -8.398 1 96.56 87 HIS B O 1
ATOM 2453 N N . ASP B 1 88 ? -4.785 -7.484 -9.734 1 97.31 88 ASP B N 1
ATOM 2454 C CA . ASP B 1 88 ? -5.875 -7.199 -8.805 1 97.31 88 ASP B CA 1
ATOM 2455 C C . ASP B 1 88 ? -6.25 -8.438 -7.996 1 97.31 88 ASP B C 1
ATOM 2457 O O . ASP B 1 88 ? -6.805 -9.398 -8.539 1 97.31 88 ASP B O 1
ATOM 2461 N N . PRO B 1 89 ? -6.047 -8.414 -6.656 1 98.56 89 PRO B N 1
ATOM 2462 C CA . PRO B 1 89 ? -6.406 -9.578 -5.84 1 98.56 89 PRO B CA 1
ATOM 2463 C C . PRO B 1 89 ? -7.887 -9.938 -5.949 1 98.56 89 PRO B C 1
ATOM 2465 O O . PRO B 1 89 ? -8.266 -11.086 -5.695 1 98.56 89 PRO B O 1
ATOM 2468 N N . LYS B 1 90 ? -8.719 -9.047 -6.336 1 98 90 LYS B N 1
ATOM 2469 C CA . LYS B 1 90 ? -10.148 -9.328 -6.457 1 98 90 LYS B CA 1
ATOM 2470 C C . LYS B 1 90 ? -10.406 -10.375 -7.535 1 98 90 LYS B C 1
ATOM 2472 O O . LYS B 1 90 ? -11.5 -10.953 -7.602 1 98 90 LYS B O 1
ATOM 2477 N N . GLU B 1 91 ? -9.414 -10.57 -8.367 1 98.31 91 GLU B N 1
ATOM 2478 C CA . GLU B 1 91 ? -9.586 -11.531 -9.453 1 98.31 91 GLU B CA 1
ATOM 2479 C C . GLU B 1 91 ? -9.102 -12.914 -9.039 1 98.31 91 GLU B C 1
ATOM 2481 O O . GLU B 1 91 ? -9.18 -13.867 -9.828 1 98.31 91 GLU B O 1
ATOM 2486 N N . ILE B 1 92 ? -8.68 -13.125 -7.828 1 98.75 92 ILE B N 1
ATOM 2487 C CA . ILE B 1 92 ? -8.18 -14.391 -7.312 1 98.75 92 ILE B CA 1
ATOM 2488 C C . ILE B 1 92 ? -9.242 -15.477 -7.488 1 98.75 92 ILE B C 1
ATOM 2490 O O . ILE B 1 92 ? -8.938 -16.594 -7.934 1 98.75 92 ILE B O 1
ATOM 2494 N N . PRO B 1 93 ? -10.5 -15.227 -7.266 1 98.75 93 PRO B N 1
ATOM 2495 C CA . PRO B 1 93 ? -11.5 -16.281 -7.438 1 98.75 93 PRO B CA 1
ATOM 2496 C C . PRO B 1 93 ? -11.57 -16.797 -8.875 1 98.75 93 PRO B C 1
ATOM 2498 O O . PRO B 1 93 ? -11.852 -17.984 -9.094 1 98.75 93 PRO B O 1
ATOM 2501 N N . LYS B 1 94 ? -11.297 -15.914 -9.812 1 98.12 94 LYS B N 1
ATOM 2502 C CA . LYS B 1 94 ? -11.289 -16.328 -11.219 1 98.12 94 LYS B CA 1
ATOM 2503 C C . LYS B 1 94 ? -10.266 -17.422 -11.461 1 98.12 94 LYS B C 1
ATOM 2505 O O . LYS B 1 94 ? -10.516 -18.344 -12.242 1 98.12 94 LYS B O 1
ATOM 2510 N N . LEU B 1 95 ? -9.172 -17.328 -10.828 1 98.56 95 LEU B N 1
ATOM 2511 C CA . LEU B 1 95 ? -8.109 -18.312 -11.008 1 98.56 95 LEU B CA 1
ATOM 2512 C C . LEU B 1 95 ? -8.398 -19.578 -10.211 1 98.56 95 LEU B C 1
ATOM 2514 O O . LEU B 1 95 ? -8.023 -20.672 -10.625 1 98.56 95 LEU B O 1
ATOM 2518 N N . CYS B 1 96 ? -9.109 -19.453 -9.078 1 98.69 96 CYS B N 1
ATOM 2519 C CA . CYS B 1 96 ? -9.359 -20.578 -8.188 1 98.69 96 CYS B CA 1
ATOM 2520 C C . CYS B 1 96 ? -10.484 -21.453 -8.727 1 98.69 96 CYS B C 1
ATOM 2522 O O . CYS B 1 96 ? -10.5 -22.656 -8.492 1 98.69 96 CYS B O 1
ATOM 2524 N N . SER B 1 97 ? -11.414 -20.906 -9.43 1 98.31 97 SER B N 1
ATOM 2525 C CA . SER B 1 97 ? -12.641 -21.594 -9.82 1 98.31 97 SER B CA 1
ATOM 2526 C C . SER B 1 97 ? -12.336 -22.844 -10.641 1 98.31 97 SER B C 1
ATOM 2528 O O . SER B 1 97 ? -12.82 -23.938 -10.328 1 98.31 97 SER B O 1
ATOM 2530 N N . PRO B 1 98 ? -11.469 -22.766 -11.711 1 97.06 98 PRO B N 1
ATOM 2531 C CA . PRO B 1 98 ? -11.195 -23.984 -12.484 1 97.06 98 PRO B CA 1
ATOM 2532 C C . PRO B 1 98 ? -10.562 -25.078 -11.633 1 97.06 98 PRO B C 1
ATOM 2534 O O . PRO B 1 98 ? -10.734 -26.266 -11.93 1 97.06 98 PRO B O 1
ATOM 2537 N N . LEU B 1 99 ? -9.812 -24.734 -10.609 1 97.69 99 LEU B N 1
ATOM 2538 C CA . LEU B 1 99 ? -9.203 -25.719 -9.719 1 97.69 99 LEU B CA 1
ATOM 2539 C C . LEU B 1 99 ? -10.258 -26.359 -8.82 1 97.69 99 LEU B C 1
ATOM 2541 O O . LEU B 1 99 ? -10.273 -27.578 -8.641 1 97.69 99 LEU B O 1
ATOM 2545 N N . LYS B 1 100 ? -11.109 -25.547 -8.312 1 97.5 100 LYS B N 1
ATOM 2546 C CA . LYS B 1 100 ? -12.164 -26.031 -7.422 1 97.5 100 LYS B CA 1
ATOM 2547 C C . LYS B 1 100 ? -13.109 -26.969 -8.156 1 97.5 100 LYS B C 1
ATOM 2549 O O . LYS B 1 100 ? -13.617 -27.922 -7.566 1 97.5 100 LYS B O 1
ATOM 2554 N N . ASN B 1 101 ? -13.281 -26.719 -9.398 1 96.5 101 ASN B N 1
ATOM 2555 C CA . ASN B 1 101 ? -14.164 -27.531 -10.227 1 96.5 101 ASN B CA 1
ATOM 2556 C C . ASN B 1 101 ? -13.43 -28.719 -10.836 1 96.5 101 ASN B C 1
ATOM 2558 O O . ASN B 1 101 ? -13.984 -29.453 -11.664 1 96.5 101 ASN B O 1
ATOM 2562 N N . LYS B 1 102 ? -12.195 -28.859 -10.555 1 94.44 102 LYS B N 1
ATOM 2563 C CA . LYS B 1 102 ? -11.352 -29.969 -11.023 1 94.44 102 LYS B CA 1
ATOM 2564 C C . LYS B 1 102 ? -11.211 -29.938 -12.539 1 94.44 102 LYS B C 1
ATOM 2566 O O . LYS B 1 102 ? -11.18 -31 -13.18 1 94.44 102 LYS B O 1
ATOM 2571 N N . GLU B 1 103 ? -11.133 -28.719 -13.062 1 94.19 103 GLU B N 1
ATOM 2572 C CA . GLU B 1 103 ? -10.992 -28.531 -14.508 1 94.19 103 GLU B CA 1
ATOM 2573 C C . GLU B 1 103 ? -9.539 -28.25 -14.891 1 94.19 103 GLU B C 1
ATOM 2575 O O . GLU B 1 103 ? -9.188 -28.281 -16.078 1 94.19 103 GLU B O 1
ATOM 2580 N N . ALA B 1 104 ? -8.789 -27.969 -13.914 1 93.5 104 ALA B N 1
ATOM 2581 C CA . ALA B 1 104 ? -7.391 -27.625 -14.156 1 93.5 104 ALA B CA 1
ATOM 2582 C C . ALA B 1 104 ? -6.523 -27.969 -12.953 1 93.5 104 ALA B C 1
ATOM 2584 O O . ALA B 1 104 ? -7.031 -28.125 -11.844 1 93.5 104 ALA B O 1
ATOM 2585 N N . ASP B 1 105 ? -5.254 -28.078 -13.227 1 93.56 105 ASP B N 1
ATOM 2586 C CA . ASP B 1 105 ? -4.258 -28.25 -12.172 1 93.56 105 ASP B CA 1
ATOM 2587 C C . ASP B 1 105 ? -3.43 -26.969 -11.984 1 93.56 105 ASP B C 1
ATOM 2589 O O . ASP B 1 105 ? -2.857 -26.75 -10.922 1 93.56 105 ASP B O 1
ATOM 2593 N N . LEU B 1 106 ? -3.293 -26.219 -13.031 1 93.75 106 LEU B N 1
ATOM 2594 C CA . LEU B 1 106 ? -2.635 -24.922 -13.078 1 93.75 106 LEU B CA 1
ATOM 2595 C C . LEU B 1 106 ? -3.473 -23.922 -13.859 1 93.75 106 LEU B C 1
ATOM 2597 O O . LEU B 1 106 ? -3.967 -24.234 -14.945 1 93.75 106 LEU B O 1
ATOM 2601 N N . VAL B 1 107 ? -3.721 -22.766 -13.25 1 95.69 107 VAL B N 1
ATOM 2602 C CA . VAL B 1 107 ? -4.426 -21.688 -13.938 1 95.69 107 VAL B CA 1
ATOM 2603 C C . VAL B 1 107 ? -3.523 -20.453 -14.023 1 95.69 107 VAL B C 1
ATOM 2605 O O . VAL B 1 107 ? -2.914 -20.047 -13.031 1 95.69 107 VAL B O 1
ATOM 2608 N N . ILE B 1 108 ? -3.416 -19.922 -15.211 1 94.31 108 ILE B N 1
ATOM 2609 C CA . ILE B 1 108 ? -2.611 -18.734 -15.461 1 94.31 108 ILE B CA 1
ATOM 2610 C C . ILE B 1 108 ? -3.523 -17.547 -15.797 1 94.31 108 ILE B C 1
ATOM 2612 O O . ILE B 1 108 ? -4.387 -17.656 -16.672 1 94.31 108 ILE B O 1
ATOM 2616 N N . GLY B 1 109 ? -3.412 -16.469 -15.016 1 95.75 109 GLY B N 1
ATOM 2617 C CA . GLY B 1 109 ? -4.059 -15.227 -15.438 1 95.75 109 GLY B CA 1
ATOM 2618 C C . GLY B 1 109 ? -3.398 -14.586 -16.641 1 95.75 109 GLY B C 1
ATOM 2619 O O . GLY B 1 109 ? -2.258 -14.133 -16.562 1 95.75 109 GLY B O 1
ATOM 2620 N N . SER B 1 110 ? -4.141 -14.539 -17.719 1 92.5 110 SER B N 1
ATOM 2621 C CA . SER B 1 110 ? -3.561 -14.039 -18.953 1 92.5 110 SER B CA 1
ATOM 2622 C C . SER B 1 110 ? -4.016 -12.609 -19.234 1 92.5 110 SER B C 1
ATOM 2624 O O . SER B 1 110 ? -5.207 -12.305 -19.156 1 92.5 110 SER B O 1
ATOM 2626 N N . ARG B 1 111 ? -3.076 -11.727 -19.578 1 88.94 111 ARG B N 1
ATOM 2627 C CA . ARG B 1 111 ? -3.357 -10.344 -19.953 1 88.94 111 ARG B CA 1
ATOM 2628 C C . ARG B 1 111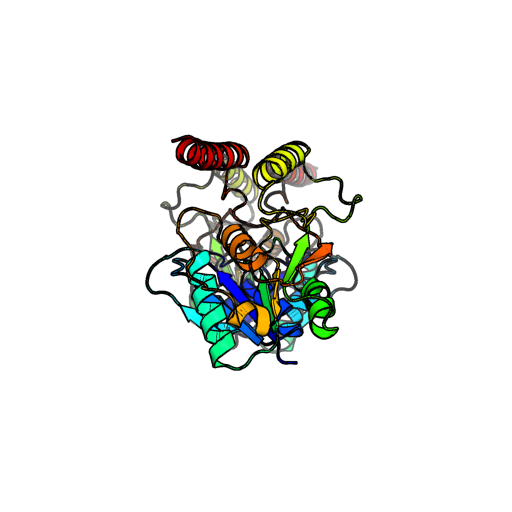 ? -3.842 -10.258 -21.391 1 88.94 111 ARG B C 1
ATOM 2630 O O . ARG B 1 111 ? -4.242 -9.18 -21.859 1 88.94 111 ARG B O 1
ATOM 2637 N N . TYR B 1 112 ? -3.871 -11.398 -22.078 1 81.94 112 TYR B N 1
ATOM 2638 C CA . TYR B 1 112 ? -4.02 -11.32 -23.516 1 81.94 112 TYR B CA 1
ATOM 2639 C C . TYR B 1 112 ? -5.316 -11.977 -23.969 1 81.94 112 TYR B C 1
ATOM 2641 O O . TYR B 1 112 ? -5.633 -11.992 -25.172 1 81.94 112 TYR B O 1
ATOM 2649 N N . LEU B 1 113 ? -5.973 -12.578 -23.156 1 80 113 LEU B N 1
ATOM 2650 C CA . LEU B 1 113 ? -7.18 -13.297 -23.562 1 80 113 LEU B CA 1
ATOM 2651 C C . LEU B 1 113 ? -8.305 -12.32 -23.891 1 80 113 LEU B C 1
ATOM 2653 O O . LEU B 1 113 ? -9.156 -12.617 -24.734 1 80 113 LEU B O 1
ATOM 2657 N N . ASN B 1 114 ? -8.492 -11.273 -23.109 1 66.12 114 ASN B N 1
ATOM 2658 C CA . ASN B 1 114 ? -9.594 -10.359 -23.422 1 66.12 114 ASN B CA 1
ATOM 2659 C C . ASN B 1 114 ? -9.18 -9.328 -24.469 1 66.12 114 ASN B C 1
ATOM 2661 O O . ASN B 1 114 ? -8.117 -8.719 -24.359 1 66.12 114 ASN B O 1
ATOM 2665 N N . LYS B 1 115 ? -9.531 -9.516 -25.766 1 55.28 115 LYS B N 1
ATOM 2666 C CA . LYS B 1 115 ? -9.344 -8.625 -26.906 1 55.28 115 LYS B CA 1
ATOM 2667 C C . LYS B 1 115 ? -9.633 -7.176 -26.531 1 55.28 115 LYS B C 1
ATOM 2669 O O . LYS B 1 115 ? -9.273 -6.254 -27.266 1 55.28 115 LYS B O 1
ATOM 2674 N N . THR B 1 116 ? -10.359 -6.969 -25.672 1 45.94 116 THR B N 1
ATOM 2675 C CA . THR B 1 116 ? -10.773 -5.578 -25.531 1 45.94 116 THR B CA 1
ATOM 2676 C C . THR B 1 116 ? -9.641 -4.734 -24.953 1 45.94 116 THR B C 1
ATOM 2678 O O . THR B 1 116 ? -9.703 -3.502 -24.984 1 45.94 116 THR B O 1
ATOM 2681 N N . HIS B 1 117 ? -8.938 -5.254 -24.078 1 47.28 117 HIS B N 1
ATOM 2682 C CA . HIS B 1 117 ? -8.008 -4.305 -23.484 1 47.28 117 HIS B CA 1
ATOM 2683 C C . HIS B 1 117 ? -6.809 -4.059 -24.391 1 47.28 117 HIS B C 1
ATOM 2685 O O . HIS B 1 117 ? -5.832 -4.812 -24.359 1 47.28 117 HIS B O 1
ATOM 2691 N N . ARG B 1 118 ? -7.012 -3.615 -25.531 1 42.59 118 ARG B N 1
ATOM 2692 C CA . ARG B 1 118 ? -6.211 -3.121 -26.641 1 42.59 118 ARG B CA 1
ATOM 2693 C C . ARG B 1 118 ? -5.004 -2.334 -26.141 1 42.59 118 ARG B C 1
ATOM 2695 O O . ARG B 1 118 ? -4.184 -1.872 -26.938 1 42.59 118 ARG B O 1
ATOM 2702 N N . LYS B 1 119 ? -5.035 -1.885 -24.984 1 46.88 119 LYS B N 1
ATOM 2703 C CA . LYS B 1 119 ? -3.934 -0.939 -24.844 1 46.88 119 LYS B CA 1
ATOM 2704 C C . LYS B 1 119 ? -2.623 -1.663 -24.547 1 46.88 119 LYS B C 1
ATOM 2706 O O . LYS B 1 119 ? -1.791 -1.169 -23.781 1 46.88 119 LYS B O 1
ATOM 2711 N N . ILE B 1 120 ? -2.547 -2.916 -24.922 1 46.59 120 ILE B N 1
ATOM 2712 C CA . ILE B 1 120 ? -1.189 -3.426 -24.766 1 46.59 120 ILE B CA 1
ATOM 2713 C C . ILE B 1 120 ? -0.276 -2.789 -25.812 1 46.59 120 ILE B C 1
ATOM 2715 O O . ILE B 1 120 ? -0.578 -2.812 -27.016 1 46.59 120 ILE B O 1
ATOM 2719 N N . PRO B 1 121 ? 0.647 -2.018 -25.453 1 45.66 121 PRO B N 1
ATOM 2720 C CA . PRO B 1 121 ? 1.482 -1.46 -26.531 1 45.66 121 PRO B CA 1
ATOM 2721 C C . PRO B 1 121 ? 1.938 -2.516 -27.531 1 45.66 121 PRO B C 1
ATOM 2723 O O . PRO B 1 121 ? 2.182 -3.666 -27.156 1 45.66 121 PRO B O 1
ATOM 2726 N N . ALA B 1 122 ? 1.693 -2.266 -28.766 1 46.41 122 ALA B N 1
ATOM 2727 C CA . ALA B 1 122 ? 1.978 -3.098 -29.922 1 46.41 122 ALA B CA 1
ATOM 2728 C C . ALA B 1 122 ? 3.314 -3.818 -29.781 1 46.41 122 ALA B C 1
ATOM 2730 O O . ALA B 1 122 ? 3.461 -4.965 -30.203 1 46.41 122 ALA B O 1
ATOM 2731 N N . TYR B 1 123 ? 4.227 -3.199 -29.188 1 43.72 123 TYR B N 1
ATOM 2732 C CA . TYR B 1 123 ? 5.562 -3.783 -29.141 1 43.72 123 TYR B CA 1
ATOM 2733 C C . TYR B 1 123 ? 5.598 -4.988 -28.203 1 43.72 123 TYR B C 1
ATOM 2735 O O . TYR B 1 123 ? 6.477 -5.844 -28.328 1 43.72 123 TYR B O 1
ATOM 2743 N N . ARG B 1 124 ? 4.715 -4.988 -27.328 1 45.31 124 ARG B N 1
ATOM 2744 C CA . ARG B 1 124 ? 4.703 -6.148 -26.453 1 45.31 124 ARG B CA 1
ATOM 2745 C C . ARG B 1 124 ? 4.004 -7.332 -27.109 1 45.31 124 ARG B C 1
ATOM 2747 O O . ARG B 1 124 ? 4.34 -8.484 -26.844 1 45.31 124 ARG B O 1
ATOM 2754 N N . LYS B 1 125 ? 3.188 -6.969 -28.047 1 43.75 125 LYS B N 1
ATOM 2755 C CA . LYS B 1 125 ? 2.555 -8.047 -28.812 1 43.75 125 LYS B CA 1
ATOM 2756 C C . LYS B 1 125 ? 3.59 -8.859 -29.578 1 43.75 125 LYS B C 1
ATOM 2758 O O . LYS B 1 125 ? 3.492 -10.086 -29.656 1 43.75 125 LYS B O 1
ATOM 2763 N N . LEU B 1 126 ? 4.453 -8.109 -30.141 1 41.84 126 LEU B N 1
ATOM 2764 C CA . LEU B 1 126 ? 5.414 -8.797 -31 1 41.84 126 LEU B CA 1
ATOM 2765 C C . LEU B 1 126 ? 6.332 -9.695 -30.172 1 41.84 126 LEU B C 1
ATOM 2767 O O . LEU B 1 126 ? 6.684 -10.789 -30.609 1 41.84 126 LEU B O 1
ATOM 2771 N N . GLY B 1 127 ? 6.766 -9.164 -29.016 1 40.72 127 GLY B N 1
ATOM 2772 C CA . GLY B 1 127 ? 7.625 -9.992 -28.172 1 40.72 127 GLY B CA 1
ATOM 2773 C C . GLY B 1 127 ? 6.949 -11.266 -27.703 1 40.72 127 GLY B C 1
ATOM 2774 O O . GLY B 1 127 ? 7.578 -12.32 -27.625 1 40.72 127 GLY B O 1
ATOM 2775 N N . LEU B 1 128 ? 5.684 -11.078 -27.422 1 40.19 128 LEU B N 1
ATOM 2776 C CA . LEU B 1 128 ? 4.906 -12.25 -27.031 1 40.19 128 LEU B CA 1
ATOM 2777 C C . LEU B 1 128 ? 4.801 -13.242 -28.172 1 40.19 128 LEU B C 1
ATOM 2779 O O . LEU B 1 128 ? 4.84 -14.453 -27.969 1 40.19 128 LEU B O 1
ATOM 2783 N N . TYR B 1 129 ? 4.75 -12.711 -29.375 1 39.75 129 TYR B N 1
ATOM 2784 C CA . TYR B 1 129 ? 4.695 -13.602 -30.531 1 39.75 129 TYR B CA 1
ATOM 2785 C C . TYR B 1 129 ? 5.973 -14.422 -30.656 1 39.75 129 TYR B C 1
ATOM 2787 O O . TYR B 1 129 ? 5.922 -15.625 -30.922 1 39.75 129 TYR B O 1
ATOM 2795 N N . ILE B 1 130 ? 7.027 -13.773 -30.438 1 37.97 130 ILE B N 1
ATOM 2796 C CA . ILE B 1 130 ? 8.289 -14.469 -30.672 1 37.97 130 ILE B CA 1
ATOM 2797 C C . ILE B 1 130 ? 8.516 -15.508 -29.578 1 37.97 130 ILE B C 1
ATOM 2799 O O . ILE B 1 130 ? 8.945 -16.625 -29.859 1 37.97 130 ILE B O 1
ATOM 2803 N N . LEU B 1 131 ? 8.266 -15.055 -28.344 1 39.03 131 LEU B N 1
ATOM 2804 C CA . LEU B 1 131 ? 8.453 -16.047 -27.297 1 39.03 131 LEU B CA 1
ATOM 2805 C C . LEU B 1 131 ? 7.48 -17.219 -27.469 1 39.03 131 LEU B C 1
ATOM 2807 O O . LEU B 1 131 ? 7.836 -18.375 -27.234 1 39.03 131 LEU B O 1
ATOM 2811 N N . ASN B 1 132 ? 6.355 -16.891 -27.969 1 38.06 132 ASN B N 1
ATOM 2812 C CA . ASN B 1 132 ? 5.457 -18 -28.281 1 38.06 132 ASN B CA 1
ATOM 2813 C C . ASN B 1 132 ? 6.008 -18.875 -29.391 1 38.06 132 ASN B C 1
ATOM 2815 O O . ASN B 1 132 ? 5.836 -20.094 -29.359 1 38.06 132 ASN B O 1
ATOM 2819 N N . LYS B 1 133 ? 6.633 -18.328 -30.344 1 38.62 133 LYS B N 1
ATOM 2820 C CA . LYS B 1 133 ? 7.102 -19.203 -31.406 1 38.62 133 LYS B CA 1
ATOM 2821 C C . LYS B 1 133 ? 8.273 -20.062 -30.953 1 38.62 133 LYS B C 1
ATOM 2823 O O . LYS B 1 133 ? 8.398 -21.219 -31.359 1 38.62 133 LYS B O 1
ATOM 2828 N N . SER B 1 134 ? 9.219 -19.531 -30.266 1 38.69 134 SER B N 1
ATOM 2829 C CA . SER B 1 134 ? 10.344 -20.391 -29.922 1 38.69 134 SER B CA 1
ATOM 2830 C C . SER B 1 134 ? 9.938 -21.438 -28.891 1 38.69 134 SER B C 1
ATOM 2832 O O . SER B 1 134 ? 10.617 -22.453 -28.719 1 38.69 134 SER B O 1
ATOM 2834 N N . THR B 1 135 ? 9.25 -21.031 -27.781 1 39.19 135 THR B N 1
ATOM 2835 C CA . THR B 1 135 ? 8.641 -22.062 -26.953 1 39.19 135 THR B CA 1
ATOM 2836 C C . THR B 1 135 ? 7.695 -22.938 -27.781 1 39.19 135 THR B C 1
ATOM 2838 O O . THR B 1 135 ? 6.754 -23.516 -27.25 1 39.19 135 THR B O 1
ATOM 2841 N N . ASN B 1 136 ? 7.855 -23.031 -28.938 1 36.62 136 ASN B N 1
ATOM 2842 C CA . ASN B 1 136 ? 7.113 -24 -29.734 1 36.62 136 ASN B CA 1
ATOM 2843 C C . ASN B 1 136 ? 7.164 -25.391 -29.109 1 36.62 136 ASN B C 1
ATOM 2845 O O . ASN B 1 136 ? 6.285 -26.219 -29.344 1 36.62 136 ASN B O 1
ATOM 2849 N N . LEU B 1 137 ? 8.328 -25.875 -28.609 1 34.81 137 LEU B N 1
ATOM 2850 C CA . LEU B 1 137 ? 8.227 -27.219 -28.062 1 34.81 137 LEU B CA 1
ATOM 2851 C C . LEU B 1 137 ? 7.422 -27.219 -26.766 1 34.81 137 LEU B C 1
ATOM 2853 O O . LEU B 1 137 ? 7.254 -28.266 -26.141 1 34.81 137 LEU B O 1
ATOM 2857 N N . VAL B 1 138 ? 7.641 -26.312 -25.844 1 39.75 138 VAL B N 1
ATOM 2858 C CA . VAL B 1 138 ? 6.586 -26.344 -24.844 1 39.75 138 VAL B CA 1
ATOM 2859 C C . VAL B 1 138 ? 5.227 -26.5 -25.531 1 39.75 138 VAL B C 1
ATOM 2861 O O . VAL B 1 138 ? 4.754 -25.562 -26.188 1 39.75 138 VAL B O 1
ATOM 2864 N N . SER B 1 139 ? 4.855 -27.672 -26.062 1 40.06 139 SER B N 1
ATOM 2865 C CA . SER B 1 139 ? 4.184 -28.359 -27.156 1 40.06 139 SER B CA 1
ATOM 2866 C C . SER B 1 139 ? 2.842 -27.719 -27.484 1 40.06 139 SER B C 1
ATOM 2868 O O . SER B 1 139 ? 2.688 -27.078 -28.516 1 40.06 139 SER B O 1
ATOM 2870 N N . LYS B 1 140 ? 1.641 -28.547 -27.5 1 42.22 140 LYS B N 1
ATOM 2871 C CA . LYS B 1 140 ? 0.231 -28.5 -27.875 1 42.22 140 LYS B CA 1
ATOM 2872 C C . LYS B 1 140 ? -0.506 -27.406 -27.109 1 42.22 140 LYS B C 1
ATOM 2874 O O . LYS B 1 140 ? -1.701 -27.203 -27.312 1 42.22 140 LYS B O 1
ATOM 2879 N N . SER B 1 141 ? -0.044 -26.938 -25.938 1 51.94 141 SER B N 1
ATOM 2880 C CA . SER B 1 141 ? -0.95 -26.109 -25.156 1 51.94 141 SER B CA 1
ATOM 2881 C C . SER B 1 141 ? -0.83 -24.641 -25.547 1 51.94 141 SER B C 1
ATOM 2883 O O . SER B 1 141 ? 0.276 -24.141 -25.766 1 51.94 141 SER B O 1
ATOM 2885 N N . ASN B 1 142 ? -1.68 -23.953 -26.344 1 69.19 142 ASN B N 1
ATOM 2886 C CA . ASN B 1 142 ? -1.987 -22.578 -26.75 1 69.19 142 ASN B CA 1
ATOM 2887 C C . ASN B 1 142 ? -2.051 -21.641 -25.547 1 69.19 142 ASN B C 1
ATOM 2889 O O . ASN B 1 142 ? -3.127 -21.172 -25.188 1 69.19 142 ASN B O 1
ATOM 2893 N N . ILE B 1 143 ? -0.817 -21.594 -24.797 1 79 143 ILE B N 1
ATOM 2894 C CA . ILE B 1 143 ? -0.807 -20.672 -23.672 1 79 143 ILE B CA 1
ATOM 2895 C C . ILE B 1 143 ? -0.456 -19.266 -24.156 1 79 143 ILE B C 1
ATOM 2897 O O . ILE B 1 143 ? 0.591 -19.047 -24.766 1 79 143 ILE B O 1
ATOM 2901 N N . SER B 1 144 ? -1.229 -18.25 -23.859 1 80.19 144 SER B N 1
ATOM 2902 C CA . SER B 1 144 ? -1.097 -16.891 -24.391 1 80.19 144 SER B CA 1
ATOM 2903 C C . SER B 1 144 ? -0.161 -16.047 -23.516 1 80.19 144 SER B C 1
ATOM 2905 O O . SER B 1 144 ? 0.483 -15.125 -24.016 1 80.19 144 SER B O 1
ATOM 2907 N N . ASP B 1 145 ? 0.016 -16.266 -22.203 1 84.44 145 ASP B N 1
ATOM 2908 C CA . ASP B 1 145 ? 0.814 -15.453 -21.297 1 84.44 145 ASP B CA 1
ATOM 2909 C C . ASP B 1 145 ? 1.629 -16.328 -20.344 1 84.44 145 ASP B C 1
ATOM 2911 O O . ASP B 1 145 ? 1.347 -16.375 -19.156 1 84.44 145 ASP B O 1
ATOM 2915 N N . SER B 1 146 ? 2.672 -16.891 -20.828 1 80.94 146 SER B N 1
ATOM 2916 C CA . SER B 1 146 ? 3.49 -17.828 -20.062 1 80.94 146 SER B CA 1
ATOM 2917 C C . SER B 1 146 ? 4.285 -17.109 -18.969 1 80.94 146 SER B C 1
ATOM 2919 O O . SER B 1 146 ? 4.82 -17.75 -18.062 1 80.94 146 SER B O 1
ATOM 2921 N N . GLN B 1 147 ? 4.324 -15.789 -18.984 1 80.19 147 GLN B N 1
ATOM 2922 C CA . GLN B 1 147 ? 5.191 -15.047 -18.078 1 80.19 147 GLN B CA 1
ATOM 2923 C C . GLN B 1 147 ? 4.391 -14.406 -16.953 1 80.19 147 GLN B C 1
ATOM 2925 O O . GLN B 1 147 ? 4.957 -13.781 -16.062 1 80.19 147 GLN B O 1
ATOM 2930 N N . SER B 1 148 ? 3.082 -14.609 -17.016 1 90.25 148 SER B N 1
ATOM 2931 C CA . SER B 1 148 ? 2.258 -14.016 -15.961 1 90.25 148 SER B CA 1
ATOM 2932 C C . SER B 1 148 ? 2.596 -14.609 -14.602 1 90.25 148 SER B C 1
ATOM 2934 O O . SER B 1 148 ? 2.66 -15.836 -14.445 1 90.25 148 SER B O 1
ATOM 2936 N N . GLY B 1 149 ? 2.836 -13.727 -13.648 1 92.38 149 GLY B N 1
ATOM 2937 C CA . GLY B 1 149 ? 3.084 -14.156 -12.281 1 92.38 149 GLY B CA 1
ATOM 2938 C C . GLY B 1 149 ? 1.812 -14.414 -11.5 1 92.38 149 GLY B C 1
ATOM 2939 O O . GLY B 1 149 ? 1.86 -14.922 -10.375 1 92.38 149 GLY B O 1
ATOM 2940 N N . PHE B 1 150 ? 0.68 -14.031 -12.094 1 97.19 150 PHE B N 1
ATOM 2941 C CA . PHE B 1 150 ? -0.604 -14.281 -11.445 1 97.19 150 PHE B CA 1
ATOM 2942 C C . PHE B 1 150 ? -1.132 -15.664 -11.82 1 97.19 150 PHE B C 1
ATOM 2944 O O . PHE B 1 150 ? -1.696 -15.844 -12.906 1 97.19 150 PHE B O 1
ATOM 2951 N N . ARG B 1 151 ? -0.926 -16.641 -10.844 1 97.06 151 ARG B N 1
ATOM 2952 C CA . ARG B 1 151 ? -1.189 -18.062 -11.109 1 97.06 151 ARG B CA 1
ATOM 2953 C C . ARG B 1 151 ? -1.828 -18.734 -9.906 1 97.06 151 ARG B C 1
ATOM 2955 O O . ARG B 1 151 ? -1.665 -18.281 -8.773 1 97.06 151 ARG B O 1
ATOM 2962 N N . ALA B 1 152 ? -2.508 -19.812 -10.211 1 98.06 152 ALA B N 1
ATOM 2963 C CA . ALA B 1 152 ? -3.055 -20.672 -9.172 1 98.06 152 ALA B CA 1
ATOM 2964 C C . ALA B 1 152 ? -2.691 -22.125 -9.422 1 98.06 152 ALA B C 1
ATOM 2966 O O . ALA B 1 152 ? -2.768 -22.609 -10.562 1 98.06 152 ALA B O 1
ATOM 2967 N N . TYR B 1 153 ? -2.316 -22.828 -8.391 1 96.25 153 TYR B N 1
ATOM 2968 C CA . TYR B 1 153 ? -1.86 -24.203 -8.445 1 96.25 153 TYR B CA 1
ATOM 2969 C C . TYR B 1 153 ? -2.715 -25.094 -7.555 1 96.25 153 TYR B C 1
ATOM 2971 O O . TYR B 1 153 ? -3.045 -24.719 -6.426 1 96.25 153 TYR B O 1
ATOM 2979 N N . SER B 1 154 ? -3.055 -26.25 -8.07 1 96.06 154 SER B N 1
ATOM 2980 C CA . SER B 1 154 ? -3.621 -27.281 -7.195 1 96.06 154 SER B CA 1
ATOM 2981 C C . SER B 1 154 ? -2.535 -27.953 -6.371 1 96.06 154 SER B C 1
ATOM 2983 O O . SER B 1 154 ? -1.358 -27.938 -6.738 1 96.06 154 SER B O 1
ATOM 2985 N N . LYS B 1 155 ? -2.961 -28.562 -5.309 1 95.12 155 LYS B N 1
ATOM 2986 C CA . LYS B 1 155 ? -2.035 -29.344 -4.508 1 95.12 155 LYS B CA 1
ATOM 2987 C C . LYS B 1 155 ? -1.36 -30.422 -5.348 1 95.12 155 LYS B C 1
ATOM 2989 O O . LYS B 1 155 ? -0.153 -30.656 -5.234 1 95.12 155 LYS B O 1
ATOM 2994 N N . LYS B 1 156 ? -2.092 -31.094 -6.172 1 91.31 156 LYS B N 1
ATOM 2995 C CA . LYS B 1 156 ? -1.579 -32.125 -7.07 1 91.31 156 LYS B CA 1
ATOM 2996 C C . LYS B 1 156 ? -0.463 -31.578 -7.957 1 91.31 156 LYS B C 1
ATOM 2998 O O . LYS B 1 156 ? 0.571 -32.219 -8.133 1 91.31 156 LYS B O 1
ATOM 3003 N N . CYS B 1 157 ? -0.686 -30.391 -8.477 1 90.62 157 CYS B N 1
ATOM 3004 C CA . CYS B 1 157 ? 0.3 -29.75 -9.336 1 90.62 157 CYS B CA 1
ATOM 3005 C C . CYS B 1 157 ? 1.607 -29.516 -8.594 1 90.62 157 CYS B C 1
ATOM 3007 O O . CYS B 1 157 ? 2.686 -29.828 -9.109 1 90.62 157 CYS B O 1
ATOM 3009 N N . LEU B 1 158 ? 1.53 -29.047 -7.41 1 90.38 158 LEU B N 1
ATOM 3010 C CA . LEU B 1 158 ? 2.719 -28.719 -6.625 1 90.38 158 LEU B CA 1
ATOM 3011 C C . LEU B 1 158 ? 3.461 -29.984 -6.219 1 90.38 158 LEU B C 1
ATOM 3013 O O . LEU B 1 158 ? 4.695 -30.016 -6.195 1 90.38 158 LEU B O 1
ATOM 3017 N N . LEU B 1 159 ? 2.787 -30.984 -5.895 1 88.12 159 LEU B N 1
ATOM 3018 C CA . LEU B 1 159 ? 3.385 -32.25 -5.496 1 88.12 159 LEU B CA 1
ATOM 3019 C C . LEU B 1 159 ? 4.18 -32.875 -6.645 1 88.12 159 LEU B C 1
ATOM 3021 O O . LEU B 1 159 ? 5.164 -33.562 -6.414 1 88.12 159 LEU B O 1
ATOM 3025 N N . ASN B 1 160 ? 3.814 -32.531 -7.812 1 82.25 160 ASN B N 1
ATOM 3026 C CA . ASN B 1 160 ? 4.465 -33.125 -8.992 1 82.25 160 ASN B CA 1
ATOM 3027 C C . ASN B 1 160 ? 5.535 -32.188 -9.547 1 82.25 160 ASN B C 1
ATOM 3029 O O . ASN B 1 160 ? 6.078 -32.406 -10.625 1 82.25 160 ASN B O 1
ATOM 3033 N N . SER B 1 161 ? 5.762 -31.109 -8.906 1 79.5 161 SER B N 1
ATOM 3034 C CA . SER B 1 161 ? 6.746 -30.141 -9.383 1 79.5 161 SER B CA 1
ATOM 3035 C C . SER B 1 161 ? 8.07 -30.297 -8.641 1 79.5 161 SER B C 1
ATOM 3037 O O . SER B 1 161 ? 8.086 -30.594 -7.445 1 79.5 161 SER B O 1
ATOM 3039 N N . ASP B 1 162 ? 9.242 -30.391 -9.352 1 73.56 162 ASP B N 1
ATOM 3040 C CA . ASP B 1 162 ? 10.562 -30.438 -8.734 1 73.56 162 ASP B CA 1
ATOM 3041 C C . ASP B 1 162 ? 10.938 -29.078 -8.148 1 73.56 162 ASP B C 1
ATOM 3043 O O . ASP B 1 162 ? 11.758 -29 -7.223 1 73.56 162 ASP B O 1
ATOM 3047 N N . LEU B 1 163 ? 10.141 -28.188 -8.023 1 71 163 LEU B N 1
ATOM 3048 C CA . LEU B 1 163 ? 10.234 -26.828 -7.504 1 71 163 LEU B CA 1
ATOM 3049 C C . LEU B 1 163 ? 11.68 -26.312 -7.555 1 71 163 LEU B C 1
ATOM 3051 O O . LEU B 1 163 ? 12.031 -25.359 -6.855 1 71 163 LEU B O 1
ATOM 3055 N N . ASN B 1 164 ? 12.648 -27 -8.172 1 67.5 164 ASN B N 1
ATOM 3056 C CA . ASN B 1 164 ? 14.023 -26.547 -8.336 1 67.5 164 ASN B CA 1
ATOM 3057 C C . ASN B 1 164 ? 14.164 -25.625 -9.547 1 67.5 164 ASN B C 1
ATOM 3059 O O . ASN B 1 164 ? 14.227 -26.094 -10.68 1 67.5 164 ASN B O 1
ATOM 3063 N N . PHE B 1 165 ? 14.047 -24.375 -9.203 1 64.25 165 PHE B N 1
ATOM 3064 C CA . PHE B 1 165 ? 14.062 -23.391 -10.273 1 64.25 165 PHE B CA 1
ATOM 3065 C C . PHE B 1 165 ? 15.492 -22.938 -10.562 1 64.25 165 PHE B C 1
ATOM 3067 O O . PHE B 1 165 ? 16.312 -22.844 -9.656 1 64.25 165 PHE B O 1
ATOM 3074 N N . SER B 1 166 ? 15.859 -23.078 -11.859 1 58.19 166 SER B N 1
ATOM 3075 C CA . SER B 1 166 ? 17.172 -22.609 -12.273 1 58.19 166 SER B CA 1
ATOM 3076 C C . SER B 1 166 ? 17.188 -21.078 -12.406 1 58.19 166 SER B C 1
ATOM 3078 O O . SER B 1 166 ? 16.141 -20.453 -12.578 1 58.19 166 SER B O 1
ATOM 3080 N N . SER B 1 167 ? 18.297 -20.391 -12.062 1 53.72 167 SER B N 1
ATOM 3081 C CA . SER B 1 167 ? 18.516 -18.953 -12.062 1 53.72 167 SER B CA 1
ATOM 3082 C C . SER B 1 167 ? 18.312 -18.359 -13.453 1 53.72 167 SER B C 1
ATOM 3084 O O . SER B 1 167 ? 18.125 -17.156 -13.594 1 53.72 167 SER B O 1
ATOM 3086 N N . GLY B 1 168 ? 18.219 -19.203 -14.422 1 49.62 168 GLY B N 1
ATOM 3087 C CA . GLY B 1 168 ? 18.375 -18.609 -15.734 1 49.62 168 GLY B CA 1
ATOM 3088 C C . GLY B 1 168 ? 17.047 -18.281 -16.406 1 49.62 168 GLY B C 1
ATOM 3089 O O . GLY B 1 168 ? 16.969 -17.375 -17.234 1 49.62 168 GLY B O 1
ATOM 3090 N N . TYR B 1 169 ? 16.047 -19.094 -16.234 1 52 169 TYR B N 1
ATOM 3091 C CA . TYR B 1 169 ? 14.781 -18.812 -16.891 1 52 169 TYR B CA 1
ATOM 3092 C C . TYR B 1 169 ? 13.797 -18.172 -15.914 1 52 169 TYR B C 1
ATOM 3094 O O . TYR B 1 169 ? 13.953 -18.312 -14.695 1 52 169 TYR B O 1
ATOM 3102 N N . GLY B 1 170 ? 12.977 -17.234 -16.422 1 65.38 170 GLY B N 1
ATOM 3103 C CA . GLY B 1 170 ? 11.914 -16.75 -15.555 1 65.38 170 GLY B CA 1
ATOM 3104 C C . GLY B 1 170 ? 11.18 -17.859 -14.828 1 65.38 170 GLY B C 1
ATOM 3105 O O . GLY B 1 170 ? 10.898 -18.906 -15.406 1 65.38 170 GLY B O 1
ATOM 3106 N N . VAL B 1 171 ? 11.086 -17.891 -13.562 1 73.69 171 VAL B N 1
ATOM 3107 C CA . VAL B 1 171 ? 10.531 -18.891 -12.648 1 73.69 171 VAL B CA 1
ATOM 3108 C C . VAL B 1 171 ? 9.195 -19.391 -13.195 1 73.69 171 VAL B C 1
ATOM 3110 O O . VAL B 1 171 ? 8.906 -20.594 -13.148 1 73.69 171 VAL B O 1
ATOM 3113 N N . GLU B 1 172 ? 8.508 -18.516 -13.82 1 76.62 172 GLU B N 1
ATOM 3114 C CA . GLU B 1 172 ? 7.188 -18.891 -14.328 1 76.62 172 GLU B CA 1
ATOM 3115 C C . GLU B 1 172 ? 7.301 -19.828 -15.523 1 76.62 172 GLU B C 1
ATOM 3117 O O . GLU B 1 172 ? 6.566 -20.812 -15.617 1 76.62 172 GLU B O 1
ATOM 3122 N N . SER B 1 173 ? 8.266 -19.547 -16.344 1 72.75 173 SER B N 1
ATOM 3123 C CA . SER B 1 173 ? 8.469 -20.375 -17.531 1 72.75 173 SER B CA 1
ATOM 3124 C C . SER B 1 173 ? 9.023 -21.75 -17.156 1 72.75 173 SER B C 1
ATOM 3126 O O . SER B 1 173 ? 8.633 -22.766 -17.734 1 72.75 173 SER B O 1
ATOM 3128 N N . GLU B 1 174 ? 9.836 -21.812 -16.266 1 73.31 174 GLU B N 1
ATOM 3129 C CA . GLU B 1 174 ? 10.422 -23.062 -15.812 1 73.31 174 GLU B CA 1
ATOM 3130 C C . GLU B 1 174 ? 9.367 -23.969 -15.18 1 73.31 174 GLU B C 1
ATOM 3132 O O . GLU B 1 174 ? 9.336 -25.172 -15.445 1 73.31 174 GLU B O 1
ATOM 3137 N N . LEU B 1 175 ? 8.562 -23.312 -14.43 1 74.75 175 LEU B N 1
ATOM 3138 C CA . LEU B 1 175 ? 7.496 -24.078 -13.797 1 74.75 175 LEU B CA 1
ATOM 3139 C C . LEU B 1 175 ? 6.527 -24.625 -14.844 1 74.75 175 LEU B C 1
ATOM 3141 O O . LEU B 1 175 ? 6.094 -25.781 -14.75 1 74.75 175 LEU B O 1
ATOM 3145 N N . LEU B 1 176 ? 6.305 -23.781 -15.75 1 75.38 176 LEU B N 1
ATOM 3146 C CA . LEU B 1 176 ? 5.395 -24.203 -16.812 1 75.38 176 LEU B CA 1
ATOM 3147 C C . LEU B 1 176 ? 5.988 -25.344 -17.625 1 75.38 176 LEU B C 1
ATOM 3149 O O . LEU B 1 176 ? 5.285 -26.297 -17.953 1 75.38 176 LEU B O 1
ATOM 3153 N N . HIS B 1 177 ? 7.23 -25.281 -17.953 1 73.94 177 HIS B N 1
ATOM 3154 C CA . HIS B 1 177 ? 7.922 -26.312 -18.703 1 73.94 177 HIS B CA 1
ATOM 3155 C C . HIS B 1 177 ? 7.945 -27.641 -17.953 1 73.94 177 HIS B C 1
ATOM 3157 O O . HIS B 1 177 ? 7.668 -28.688 -18.531 1 73.94 177 HIS B O 1
ATOM 3163 N N . GLU B 1 178 ? 8.211 -27.547 -16.766 1 73.38 178 GLU B N 1
ATOM 3164 C CA . GLU B 1 178 ? 8.25 -28.75 -15.93 1 73.38 178 GLU B CA 1
ATOM 3165 C C . GLU B 1 178 ? 6.879 -29.406 -15.844 1 73.38 178 GLU B C 1
ATOM 3167 O O . GLU B 1 178 ? 6.766 -30.641 -15.93 1 73.38 178 GLU B O 1
ATOM 3172 N N . LEU B 1 179 ? 5.898 -28.609 -15.758 1 75.06 179 LEU B N 1
ATOM 3173 C CA . LEU B 1 179 ? 4.543 -29.109 -15.547 1 75.06 179 LEU B CA 1
ATOM 3174 C C . LEU B 1 179 ? 3.947 -29.641 -16.844 1 75.06 179 LEU B C 1
ATOM 3176 O O . LEU B 1 179 ? 3.09 -30.531 -16.828 1 75.06 179 LEU B O 1
ATOM 3180 N N . SER B 1 180 ? 4.391 -29.109 -17.891 1 71.12 180 SER B N 1
ATOM 3181 C CA . SER B 1 180 ? 3.895 -29.547 -19.188 1 71.12 180 SER B CA 1
ATOM 3182 C C . SER B 1 180 ? 4.277 -30.984 -19.469 1 71.12 180 SER B C 1
ATOM 3184 O O . SER B 1 180 ? 3.621 -31.672 -20.266 1 71.12 180 SER B O 1
ATOM 3186 N N . LYS B 1 181 ? 5.242 -31.438 -18.766 1 70.88 181 LYS B N 1
ATOM 3187 C CA . LYS B 1 181 ? 5.727 -32.812 -18.984 1 70.88 181 LYS B CA 1
ATOM 3188 C C . LYS B 1 181 ? 4.941 -33.812 -18.141 1 70.88 181 LYS B C 1
ATOM 3190 O O . LYS B 1 181 ? 5.059 -35.031 -18.344 1 70.88 181 LYS B O 1
ATOM 3195 N N . LYS B 1 182 ? 4.125 -33.406 -17.25 1 76.06 182 LYS B N 1
ATOM 3196 C CA . LYS B 1 182 ? 3.5 -34.281 -16.25 1 76.06 182 LYS B CA 1
ATOM 3197 C C . LYS B 1 182 ? 1.997 -34.406 -16.5 1 76.06 182 LYS B C 1
ATOM 3199 O O . LYS B 1 1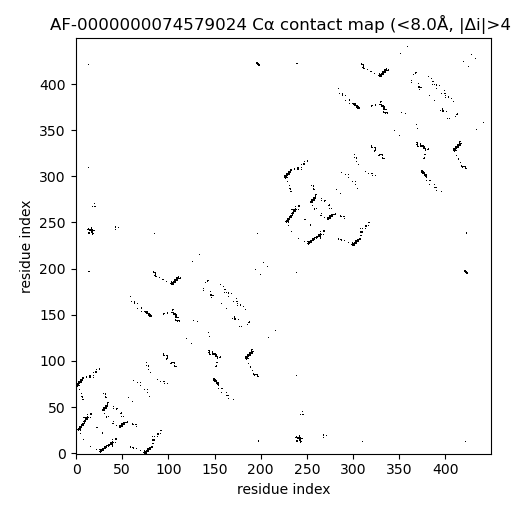82 ? 1.251 -34.812 -15.602 1 76.06 182 LYS B O 1
ATOM 3204 N N . LYS B 1 183 ? 1.406 -34.375 -17.672 1 76.19 183 LYS B N 1
ATOM 3205 C CA . LYS B 1 183 ? -0.002 -34.5 -18.031 1 76.19 183 LYS B CA 1
ATOM 3206 C C . LYS B 1 183 ? -0.88 -33.625 -17.141 1 76.19 183 LYS B C 1
ATOM 3208 O O . LYS B 1 183 ? -1.903 -34.062 -16.625 1 76.19 183 LYS B O 1
ATOM 3213 N N . LEU B 1 184 ? -0.491 -32.594 -16.734 1 83.19 184 LEU B N 1
ATOM 3214 C CA . LEU B 1 184 ? -1.287 -31.641 -15.961 1 83.19 184 LEU B CA 1
ATOM 3215 C C . LEU B 1 184 ? -2.141 -30.766 -16.859 1 83.19 184 LEU B C 1
ATOM 3217 O O . LEU B 1 184 ? -1.726 -30.422 -17.969 1 83.19 184 LEU B O 1
ATOM 3221 N N . HIS B 1 185 ? -3.367 -30.516 -16.438 1 87.56 185 HIS B N 1
ATOM 3222 C CA . HIS B 1 185 ? -4.289 -29.656 -17.188 1 87.56 185 HIS B CA 1
ATOM 3223 C C . HIS B 1 185 ? -4.055 -28.188 -16.859 1 87.56 185 HIS B C 1
ATOM 3225 O O . HIS B 1 185 ? -4.164 -27.766 -15.711 1 87.56 185 HIS B O 1
ATOM 3231 N N . ILE B 1 186 ? -3.734 -27.422 -17.906 1 89.75 186 ILE B N 1
ATOM 3232 C CA . ILE B 1 186 ? -3.459 -26 -17.75 1 89.75 186 ILE B CA 1
ATOM 3233 C C . ILE B 1 186 ? -4.582 -25.188 -18.391 1 89.75 186 ILE B C 1
ATOM 3235 O O . ILE B 1 186 ? -5.031 -25.5 -19.5 1 89.75 186 ILE B O 1
ATOM 3239 N N . LYS B 1 187 ? -5.086 -24.188 -17.703 1 92.31 187 LYS B N 1
ATOM 3240 C CA . LYS B 1 187 ? -6.066 -23.234 -18.25 1 92.31 187 LYS B CA 1
ATOM 3241 C C . LYS B 1 187 ? -5.617 -21.797 -18.031 1 92.31 187 LYS B C 1
ATOM 3243 O O . LYS B 1 187 ? -4.805 -21.516 -17.156 1 92.31 187 LYS B O 1
ATOM 3248 N N . GLU B 1 188 ? -6.094 -20.984 -18.891 1 94.5 188 GLU B N 1
ATOM 3249 C CA . GLU B 1 188 ? -5.918 -19.547 -18.703 1 94.5 188 GLU B CA 1
ATOM 3250 C C . GLU B 1 188 ? -7.25 -18.859 -18.422 1 94.5 188 GLU B C 1
ATOM 3252 O O . GLU B 1 188 ? -8.305 -19.328 -18.875 1 94.5 188 GLU B O 1
ATOM 3257 N N . VAL B 1 189 ? -7.184 -17.859 -17.656 1 95.5 189 VAL B N 1
ATOM 3258 C CA . VAL B 1 189 ? -8.328 -16.984 -17.469 1 95.5 189 VAL B CA 1
ATOM 3259 C C . VAL B 1 189 ? -7.91 -15.531 -17.734 1 95.5 189 VAL B C 1
ATOM 3261 O O . VAL B 1 189 ? -6.738 -15.18 -17.578 1 95.5 189 VAL B O 1
ATOM 3264 N N . ASP B 1 190 ? -8.844 -14.727 -18.172 1 94.56 190 ASP B N 1
ATOM 3265 C CA . ASP B 1 190 ? -8.555 -13.32 -18.438 1 94.56 190 ASP B CA 1
ATOM 3266 C C . ASP B 1 190 ? -8.383 -12.547 -17.125 1 94.56 190 ASP B C 1
ATOM 3268 O O . ASP B 1 190 ? -9.125 -12.766 -16.172 1 94.56 190 ASP B O 1
ATOM 3272 N N . ILE B 1 191 ? -7.352 -11.719 -17.141 1 95.31 191 ILE B N 1
ATOM 3273 C CA . ILE B 1 191 ? -7.168 -10.828 -16 1 95.31 191 ILE B CA 1
ATOM 3274 C C . ILE B 1 191 ? -6.883 -9.414 -16.484 1 95.31 191 ILE B C 1
ATOM 3276 O O . ILE B 1 191 ? -6.516 -9.211 -17.656 1 95.31 191 ILE B O 1
ATOM 3280 N N . ASN B 1 192 ? -7.09 -8.453 -15.602 1 90.75 192 ASN B N 1
ATOM 3281 C CA . ASN B 1 192 ? -6.707 -7.07 -15.852 1 90.75 192 ASN B CA 1
ATOM 3282 C C . ASN B 1 192 ? -5.336 -6.754 -15.266 1 90.75 192 ASN B C 1
ATOM 3284 O O . ASN B 1 192 ? -4.965 -7.285 -14.219 1 90.75 192 ASN B O 1
ATOM 3288 N N . VAL B 1 193 ? -4.59 -5.953 -16.047 1 90.56 193 VAL B N 1
ATOM 3289 C CA . VAL B 1 193 ? -3.297 -5.504 -15.531 1 90.56 193 VAL B CA 1
ATOM 3290 C C . VAL B 1 193 ? -3.229 -3.98 -15.57 1 90.56 193 VAL B C 1
ATOM 3292 O O . VAL B 1 193 ? -3.676 -3.355 -16.531 1 90.56 193 VAL B O 1
ATOM 3295 N N . ARG B 1 194 ? -2.705 -3.461 -14.492 1 89 194 ARG B N 1
ATOM 3296 C CA . ARG B 1 194 ? -2.451 -2.023 -14.5 1 89 194 ARG B CA 1
ATOM 3297 C C . ARG B 1 194 ? -0.957 -1.731 -14.578 1 89 194 ARG B C 1
ATOM 3299 O O . ARG B 1 194 ? -0.142 -2.504 -14.07 1 89 194 ARG B O 1
ATOM 3306 N N . TYR B 1 195 ? -0.637 -0.512 -15.125 1 83.25 195 TYR B N 1
ATOM 3307 C CA . TYR B 1 195 ? 0.775 -0.207 -15.328 1 83.25 195 TYR B CA 1
ATOM 3308 C C . TYR B 1 195 ? 1.168 1.062 -14.578 1 83.25 195 TYR B C 1
ATOM 3310 O O . TYR B 1 195 ? 2.35 1.416 -14.523 1 83.25 195 TYR B O 1
ATOM 3318 N N . ASP B 1 196 ? 0.252 1.681 -13.961 1 83.19 196 ASP B N 1
ATOM 3319 C CA . ASP B 1 196 ? 0.521 2.859 -13.148 1 83.19 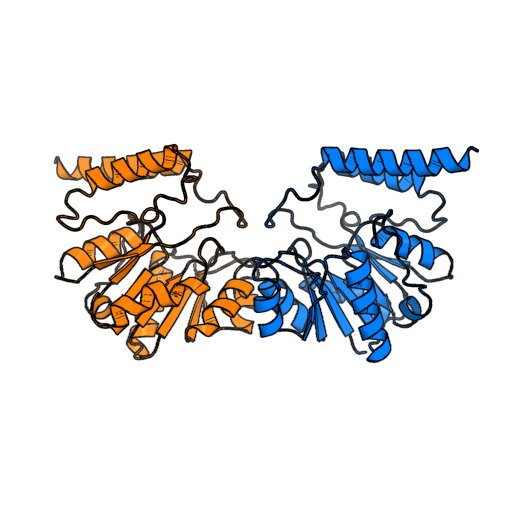196 ASP B CA 1
ATOM 3320 C C . ASP B 1 196 ? 0.872 2.467 -11.711 1 83.19 196 ASP B C 1
ATOM 3322 O O . ASP B 1 196 ? 0.171 2.842 -10.773 1 83.19 196 ASP B O 1
ATOM 3326 N N . VAL B 1 197 ? 1.866 1.641 -11.547 1 89.5 197 VAL B N 1
ATOM 3327 C CA . VAL B 1 197 ? 2.35 1.155 -10.258 1 89.5 197 VAL B CA 1
ATOM 3328 C C . VAL B 1 197 ? 3.717 1.766 -9.961 1 89.5 197 VAL B C 1
ATOM 3330 O O . VAL B 1 197 ? 4.383 2.289 -10.852 1 89.5 197 VAL B O 1
ATOM 3333 N N . PRO B 1 198 ? 4.016 1.762 -8.703 1 82.25 198 PRO B N 1
ATOM 3334 C CA . PRO B 1 198 ? 5.348 2.281 -8.383 1 82.25 198 PRO B CA 1
ATOM 3335 C C . PRO B 1 198 ? 6.469 1.466 -9.031 1 82.25 198 PRO B C 1
ATOM 3337 O O . PRO B 1 198 ? 6.293 0.273 -9.297 1 82.25 198 PRO B O 1
ATOM 3340 N N . HIS B 1 199 ? 7.77 2.092 -9.258 1 65.19 199 HIS B N 1
ATOM 3341 C CA . HIS B 1 199 ? 9 1.486 -9.758 1 65.19 199 HIS B CA 1
ATOM 3342 C C . HIS B 1 199 ? 8.773 0.826 -11.117 1 65.19 199 HIS B C 1
ATOM 3344 O O . HIS B 1 199 ? 9.07 -0.358 -11.289 1 65.19 199 HIS B O 1
ATOM 3350 N N . LYS B 1 200 ? 8.102 1.622 -12.039 1 58.09 200 LYS B N 1
ATOM 3351 C CA . LYS B 1 200 ? 7.805 1.083 -13.359 1 58.09 200 LYS B CA 1
ATOM 3352 C C . LYS B 1 200 ? 9.008 0.34 -13.938 1 58.09 200 LYS B C 1
ATOM 3354 O O . LYS B 1 200 ? 8.883 -0.375 -14.93 1 58.09 200 LYS B O 1
ATOM 3359 N N . HIS B 1 201 ? 10.328 0.899 -13.578 1 44.16 201 HIS B N 1
ATOM 3360 C CA . HIS B 1 201 ? 11.445 0.546 -14.438 1 44.16 201 HIS B CA 1
ATOM 3361 C C . HIS B 1 201 ? 11.734 -0.949 -14.383 1 44.16 201 HIS B C 1
ATOM 3363 O O . HIS B 1 201 ? 12.797 -1.397 -14.828 1 44.16 201 HIS B O 1
ATOM 3369 N N . LYS B 1 202 ? 11.211 -1.642 -13.5 1 41.41 202 LYS B N 1
ATOM 3370 C CA . LYS B 1 202 ? 12.266 -2.648 -13.391 1 41.41 202 LYS B CA 1
ATOM 3371 C C . LYS B 1 202 ? 12.789 -3.043 -14.766 1 41.41 202 LYS B C 1
ATOM 3373 O O . LYS B 1 202 ? 13.992 -3.285 -14.938 1 41.41 202 LYS B O 1
ATOM 3378 N N . LYS B 1 203 ? 12.195 -3.857 -15.578 1 39.62 203 LYS B N 1
ATOM 3379 C CA . LYS B 1 203 ? 12.891 -4.289 -16.781 1 39.62 203 LYS B CA 1
ATOM 3380 C C . LYS B 1 203 ? 12.633 -3.328 -17.938 1 39.62 203 LYS B C 1
ATOM 3382 O O . LYS B 1 203 ? 11.484 -2.949 -18.203 1 39.62 203 LYS B O 1
ATOM 3387 N N . ASN B 1 204 ? 13.523 -2.395 -18.234 1 36.31 204 ASN B N 1
ATOM 3388 C CA . ASN B 1 204 ? 13.484 -1.632 -19.469 1 36.31 204 ASN B CA 1
ATOM 3389 C C . ASN B 1 204 ? 12.852 -2.438 -20.609 1 36.31 204 ASN B C 1
ATOM 3391 O O . ASN B 1 204 ? 13.367 -3.488 -20.984 1 36.31 204 ASN B O 1
ATOM 3395 N N . PRO B 1 205 ? 11.672 -2.234 -20.859 1 39.47 205 PRO B N 1
ATOM 3396 C CA . PRO B 1 205 ? 11.047 -3.07 -21.891 1 39.47 205 PRO B CA 1
ATOM 3397 C C . PRO B 1 205 ? 11.969 -3.332 -23.078 1 39.47 205 PRO B C 1
ATOM 3399 O O . PRO B 1 205 ? 11.914 -4.406 -23.672 1 39.47 205 PRO B O 1
ATOM 3402 N N . VAL B 1 206 ? 12.742 -2.27 -23.375 1 39.25 206 VAL B N 1
ATOM 3403 C CA . VAL B 1 206 ? 13.609 -2.467 -24.531 1 39.25 206 VAL B CA 1
ATOM 3404 C C . VAL B 1 206 ? 14.672 -3.508 -24.219 1 39.25 206 VAL B C 1
ATOM 3406 O O . VAL B 1 206 ? 14.938 -4.406 -25.016 1 39.25 206 VAL B O 1
ATOM 3409 N N . LEU B 1 207 ? 15.242 -3.289 -23.141 1 39.28 207 LEU B N 1
ATOM 3410 C CA . LEU B 1 207 ? 16.375 -4.164 -22.828 1 39.28 207 LEU B CA 1
ATOM 3411 C C . LEU B 1 207 ? 15.883 -5.559 -22.453 1 39.28 207 LEU B C 1
ATOM 3413 O O . LEU B 1 207 ? 16.547 -6.555 -22.734 1 39.28 207 LEU B O 1
ATOM 3417 N N . HIS B 1 208 ? 14.836 -5.648 -21.844 1 42.47 208 HIS B N 1
ATOM 3418 C CA . HIS B 1 208 ? 14.234 -6.938 -21.516 1 42.47 208 HIS B CA 1
ATOM 3419 C C . HIS B 1 208 ? 13.82 -7.699 -22.766 1 42.47 208 HIS B C 1
ATOM 3421 O O . HIS B 1 208 ? 14.039 -8.914 -22.859 1 42.47 208 HIS B O 1
ATOM 3427 N N . GLY B 1 209 ? 13.305 -7.02 -23.656 1 39.81 209 GLY B N 1
ATOM 3428 C CA . GLY B 1 209 ? 13.062 -7.664 -24.938 1 39.81 209 GLY B CA 1
ATOM 3429 C C . GLY B 1 209 ? 14.312 -8.234 -25.562 1 39.81 209 GLY B C 1
ATOM 3430 O O . GLY B 1 209 ? 14.312 -9.375 -26.031 1 39.81 209 GLY B O 1
ATOM 3431 N N . LEU B 1 210 ? 15.336 -7.473 -25.375 1 44.97 210 LEU B N 1
ATOM 3432 C CA . LEU B 1 210 ? 16.594 -7.922 -25.969 1 44.97 210 LEU B CA 1
ATOM 3433 C C . LEU B 1 210 ? 17.203 -9.055 -25.141 1 44.97 210 LEU B C 1
ATOM 3435 O O . LEU B 1 210 ? 17.75 -10.008 -25.703 1 44.97 210 LEU B O 1
ATOM 3439 N N . GLY B 1 211 ? 17.047 -9.008 -23.906 1 42.31 211 GLY B N 1
ATOM 3440 C CA . GLY B 1 211 ? 17.594 -10.047 -23.031 1 42.31 211 GLY B CA 1
ATOM 3441 C C . GLY B 1 211 ? 16.859 -11.375 -23.188 1 42.31 211 GLY B C 1
ATOM 3442 O O . GLY B 1 211 ? 17.5 -12.43 -23.203 1 42.31 211 GLY B O 1
ATOM 3443 N N . VAL B 1 212 ? 15.648 -11.227 -23.234 1 44.59 212 VAL B N 1
ATOM 3444 C CA . VAL B 1 212 ? 14.859 -12.43 -23.5 1 44.59 212 VAL B CA 1
ATOM 3445 C C . VAL B 1 212 ? 15.258 -13.016 -24.859 1 44.59 212 VAL B C 1
ATOM 3447 O O . VAL B 1 212 ? 15.445 -14.227 -24.984 1 44.59 212 VAL B O 1
ATOM 3450 N N . LEU B 1 213 ? 15.531 -12.141 -25.797 1 44.06 213 LEU B N 1
ATOM 3451 C CA . LEU B 1 213 ? 15.992 -12.578 -27.109 1 44.06 213 LEU B CA 1
ATOM 3452 C C . LEU B 1 213 ? 17.359 -13.234 -27.016 1 44.06 213 LEU B C 1
ATOM 3454 O O . LEU B 1 213 ? 17.609 -14.258 -27.656 1 44.06 213 LEU B O 1
ATOM 3458 N N . TYR B 1 214 ? 18.156 -12.664 -26.266 1 46.03 214 TYR B N 1
ATOM 3459 C CA . TYR B 1 214 ? 19.5 -13.18 -26.125 1 46.03 214 TYR B CA 1
ATOM 3460 C C . TYR B 1 214 ? 19.5 -14.547 -25.453 1 46.03 214 TYR B C 1
ATOM 3462 O O . TYR B 1 214 ? 20.188 -15.469 -25.906 1 46.03 214 TYR B O 1
ATOM 3470 N N . ASN B 1 215 ? 18.719 -14.727 -24.453 1 41.94 215 ASN B N 1
ATOM 3471 C CA . ASN B 1 215 ? 18.688 -16 -23.75 1 41.94 215 ASN B CA 1
ATOM 3472 C C . ASN B 1 215 ? 18.062 -17.094 -24.594 1 41.94 215 ASN B C 1
ATOM 3474 O O . ASN B 1 215 ? 18.5 -18.25 -24.547 1 41.94 215 ASN B O 1
ATOM 3478 N N . ILE B 1 216 ? 17.172 -16.781 -25.328 1 43.22 216 ILE B N 1
ATOM 3479 C CA . ILE B 1 216 ? 16.594 -17.688 -26.297 1 43.22 216 ILE B CA 1
ATOM 3480 C C . ILE B 1 216 ? 17.641 -18.078 -27.344 1 43.22 216 ILE B C 1
ATOM 3482 O O . ILE B 1 216 ? 17.766 -19.266 -27.688 1 43.22 216 ILE B O 1
ATOM 3486 N N . PHE B 1 217 ? 18.422 -17.094 -27.719 1 45.09 217 PHE B N 1
ATOM 3487 C CA . PHE B 1 217 ? 19.5 -17.359 -28.688 1 45.09 217 PHE B CA 1
ATOM 3488 C C . PHE B 1 217 ? 20.516 -18.328 -28.109 1 45.09 217 PHE B C 1
ATOM 3490 O O . PHE B 1 217 ? 20.984 -19.234 -28.797 1 45.09 217 PHE B O 1
ATOM 3497 N N . LEU B 1 218 ? 20.75 -18.156 -26.891 1 44.94 218 LEU B N 1
ATOM 3498 C CA . LEU B 1 218 ? 21.75 -19.016 -26.266 1 44.94 218 LEU B CA 1
ATOM 3499 C C . LEU B 1 218 ? 21.219 -20.438 -26.094 1 44.94 218 LEU B C 1
ATOM 3501 O O . LEU B 1 218 ? 21.969 -21.406 -26.234 1 44.94 218 LEU B O 1
ATOM 3505 N N . MET B 1 219 ? 20.016 -20.516 -25.797 1 41.69 219 MET B N 1
ATOM 3506 C CA . MET B 1 219 ? 19.391 -21.828 -25.625 1 41.69 219 MET B CA 1
ATOM 3507 C C . MET B 1 219 ? 19.328 -22.578 -26.953 1 41.69 219 MET B C 1
ATOM 3509 O O . MET B 1 219 ? 19.547 -23.781 -26.984 1 41.69 219 MET B O 1
ATOM 3513 N N . PHE B 1 220 ? 19.094 -21.859 -27.984 1 42.19 220 PHE B N 1
ATOM 3514 C CA . PHE B 1 220 ? 19.094 -22.484 -29.297 1 42.19 220 PHE B CA 1
ATOM 3515 C C . PHE B 1 220 ? 20.516 -22.766 -29.766 1 42.19 220 PHE B C 1
ATOM 3517 O O . PHE B 1 220 ? 20.75 -23.75 -30.484 1 42.19 220 PHE B O 1
ATOM 3524 N N . GLY B 1 221 ? 21.484 -21.906 -29.438 1 41.06 221 GLY B N 1
ATOM 3525 C CA . GLY B 1 221 ? 22.859 -22.188 -29.828 1 41.06 221 GLY B CA 1
ATOM 3526 C C . GLY B 1 221 ? 23.422 -23.422 -29.141 1 41.06 221 GLY B C 1
ATOM 3527 O O . GLY B 1 221 ? 24.359 -24.047 -29.656 1 41.06 221 GLY B O 1
ATOM 3528 N N . LYS B 1 222 ? 22.969 -23.609 -27.984 1 43.34 222 LYS B N 1
ATOM 3529 C CA . LYS B 1 222 ? 23.469 -24.828 -27.344 1 43.34 222 LYS B CA 1
ATOM 3530 C C . LYS B 1 222 ? 22.844 -26.062 -27.953 1 43.34 222 LYS B C 1
ATOM 3532 O O . LYS B 1 222 ? 23.391 -27.172 -27.844 1 4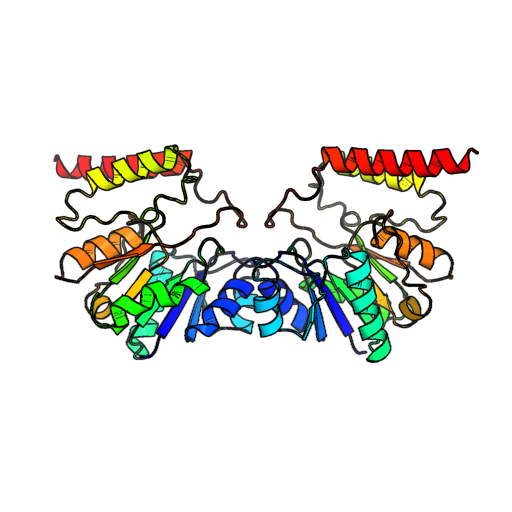3.34 222 LYS B O 1
ATOM 3537 N N . LYS B 1 223 ? 21.641 -26.047 -28.359 1 41.03 223 LYS B N 1
ATOM 3538 C CA . LYS B 1 223 ? 21.109 -27.281 -28.938 1 41.03 223 LYS B CA 1
ATOM 3539 C C . LYS B 1 223 ? 21.688 -27.547 -30.312 1 41.03 223 LYS B C 1
ATOM 3541 O O . LYS B 1 223 ? 21.469 -28.609 -30.891 1 41.03 223 LYS B O 1
ATOM 3546 N N . ALA B 1 224 ? 22.188 -26.625 -30.984 1 37 224 ALA B N 1
ATOM 3547 C CA . ALA B 1 224 ? 22.781 -26.938 -32.281 1 37 224 ALA B CA 1
ATOM 3548 C C . ALA B 1 224 ? 24.125 -27.625 -32.125 1 37 224 ALA B C 1
ATOM 3550 O O . ALA B 1 224 ? 24.656 -28.203 -33.062 1 37 224 ALA B O 1
ATOM 3551 N N . TYR B 1 225 ? 24.719 -27.609 -30.938 1 31.02 225 TYR B N 1
ATOM 3552 C CA . TYR B 1 225 ? 25.891 -28.469 -30.953 1 31.02 225 TYR B CA 1
ATOM 3553 C C . TYR B 1 225 ? 25.562 -29.828 -30.344 1 31.02 225 TYR B C 1
ATOM 3555 O O . TYR B 1 225 ? 24.734 -29.938 -29.438 1 31.02 225 TYR B O 1
#

Radius of gyration: 25.54 Å; Cα contacts (8 Å, |Δi|>4): 801; chains: 2; bounding box: 46×83×57 Å

Secondary structure (DSSP, 8-state):
--EEEEEEESS-TTTHHHHHHHHGGGSEEEEEE-S-SSTHHHHHHTTSEEEE-SS---HHHHHHHHHHHHHHTT-SEEEE--TTSSB-GGGHHHHHHHHHTTS-SEEEEESSS-TT---S-HHHHHHHHHHHHHGGGS-S---S-TT-S-EEEEHHHHHT------SSS-HHHHHHHHHHTTT--EEEEE--B----S-TTSS-HHHHHHHHHHHHHHHHHHH--/--EEEEEEESS-TTTHHHHHHHHGGGSEEEEEE-S-SSTHHHHHHTTSEEEE-SS---HHHHHHHHHHHHHHTT-SEEEE--TTSSB-GGGHHHHHHHHHTTS-SEEEEESSS-TT---S-HHHHHHHHHHHHHGGGS-S---S-TT-S-EEEEHHHHHT------SSS-HHHHHHHHHHTTT--EEEEE--B----S-TTSS-HHHHHHHHHHHHHHHHHHH--

Foldseek 3Di:
DAEEEEEEDAQQLPQQLVVLVQLVVPHAYEYEDQCHPDCNVVNCVVRHHYDYDPHRPDPLVSVLVVLVVCLVVPGFKYWYDYRFPFFGSVCVVVQCVCVVVVNFFKEAADQPPDVPVPPPPPVVVVLQVVVVVLCPVLDDDPDRCQQGRTMMGGSVLSVQFPSDDDPQDRSSNVSSSSSSVVPGGYYYDYGGTDQPTPPSPPDPVVVVSVSVVVSSVVVVVVVVD/DAEEEEEEDAQQLPQQLVVLVQLVVPHAYEYEDQCHPDCNVVNCVVRHHYDYDPHRPDPLVSVLVVLVVCLVVPGFKYWYDYRFPFFGSVCVVVQCVCVVVVNFFKEAADQPPDVPVPPPPPVVVVLQVVVVVLCPVLDDDPDRCQQGRGMMGGSVLSVQFPSDDDPQDRSSNVSSSSSSVVPGGYYYDYGGTDQPTPPSPPDPVVVVSVSVVVSSVVVVVVVVD

Nearest PDB structures (foldseek):
  7msp-assembly2_B  TM=7.916E-01  e=2.837E-06  Bacillus subtilis subsp. subtilis str. 168
  7msn-assembly1_A  TM=7.901E-01  e=1.331E-05  Bacillus subtilis subsp. subtilis str. 168
  7p97-assembly2_BBB  TM=6.398E-01  e=4.176E-06  Mycetohabitans rhizoxinica HKI 454
  3duv-assembly1_A  TM=5.072E-01  e=4.108E-07  Haemophilus influenzae
  7msk-assembly1_B  TM=7.142E-01  e=6.247E-05  Bacillus thuringiensis serovar andalousiensis BGSC 4AW1

pLDDT: mean 79.63, std 22.74, range [30.77, 98.94]

Sequence (450 aa):
MKTLIIIPAYNEELTIGSMILLAKEYGDVLVIDDCSTDKTFEIAEKSAKVIKHTINKGKGHALKTGFEYALNSNYDIVVCIDADGQHDPKEIPKLCSPLKNKEADLVIGSRYLNKTHRKIPAYRKLGLYILNKSTNLVSKSNISDSQSGFRAYSKKCLLNSDLNFSSGYGVESELLHELSKKKLHIKEVDINVRYDVPHKHKKNPVLHGLGVLYNIFLMFGKKAYMKTLIIIPAYNEELTIGSMILLAKEYGDVLVIDDCSTDKTFEIAEKSAKVIKHTINKGKGHALKTGFEYALNSNYDIVVCIDADGQHDPKEIPKLCSPLKNKEADLVIGSRYLNKTHRKIPAYRKLGLYILNKSTNLVSKSNISDSQSGFRAYSKKCLLNSDLNFSSGYGVESELLHELSKKKLHIKEVDINVRYDVPHKHKKNPVLHGLGVLYNIFLMFGKKAY

Organism: Methanococcus maripaludis (strain DSM 14266 / JCM 13030 / NBRC 101832 / S2 / LL) (NCBI:txid267377)

InterPro domains:
  IPR001173 Glycosyltransferase 2-like [PF00535] (5-157)
  IPR029044 Nucleotide-diphospho-sugar transferases [G3DSA:3.90.550.10] (2-219)
  IPR029044 Nucleotide-diphospho-sugar transferases [SSF53448] (1-205)
  IPR050256 Glycosyltransferase 2 [PTHR48090] (2-218)

Solvent-accessible surface area (backbone atoms only — not comparable to full-atom values): 24500 Å² total; per-residue (Å²): 131,48,40,37,36,34,27,48,36,63,61,32,42,53,20,35,25,22,49,50,60,51,35,46,77,72,31,50,48,38,33,27,28,36,42,43,86,55,54,26,58,66,41,39,53,74,78,36,51,67,49,74,41,92,53,70,72,51,69,47,51,31,48,36,54,47,51,52,51,38,64,76,66,68,37,43,33,39,33,36,39,62,32,57,54,36,56,57,54,87,51,48,62,66,42,45,48,44,44,76,68,69,68,27,30,34,27,35,39,14,69,66,68,49,75,75,65,63,80,57,59,66,69,55,53,53,52,50,50,50,53,52,55,67,46,47,71,62,56,93,68,91,69,84,40,62,73,43,62,38,33,24,34,26,44,70,44,57,72,72,45,84,70,74,67,61,92,80,53,60,47,46,46,51,51,49,54,59,42,65,72,63,84,56,42,72,44,73,40,69,45,70,76,52,78,79,35,50,71,71,60,74,62,47,65,68,56,43,53,48,47,55,49,48,52,50,49,51,58,54,56,55,67,72,100,131,48,38,35,37,33,27,48,35,64,59,32,42,53,19,35,25,21,48,51,61,50,36,48,77,72,31,50,48,38,34,26,27,36,42,42,86,56,53,26,56,67,40,40,54,74,77,35,51,66,49,71,41,92,54,70,72,52,69,45,51,33,48,36,56,47,49,53,51,36,65,76,66,69,36,43,33,40,33,35,39,64,30,58,54,36,56,58,54,86,51,50,60,67,42,45,47,44,43,77,70,69,70,28,29,32,25,35,37,16,69,64,68,52,74,75,68,62,78,57,58,68,70,56,52,52,52,50,49,50,54,52,55,70,47,43,72,67,59,88,70,90,73,86,42,64,72,43,60,40,31,23,34,27,43,70,45,56,73,72,46,84,70,73,66,62,92,80,53,61,44,47,46,51,50,49,52,59,40,66,72,63,83,58,43,74,44,72,40,69,45,70,75,55,77,78,37,51,70,71,58,73,64,49,66,69,56,43,54,48,47,56,49,48,53,51,49,50,56,54,57,53,67,73,100